Protein AF-A0A8R1U1J4-F1 (afdb_monomer)

Organism: Onchocerca volvulus (NCBI:txid6282)

Secondary structure (DSSP, 8-state):
-PPPP----------------------------TT-HHHHHHHHHHHHS-HHHHHHHHHHHHHHS-GGG--PPPGGGT-SS--HHHHHHHHHHH--TT-EEEEEEEEE-SS-EEEEEEEESSSS--B-TT-TT--EEE---TTS-----TT-EEEEEEEEE-TTT-PEEEEE-GGG-EEPGGGS-HHHHHHHH-TT--HHHHHHH-HHHH-TTHHHHTT--TTS----SGGGTT--TTSTTSHHHHHHHHHHHHHHHHHHHHHHHHHTT-HHHHHHHHHHHHHH-TT-HHHHHHHHHHHHHTT-HHHHHHHHHHHHHH-TT-HHHHHHHHHHHHHHHHHHHHTT-HHHHHHHHHHHHHH---HHHHHHHHHHHS-TTS-SS--SS-SSSHHHHHHHHHHHHHHHHHHHHHHHHHHHHHHHHHHHHHHHHT------EEEEE--SSPPPHHHHHHHHHHHHHHHHHHHTSSSS-HHHHHH---SHHHHHHHHHHHHHHHHHHHHTSGGGTTTEEEEEEEEEEETTEEEEEEEEE---B--TT--SS---TT--PPPHHHHHHHHHHHHH-TTT-------TT-EEEEEEEEETT----GGGEEE-TT--PPPHHHHHHHT-EEEEEEE----SS-B-----S-EEEEEES--EE---

Mean predicted aligned error: 22.47 Å

Sequence (656 aa):
MSPPSSTTSSRHRHRLSSRNYHGRANDRTNGFHNHSRENDLDVKCESFLSGNDVQRLLDESLTILSVERDAFPVFECFATEITSTDAKKKLYSDLRIGDQLCFRIRRVELAGVYAEPICMLHSFRRSLRWINDFQILLKRNLQSGHDYRPNDLIKVLVIGIDDETEIPVFAIDEDAGLLMEAELPTYFRNGEEIGTKTFDEYLKDYLPATNPNLATLFGIETDLTVSFLNDLKDTDFSSKNRAPYIRRKQNEDLSMTVAKRGVDKIREGENGAAVQHFNKALSICEKNIEALVGRAAAYANMGQYNLAETDLDAALAIDASHTNARNYMIETLLQEAKRLEETGKKDEAKTKYEKSLTIKDDVRALNGLKNLERSPSVEIVKMKRDDTKAKDRKTEHSRAAEKRQQRKRRRDAEKLAEYERFIAELKSKEHFCWKMIIETIEVGRCLCIHAQLQAVDTILQSLLYQRGIVPSVVTQLFSAIESHHEIKFVETYTKIRETLKELFRSYNRRALHEIVIIVGASCAIPQEIYRIPIKVCDSFESDLLHCGENCAELSSREQRRISSSLVVSPNLNTIRNITQNTRVCILVRGTSALKFPEELVENDDGFELPEDEVLTRRKIYSVRFVLKHLCVENVVVVSDPDTSWFRLSPVIRAFT

Nearest PDB structures (foldseek):
  5lyn-assembly1_B  TM=7.059E-01  e=5.068E-05  Saccharomyces cerevisiae
  3esk-assembly1_A  TM=6.302E-01  e=2.121E-04  Homo sapiens
  3fwv-assembly2_B  TM=5.858E-01  e=3.836E-04  Homo sapiens
  3uq3-assembly1_A  TM=6.519E-01  e=1.529E-03  Saccharomyces cerevisiae S288C
  7kw7-assembly1_E  TM=4.847E-01  e=2.715E-04  Homo sapiens

Solvent-accessible surface area (backbone atoms only — not comparable to full-atom values): 37746 Å² total; per-residue (Å²): 131,84,82,81,83,82,79,79,77,81,76,78,80,81,79,80,76,85,76,84,85,75,86,79,89,74,94,74,91,79,81,96,68,98,78,54,73,67,58,57,50,52,55,52,51,44,71,76,34,50,67,67,55,43,50,49,48,48,59,54,37,51,69,70,65,36,70,82,68,62,43,66,47,49,68,72,74,55,50,88,82,73,50,47,68,58,52,54,54,49,48,52,73,68,63,51,73,70,38,36,32,35,26,35,30,66,46,74,54,95,81,27,34,35,26,28,56,37,31,39,68,47,99,56,87,49,79,36,68,79,40,70,94,53,70,45,81,29,65,63,68,86,82,77,72,75,86,80,50,67,67,41,33,34,41,32,30,26,76,41,62,40,87,88,76,63,45,70,39,66,40,65,41,72,91,71,48,74,54,54,82,86,74,52,49,50,22,54,57,43,39,73,66,52,78,87,57,50,61,70,61,50,52,69,68,33,60,83,77,60,40,89,54,52,49,61,74,71,67,43,67,81,89,52,67,86,42,90,50,76,88,52,37,81,55,76,63,90,46,86,80,32,66,71,50,46,50,50,51,52,32,48,55,49,18,51,56,36,22,50,54,14,52,52,28,44,75,73,67,39,31,74,62,12,40,53,28,14,52,53,12,34,75,58,29,76,85,41,45,68,24,29,38,49,33,16,51,31,28,41,76,70,69,39,36,72,61,15,47,53,30,26,50,56,28,36,72,76,39,78,78,43,63,67,40,55,53,52,41,39,51,41,28,51,56,46,20,52,54,26,47,75,72,64,42,52,69,64,17,46,55,30,29,54,56,30,44,76,77,43,92,44,70,68,36,56,52,49,50,55,55,72,70,52,69,91,84,76,82,91,76,84,90,83,85,71,82,76,69,57,59,63,55,52,57,54,52,50,54,52,49,51,55,52,50,53,54,48,53,52,52,54,52,53,51,50,54,50,50,52,52,50,51,52,50,50,56,62,66,59,54,72,69,63,62,72,40,77,45,77,44,73,67,86,56,63,39,37,50,63,26,44,47,53,50,51,52,49,49,51,43,46,50,37,32,71,61,52,36,34,96,54,54,58,73,54,55,74,74,58,71,85,46,76,68,49,50,54,47,52,57,41,52,50,53,48,52,53,45,48,53,53,50,40,35,48,66,19,62,82,16,53,41,33,39,36,42,31,36,19,69,40,86,92,48,54,49,30,40,38,37,35,63,52,69,38,51,57,52,98,68,39,53,57,82,41,70,38,94,83,59,57,75,72,47,76,67,39,51,47,44,54,46,50,56,55,73,68,32,75,84,60,67,66,86,62,91,77,48,77,62,27,28,39,41,44,36,37,32,22,32,88,73,48,63,68,69,68,89,50,40,42,84,36,87,84,66,72,82,76,52,70,69,52,30,46,74,69,66,36,46,45,39,34,45,40,68,51,68,73,66,90,84,46,69,63,70,76,77,68,86,68,56,50,41,34,32,45,64,60,67,50,68,31,59,126

InterPro domains:
  IPR011990 Tetratricopeptide-like helical domain superfamily [G3DSA:1.25.40.10] (245-374)
  IPR011990 Tetratricopeptide-like helical domain superfamily [SSF48452] (249-363)
  IPR019734 Tetratricopeptide repeat [PF13181] (290-322)
  IPR019734 Tetratricopeptide repeat [SM00028] (255-288)
  IPR019734 Tetratricopeptide repeat [SM00028] (289-322)
  IPR019734 Tetratricopeptide repeat [SM00028] (330-363)
  IPR039190 Tetratricopeptide repeat protein 14 [PTHR23184] (81-411)
  IPR053729 MAD2L1-binding domain-containing protein [G3DSA:3.30.900.20] (423-656)

pLDDT: mean 77.89, std 19.83, range [25.73, 98.56]

Structure (mmCIF, N/CA/C/O backbone):
data_AF-A0A8R1U1J4-F1
#
_entry.id   AF-A0A8R1U1J4-F1
#
loop_
_atom_site.group_PDB
_atom_site.id
_atom_site.type_symbol
_atom_site.label_atom_id
_atom_site.label_alt_id
_atom_site.label_comp_id
_atom_site.label_asym_id
_atom_site.label_entity_id
_atom_site.label_seq_id
_atom_site.pdbx_PDB_ins_code
_atom_site.Cartn_x
_atom_site.Cartn_y
_atom_site.Cartn_z
_atom_site.occupancy
_atom_site.B_iso_or_equiv
_atom_site.auth_seq_id
_atom_site.auth_comp_id
_atom_site.auth_asym_id
_atom_site.auth_atom_id
_atom_site.pdbx_PDB_model_num
ATOM 1 N N . MET A 1 1 ? 8.074 52.055 29.142 1.00 35.94 1 MET A N 1
ATOM 2 C CA . MET A 1 1 ? 6.968 51.102 29.382 1.00 35.94 1 MET A CA 1
ATOM 3 C C . MET A 1 1 ? 6.709 50.385 28.072 1.00 35.94 1 MET A C 1
ATOM 5 O O . MET A 1 1 ? 6.791 51.034 27.039 1.00 35.94 1 MET A O 1
ATOM 9 N N . SER A 1 2 ? 6.562 49.066 28.124 1.00 27.80 2 SER A N 1
ATOM 10 C CA . SER A 1 2 ? 6.664 48.128 26.999 1.00 27.80 2 SER A CA 1
ATOM 11 C C . SER A 1 2 ? 5.867 48.535 25.744 1.00 27.80 2 SER A C 1
ATOM 13 O O . SER A 1 2 ? 4.784 49.105 25.883 1.00 27.80 2 SER A O 1
ATOM 15 N N . PRO A 1 3 ? 6.396 48.262 24.534 1.00 28.31 3 PRO A N 1
ATOM 16 C CA . PRO A 1 3 ? 5.826 48.720 23.269 1.00 28.31 3 PRO A CA 1
ATOM 17 C C . PRO A 1 3 ? 4.482 48.033 22.961 1.00 28.31 3 PRO A C 1
ATOM 19 O O . PRO A 1 3 ? 4.240 46.919 23.430 1.00 28.31 3 PRO A O 1
ATOM 22 N N . PRO A 1 4 ? 3.596 48.701 22.199 1.00 31.14 4 PRO A N 1
ATOM 23 C CA . PRO A 1 4 ? 2.193 48.329 22.073 1.00 31.14 4 PRO A CA 1
ATOM 24 C C . PRO A 1 4 ? 1.995 47.053 21.253 1.00 31.14 4 PRO A C 1
ATOM 26 O O . PRO A 1 4 ? 2.695 46.790 20.275 1.00 31.14 4 PRO A O 1
ATOM 29 N N . SER A 1 5 ? 0.992 46.284 21.672 1.00 28.14 5 SER A N 1
ATOM 30 C CA . SER A 1 5 ? 0.543 45.029 21.082 1.00 28.14 5 SER A CA 1
ATOM 31 C C . SER A 1 5 ? 0.173 45.188 19.608 1.00 28.14 5 SER A C 1
ATOM 33 O O . SER A 1 5 ? -0.740 45.934 19.247 1.00 28.14 5 SER A O 1
ATOM 35 N N . SER A 1 6 ? 0.879 44.440 18.762 1.00 29.91 6 SER A N 1
ATOM 36 C CA . SER A 1 6 ? 0.615 44.280 17.338 1.00 29.91 6 SER A CA 1
ATOM 37 C C . SER A 1 6 ? -0.779 43.687 17.122 1.00 29.91 6 SER A C 1
ATOM 39 O O . SER A 1 6 ? -1.042 42.510 17.359 1.00 29.91 6 SER A O 1
ATOM 41 N N . THR A 1 7 ? -1.698 44.531 16.666 1.00 29.00 7 THR A N 1
ATOM 42 C CA . THR A 1 7 ? -3.004 44.130 16.152 1.00 29.00 7 THR A CA 1
ATOM 43 C C . THR A 1 7 ? -2.798 43.450 14.801 1.00 29.00 7 THR A C 1
ATOM 45 O O . THR A 1 7 ? -2.547 44.083 13.778 1.00 29.00 7 THR A O 1
ATOM 48 N N . THR A 1 8 ? -2.865 42.122 14.797 1.00 29.19 8 THR A N 1
ATOM 49 C CA . THR A 1 8 ? -2.894 41.302 13.588 1.00 29.19 8 THR A CA 1
ATOM 50 C C . THR A 1 8 ? -4.194 41.577 12.831 1.00 29.19 8 THR A C 1
ATOM 52 O O . THR A 1 8 ? -5.268 41.103 13.196 1.00 29.19 8 THR A O 1
ATOM 55 N N . SER A 1 9 ? -4.112 42.385 11.771 1.00 27.36 9 SER A N 1
ATOM 56 C CA . SER A 1 9 ? -5.241 42.654 10.882 1.00 27.36 9 SER A CA 1
ATOM 57 C C . SER A 1 9 ? -5.685 41.355 10.203 1.00 27.36 9 SER A C 1
ATOM 59 O O . SER A 1 9 ? -4.949 40.781 9.394 1.00 27.36 9 SER A O 1
ATOM 61 N N . SER A 1 10 ? -6.894 40.893 10.514 1.00 26.12 10 SER A N 1
ATOM 62 C CA . SER A 1 10 ? -7.544 39.767 9.851 1.00 26.12 10 SER A CA 1
ATOM 63 C C . SER A 1 10 ? -7.825 40.120 8.386 1.00 26.12 10 SER A C 1
ATOM 65 O O . SER A 1 10 ? -8.831 40.757 8.069 1.00 26.12 10 SER A O 1
ATOM 67 N N . ARG A 1 11 ? -6.934 39.728 7.469 1.00 27.25 11 ARG A N 1
ATOM 68 C CA . ARG A 1 11 ? -7.207 39.800 6.029 1.00 27.25 11 ARG A CA 1
ATOM 69 C C . ARG A 1 11 ? -8.330 38.818 5.693 1.00 27.25 11 ARG A C 1
ATOM 71 O O . ARG A 1 11 ? -8.185 37.606 5.843 1.00 27.25 11 ARG A O 1
ATOM 78 N N . HIS A 1 12 ? -9.467 39.372 5.280 1.00 26.33 12 HIS A N 1
ATOM 79 C CA . HIS A 1 12 ? -10.645 38.645 4.828 1.00 26.33 12 HIS A CA 1
ATOM 80 C C . HIS A 1 12 ? -10.285 37.677 3.690 1.00 26.33 12 HIS A C 1
ATOM 82 O O . HIS A 1 12 ? -9.877 38.087 2.606 1.00 26.33 12 HIS A O 1
ATOM 88 N N . ARG A 1 13 ? -10.458 36.376 3.951 1.00 27.58 13 ARG A N 1
ATOM 89 C CA . ARG A 1 13 ? -10.391 35.302 2.952 1.00 27.58 13 ARG A CA 1
ATOM 90 C C . ARG A 1 13 ? -11.530 35.479 1.946 1.00 27.58 13 ARG A C 1
ATOM 92 O O . ARG A 1 13 ? -12.681 35.164 2.254 1.00 27.58 13 ARG A O 1
ATOM 99 N N . HIS A 1 14 ? -11.218 35.951 0.743 1.00 26.75 14 HIS A N 1
ATOM 100 C CA . HIS A 1 14 ? -12.136 35.873 -0.388 1.00 26.75 14 HIS A CA 1
ATOM 101 C C . HIS A 1 14 ? -12.288 34.404 -0.806 1.00 26.75 14 HIS A C 1
ATOM 103 O O . HIS A 1 14 ? -11.394 33.811 -1.401 1.00 26.75 14 HIS A O 1
ATOM 109 N N . ARG A 1 15 ? -13.433 33.804 -0.459 1.00 26.69 15 ARG A N 1
ATOM 110 C CA . ARG A 1 15 ? -13.885 32.516 -1.001 1.00 26.69 15 ARG A CA 1
ATOM 111 C C . ARG A 1 15 ? -14.158 32.690 -2.497 1.00 26.69 15 ARG A C 1
ATOM 113 O O . ARG A 1 15 ? -15.197 33.234 -2.863 1.00 26.69 15 ARG A O 1
ATOM 120 N N . LEU A 1 16 ? -13.249 32.228 -3.350 1.00 29.05 16 LEU A N 1
ATOM 121 C CA . LEU A 1 16 ? -13.524 32.064 -4.776 1.00 29.05 16 LEU A CA 1
ATOM 122 C C . LEU A 1 16 ? -14.467 30.867 -4.946 1.00 29.05 16 LEU A C 1
ATOM 124 O O . LEU A 1 16 ? -14.132 29.727 -4.634 1.00 29.05 16 LEU A O 1
ATOM 128 N N . SER A 1 17 ? -15.700 31.156 -5.359 1.00 27.83 17 SER A N 1
ATOM 129 C CA . SER A 1 17 ? -16.741 30.164 -5.601 1.00 27.83 17 SER A CA 1
ATOM 130 C C . SER A 1 17 ? -16.391 29.297 -6.810 1.00 27.83 17 SER A C 1
ATOM 132 O O . SER A 1 17 ? -16.215 29.817 -7.913 1.00 27.83 17 SER A O 1
ATOM 134 N N . SER A 1 18 ? -16.359 27.982 -6.594 1.00 29.42 18 SER A N 1
ATOM 135 C CA . SER A 1 18 ? -16.271 26.940 -7.618 1.00 29.42 18 SER A CA 1
ATOM 136 C C . SER A 1 18 ? -17.272 27.181 -8.758 1.00 29.42 18 SER A C 1
ATOM 138 O O . SER A 1 18 ? -18.489 27.162 -8.551 1.00 29.42 18 SER A O 1
ATOM 140 N N . ARG A 1 19 ? -16.768 27.438 -9.971 1.00 28.62 19 ARG A N 1
ATOM 141 C CA . ARG A 1 19 ? -17.570 27.421 -11.200 1.00 28.62 19 ARG A CA 1
ATOM 142 C C . ARG A 1 19 ? -17.631 25.981 -11.707 1.00 28.62 19 ARG A C 1
ATOM 144 O O . ARG A 1 19 ? -16.654 25.465 -12.239 1.00 28.62 19 ARG A O 1
ATOM 151 N N . ASN A 1 20 ? -18.805 25.371 -11.561 1.00 29.00 20 ASN A N 1
ATOM 152 C CA . ASN A 1 20 ? -19.178 24.088 -12.151 1.00 29.00 20 ASN A CA 1
ATOM 153 C C . ASN A 1 20 ? -18.938 24.088 -13.673 1.00 29.00 20 ASN A C 1
ATOM 155 O O . ASN A 1 20 ? -19.707 24.689 -14.424 1.00 29.00 20 ASN A O 1
ATOM 159 N N . TYR A 1 21 ? -17.902 23.385 -14.132 1.00 29.48 21 TYR A N 1
ATOM 160 C CA . TYR A 1 21 ? -17.681 23.083 -15.546 1.00 29.48 21 TYR A CA 1
ATOM 161 C C . TYR A 1 21 ? -18.420 21.789 -15.913 1.00 29.48 21 TYR A C 1
ATOM 163 O O . TYR A 1 21 ? -17.873 20.692 -15.853 1.00 29.48 21 TYR A O 1
ATOM 171 N N . HIS A 1 22 ? -19.690 21.917 -16.299 1.00 25.73 22 HIS A N 1
ATOM 172 C CA . HIS A 1 22 ? -20.396 20.871 -17.036 1.00 25.73 22 HIS A CA 1
ATOM 173 C C . HIS A 1 22 ? -20.299 21.145 -18.540 1.00 25.73 22 HIS A C 1
ATOM 175 O O . HIS A 1 22 ? -20.819 22.143 -19.024 1.00 25.73 22 HIS A O 1
ATOM 181 N N . GLY A 1 23 ? -19.650 20.213 -19.243 1.00 27.88 23 GLY A N 1
ATOM 182 C CA . GLY A 1 23 ? -20.011 19.717 -20.572 1.00 27.88 23 GLY A CA 1
ATOM 183 C C . GLY A 1 23 ? -20.201 20.718 -21.713 1.00 27.88 23 GLY A C 1
ATOM 184 O O . GLY A 1 23 ? -21.228 21.380 -21.808 1.00 27.88 23 GLY A O 1
ATOM 185 N N . ARG A 1 24 ? -19.303 20.650 -22.699 1.00 27.89 24 ARG A N 1
ATOM 186 C CA . ARG A 1 24 ? -19.678 20.712 -24.121 1.00 27.89 24 ARG A CA 1
ATOM 187 C C . ARG A 1 24 ? -18.583 20.069 -24.968 1.00 27.89 24 ARG A C 1
ATOM 189 O O . ARG A 1 24 ? -17.615 20.710 -25.358 1.00 27.89 24 ARG A O 1
ATOM 196 N N . ALA A 1 25 ? -18.764 18.777 -25.227 1.00 30.73 25 ALA A N 1
ATOM 197 C CA . ALA A 1 25 ? -18.261 18.156 -26.440 1.00 30.73 25 ALA A CA 1
ATOM 198 C C . ALA A 1 25 ? -18.950 18.849 -27.622 1.00 30.73 25 ALA A C 1
ATOM 200 O O . ALA A 1 25 ? -20.174 18.967 -27.626 1.00 30.73 25 ALA A O 1
ATOM 201 N N . ASN A 1 26 ? -18.176 19.349 -28.578 1.00 29.31 26 ASN A N 1
ATOM 202 C CA . ASN A 1 26 ? -18.676 19.625 -29.913 1.00 29.31 26 ASN A CA 1
ATOM 203 C C . ASN A 1 26 ? -17.533 19.455 -30.907 1.00 29.31 26 ASN A C 1
ATOM 205 O O . ASN A 1 26 ? -16.533 20.172 -30.867 1.00 29.31 26 ASN A O 1
ATOM 209 N N . ASP A 1 27 ? -17.744 18.481 -31.781 1.00 28.22 27 ASP A N 1
ATOM 210 C CA . ASP A 1 27 ? -16.992 18.194 -32.986 1.00 28.22 27 ASP A CA 1
ATOM 211 C C . ASP A 1 27 ? -16.800 19.445 -33.840 1.00 28.22 27 ASP A C 1
ATOM 213 O O . ASP A 1 27 ? -17.776 20.070 -34.260 1.00 28.22 27 ASP A O 1
ATOM 217 N N . ARG A 1 28 ? -15.544 19.758 -34.166 1.00 29.80 28 ARG A N 1
ATOM 218 C CA . ARG A 1 28 ? -15.173 20.379 -35.442 1.00 29.80 28 ARG A CA 1
ATOM 219 C C . ARG A 1 28 ? -13.837 19.816 -35.906 1.00 29.80 28 ARG A C 1
ATOM 221 O O . ARG A 1 28 ? -12.766 20.257 -35.508 1.00 29.80 28 ARG A O 1
ATOM 228 N N . THR A 1 29 ? -13.953 18.822 -36.772 1.00 29.22 29 THR A N 1
ATOM 229 C CA . THR A 1 29 ? -12.982 18.460 -37.800 1.00 29.22 29 THR A CA 1
ATOM 230 C C . THR A 1 29 ? -12.544 19.700 -38.585 1.00 29.22 29 THR A C 1
ATOM 232 O O . THR A 1 29 ? -13.410 20.415 -39.086 1.00 29.22 29 THR A O 1
ATOM 235 N N . ASN A 1 30 ? -11.235 19.951 -38.701 1.00 27.34 30 ASN A N 1
ATOM 236 C CA . ASN A 1 30 ? -10.571 20.411 -39.931 1.00 27.34 30 ASN A CA 1
ATOM 237 C C . ASN A 1 30 ? -9.074 20.679 -39.702 1.00 27.34 30 ASN A C 1
ATOM 239 O O . ASN A 1 30 ? -8.706 21.434 -38.811 1.00 27.34 30 ASN A O 1
ATOM 243 N N . GLY A 1 31 ? -8.245 20.130 -40.596 1.00 28.83 31 GLY A N 1
ATOM 244 C CA . GLY A 1 31 ? -6.954 20.714 -40.970 1.00 28.83 31 GLY A CA 1
ATOM 245 C C . GLY A 1 31 ? -5.739 20.274 -40.157 1.00 28.83 31 GLY A C 1
ATOM 246 O O . GLY A 1 31 ? -5.332 20.940 -39.213 1.00 28.83 31 GLY A O 1
ATOM 247 N N . PHE A 1 32 ? -5.102 19.192 -40.601 1.00 26.08 32 PHE A N 1
ATOM 248 C CA . PHE A 1 32 ? -3.731 18.838 -40.243 1.00 26.08 32 PHE A CA 1
ATOM 249 C C . PHE A 1 32 ? -2.753 19.924 -40.730 1.00 26.08 32 PHE A C 1
ATOM 251 O O . PHE A 1 32 ? -2.478 20.009 -41.921 1.00 26.08 32 PHE A O 1
ATOM 258 N N . HIS A 1 33 ? -2.183 20.711 -39.817 1.00 29.77 33 HIS A N 1
ATOM 259 C CA . HIS A 1 33 ? -0.886 21.362 -40.020 1.00 29.77 33 HIS A CA 1
ATOM 260 C C . HIS A 1 33 ? -0.048 21.217 -38.744 1.00 29.77 33 HIS A C 1
ATOM 262 O O . HIS A 1 33 ? -0.449 21.596 -37.646 1.00 29.77 33 HIS A O 1
ATOM 268 N N . ASN A 1 34 ? 1.110 20.583 -38.905 1.00 35.44 34 ASN A N 1
ATOM 269 C CA . ASN A 1 34 ? 1.851 19.861 -37.873 1.00 35.44 34 ASN A CA 1
ATOM 270 C C . ASN A 1 34 ? 2.810 20.732 -37.030 1.00 35.44 34 ASN A C 1
ATOM 272 O O . ASN A 1 34 ? 3.872 20.261 -36.644 1.00 35.44 34 ASN A O 1
ATOM 276 N N . HIS A 1 35 ? 2.456 21.984 -36.714 1.00 31.34 35 HIS A N 1
ATOM 277 C CA . HIS A 1 35 ? 3.371 22.899 -36.002 1.00 31.34 35 HIS A CA 1
ATOM 278 C C . HIS A 1 35 ? 2.818 23.610 -34.754 1.00 31.34 35 HIS A C 1
ATOM 280 O O . HIS A 1 35 ? 3.443 24.552 -34.289 1.00 31.34 35 HIS A O 1
ATOM 286 N N . SER A 1 36 ? 1.713 23.167 -34.138 1.00 41.16 36 SER A N 1
ATOM 287 C CA . SER A 1 36 ? 1.178 23.866 -32.946 1.00 41.16 36 SER A CA 1
ATOM 288 C C . SER A 1 36 ? 1.214 23.091 -31.622 1.00 41.16 36 SER A C 1
ATOM 290 O O . SER A 1 36 ? 0.634 23.561 -30.647 1.00 41.16 36 SER A O 1
ATOM 292 N N . ARG A 1 37 ? 1.859 21.916 -31.537 1.00 42.34 37 ARG A N 1
ATOM 293 C CA . ARG A 1 37 ? 1.856 21.133 -30.281 1.00 42.34 37 ARG A CA 1
ATOM 294 C C . ARG A 1 37 ? 2.754 21.692 -29.174 1.00 42.34 37 ARG A C 1
ATOM 296 O O . ARG A 1 37 ? 2.421 21.465 -28.018 1.00 42.34 37 ARG A O 1
ATOM 303 N N . GLU A 1 38 ? 3.823 22.421 -29.493 1.00 43.19 38 GLU A N 1
ATOM 304 C CA . GLU A 1 38 ? 4.617 23.120 -28.464 1.00 43.19 38 GLU A CA 1
ATOM 305 C C . GLU A 1 38 ? 3.851 24.324 -27.903 1.00 43.19 38 GLU A C 1
ATOM 307 O O . GLU A 1 38 ? 3.679 24.423 -26.690 1.00 43.19 38 GLU A O 1
ATOM 312 N N . ASN A 1 39 ? 3.214 25.121 -28.769 1.00 42.88 39 ASN A N 1
ATOM 313 C CA . ASN A 1 39 ? 2.401 26.258 -28.327 1.00 42.88 39 ASN A CA 1
ATOM 314 C C . ASN A 1 39 ? 1.204 25.845 -27.459 1.00 42.88 39 ASN A C 1
ATOM 316 O O . ASN A 1 39 ? 0.755 26.621 -26.628 1.00 42.88 39 ASN A O 1
ATOM 320 N N . ASP A 1 40 ? 0.667 24.634 -27.623 1.00 46.72 40 ASP A N 1
ATOM 321 C CA . ASP A 1 40 ? -0.480 24.182 -26.829 1.00 46.72 40 ASP A CA 1
ATOM 322 C C . ASP A 1 40 ? -0.100 23.856 -25.371 1.00 46.72 40 ASP A C 1
ATOM 324 O O . ASP A 1 40 ? -0.962 23.874 -24.488 1.00 46.72 40 ASP A O 1
ATOM 328 N N . LEU A 1 41 ? 1.181 23.562 -25.108 1.00 42.84 41 LEU A N 1
ATOM 329 C CA . LEU A 1 41 ? 1.705 23.438 -23.748 1.00 42.84 41 LEU A CA 1
ATOM 330 C C . LEU A 1 41 ? 1.971 24.820 -23.152 1.00 42.84 41 LEU A C 1
ATOM 332 O O . LEU A 1 41 ? 1.552 25.064 -22.025 1.00 42.84 41 LEU A O 1
ATOM 336 N N . ASP A 1 42 ? 2.572 25.723 -23.927 1.00 43.72 42 ASP A N 1
ATOM 337 C CA . ASP A 1 42 ? 2.857 27.089 -23.481 1.00 43.72 42 ASP A CA 1
ATOM 338 C C . ASP A 1 42 ? 1.571 27.864 -23.184 1.00 43.72 42 ASP A C 1
ATOM 340 O O . ASP A 1 42 ? 1.445 28.437 -22.108 1.00 43.72 42 ASP A O 1
ATOM 344 N N . VAL A 1 43 ? 0.548 27.769 -24.040 1.00 49.84 43 VAL A N 1
ATOM 345 C CA . VAL A 1 43 ? -0.771 28.385 -23.797 1.00 49.84 43 VAL A CA 1
ATOM 346 C C . VAL A 1 43 ? -1.457 27.772 -22.572 1.00 49.84 43 VAL A C 1
ATOM 348 O O . VAL A 1 43 ? -2.116 28.474 -21.801 1.00 49.84 43 VAL A O 1
ATOM 351 N N . LYS A 1 44 ? -1.304 26.458 -22.342 1.00 48.56 44 LYS A N 1
ATOM 352 C CA . LYS A 1 44 ? -1.822 25.825 -21.119 1.00 48.56 44 LYS A CA 1
ATOM 353 C C . LYS A 1 44 ? -1.082 26.339 -19.888 1.00 48.56 44 LYS A C 1
ATOM 355 O O . LYS A 1 44 ? -1.751 26.678 -18.915 1.00 48.56 44 LYS A O 1
ATOM 360 N N . CYS A 1 45 ? 0.242 26.449 -19.932 1.00 42.06 45 CYS A N 1
ATOM 361 C CA . CYS A 1 45 ? 1.056 26.989 -18.844 1.00 42.06 45 CYS A CA 1
ATOM 362 C C . CYS A 1 45 ? 0.756 28.475 -18.573 1.00 42.06 45 CYS A C 1
ATOM 364 O O . CYS A 1 45 ? 0.575 28.839 -17.413 1.00 42.06 45 CYS A O 1
ATOM 366 N N . GLU A 1 46 ? 0.579 29.302 -19.608 1.00 41.78 46 GLU A N 1
ATOM 367 C CA . GLU A 1 46 ? 0.162 30.709 -19.480 1.00 41.78 46 GLU A CA 1
ATOM 368 C C . GLU A 1 46 ? -1.238 30.855 -18.869 1.00 41.78 46 GLU A C 1
ATOM 370 O O . GLU A 1 46 ? -1.522 31.826 -18.171 1.00 41.78 46 GLU A O 1
ATOM 375 N N . SER A 1 47 ? -2.135 29.885 -19.077 1.00 52.53 47 SER A N 1
ATOM 376 C CA . SER A 1 47 ? -3.436 29.899 -18.397 1.00 52.53 47 SER A CA 1
ATOM 377 C C . SER A 1 47 ? -3.335 29.577 -16.900 1.00 52.53 47 SER A C 1
ATOM 379 O O . SER A 1 47 ? -4.170 30.040 -16.121 1.00 52.53 47 SER A O 1
ATOM 381 N N . PHE A 1 48 ? -2.326 28.798 -16.487 1.00 47.75 48 PHE A N 1
ATOM 382 C CA . PHE A 1 48 ? -2.102 28.440 -15.080 1.00 47.75 48 PHE A CA 1
ATOM 383 C C . PHE A 1 48 ? -1.400 29.540 -14.296 1.00 47.75 48 PHE A C 1
ATOM 385 O O . PHE A 1 48 ? -1.568 29.629 -13.081 1.00 47.75 48 PHE A O 1
ATOM 392 N N . LEU A 1 49 ? -0.632 30.376 -14.979 1.00 40.72 49 LEU A N 1
ATOM 393 C CA . LEU A 1 49 ? 0.113 31.452 -14.370 1.00 40.72 49 LEU A CA 1
ATOM 394 C C . LEU A 1 49 ? -0.121 32.679 -15.241 1.00 40.72 49 LEU A C 1
ATOM 396 O O . LEU A 1 49 ? 0.459 32.786 -16.318 1.00 40.72 49 LEU A O 1
ATOM 400 N N . SER A 1 50 ? -1.007 33.582 -14.806 1.00 48.81 50 SER A N 1
ATOM 401 C CA . SER A 1 50 ? -1.223 34.832 -15.537 1.00 48.81 50 SER A CA 1
ATOM 402 C C . SER A 1 50 ? 0.152 35.449 -15.813 1.00 48.81 50 SER A C 1
ATOM 404 O O . SER A 1 50 ? 0.984 35.470 -14.910 1.00 48.81 50 SER A O 1
ATOM 406 N N . GLY A 1 51 ? 0.453 35.870 -17.046 1.00 46.41 51 GLY A N 1
ATOM 407 C CA . GLY A 1 51 ? 1.822 36.284 -17.402 1.00 46.41 51 GLY A CA 1
ATOM 408 C C . GLY A 1 51 ? 2.415 37.323 -16.437 1.00 46.41 51 GLY A C 1
ATOM 409 O O . GLY A 1 51 ? 3.604 37.290 -16.145 1.00 46.41 51 GLY A O 1
ATOM 410 N N . ASN A 1 52 ? 1.567 38.161 -15.829 1.00 51.56 52 ASN A N 1
ATOM 411 C CA . ASN A 1 52 ? 1.965 39.085 -14.766 1.00 51.56 52 ASN A CA 1
ATOM 412 C C . ASN A 1 52 ? 2.304 38.398 -13.434 1.00 51.56 52 ASN A C 1
ATOM 414 O O . ASN A 1 52 ? 3.201 38.862 -12.741 1.00 51.56 52 ASN A O 1
ATOM 418 N N . ASP A 1 53 ? 1.611 37.325 -13.051 1.00 49.66 53 ASP A N 1
ATOM 419 C CA . ASP A 1 53 ? 1.975 36.518 -11.885 1.00 49.66 53 ASP A CA 1
ATOM 420 C C . ASP A 1 53 ? 3.210 35.656 -12.155 1.00 49.66 53 ASP A C 1
ATOM 422 O O . ASP A 1 53 ? 3.991 35.492 -11.229 1.00 49.66 53 ASP A O 1
ATOM 426 N N . VAL A 1 54 ? 3.439 35.164 -13.385 1.00 46.78 54 VAL A N 1
ATOM 427 C CA . VAL A 1 54 ? 4.716 34.517 -13.758 1.00 46.78 54 VAL A CA 1
ATOM 428 C C . VAL A 1 54 ? 5.845 35.514 -13.634 1.00 46.78 54 VAL A C 1
ATOM 430 O O . VAL A 1 54 ? 6.818 35.217 -12.962 1.00 46.78 54 VAL A O 1
ATOM 433 N N . GLN A 1 55 ? 5.719 36.694 -14.246 1.00 48.75 55 GLN A N 1
ATOM 434 C CA . GLN A 1 55 ? 6.767 37.706 -14.200 1.00 48.75 55 GLN A CA 1
ATOM 435 C C . GLN A 1 55 ? 6.997 38.167 -12.760 1.00 48.75 55 GLN A C 1
ATOM 437 O O . GLN A 1 55 ? 8.134 38.216 -12.325 1.00 48.75 55 GLN A O 1
ATOM 442 N N . ARG A 1 56 ? 5.933 38.395 -11.974 1.00 48.75 56 ARG A N 1
ATOM 443 C CA . ARG A 1 56 ? 6.063 38.747 -10.553 1.00 48.75 56 ARG A CA 1
ATOM 444 C C . ARG A 1 56 ? 6.674 37.612 -9.735 1.00 48.75 56 ARG A C 1
ATOM 446 O O . ARG A 1 56 ? 7.506 37.889 -8.887 1.00 48.75 56 ARG A O 1
ATOM 453 N N . LEU A 1 57 ? 6.301 36.355 -9.984 1.00 45.31 57 LEU A N 1
ATOM 454 C CA . LEU A 1 57 ? 6.913 35.193 -9.339 1.00 45.31 57 LEU A CA 1
ATOM 455 C C . LEU A 1 57 ? 8.350 35.002 -9.791 1.00 45.31 57 LEU A C 1
ATOM 457 O O . LEU A 1 57 ? 9.143 34.594 -8.968 1.00 45.31 57 LEU A O 1
ATOM 461 N N . LEU A 1 58 ? 8.715 35.274 -11.041 1.00 46.50 58 LEU A N 1
ATOM 462 C CA . LEU A 1 58 ? 10.089 35.203 -11.533 1.00 46.50 58 LEU A CA 1
ATOM 463 C C . LEU A 1 58 ? 10.920 36.358 -10.982 1.00 46.50 58 LEU A C 1
ATOM 465 O O . LEU A 1 58 ? 12.034 36.119 -10.554 1.00 46.50 58 LEU A O 1
ATOM 469 N N . ASP A 1 59 ? 10.374 37.563 -10.876 1.00 50.91 59 ASP A N 1
ATOM 470 C CA . ASP A 1 59 ? 11.058 38.719 -10.296 1.00 50.91 59 ASP A CA 1
ATOM 471 C C . ASP A 1 59 ? 11.200 38.569 -8.765 1.00 50.91 59 ASP A C 1
ATOM 473 O O . ASP A 1 59 ? 12.271 38.802 -8.204 1.00 50.91 59 ASP A O 1
ATOM 477 N N . GLU A 1 60 ? 10.166 38.081 -8.066 1.00 46.66 60 GLU A N 1
ATOM 478 C CA . GLU A 1 60 ? 10.243 37.753 -6.634 1.00 46.66 60 GLU A CA 1
ATOM 479 C C . GLU A 1 60 ? 11.099 36.496 -6.391 1.00 46.66 60 GLU A C 1
ATOM 481 O O . GLU A 1 60 ? 11.907 36.472 -5.460 1.00 46.66 60 GLU A O 1
ATOM 486 N N . SER A 1 61 ? 11.007 35.468 -7.242 1.00 40.91 61 SER A N 1
ATOM 487 C CA . SER A 1 61 ? 11.817 34.247 -7.122 1.00 40.91 61 SER A CA 1
ATOM 488 C C . SER A 1 61 ? 13.243 34.426 -7.603 1.00 40.91 61 SER A C 1
ATOM 490 O O . SER A 1 61 ? 14.090 33.727 -7.077 1.00 40.91 61 SER A O 1
ATOM 492 N N . LEU A 1 62 ? 13.582 35.394 -8.454 1.00 34.16 62 LEU A N 1
ATOM 493 C CA . LEU A 1 62 ? 14.976 35.780 -8.696 1.00 34.16 62 LEU A CA 1
ATOM 494 C C . LEU A 1 62 ? 15.631 36.265 -7.394 1.00 34.16 62 LEU A C 1
ATOM 496 O O . LEU A 1 62 ? 16.829 36.077 -7.196 1.00 34.16 62 LEU A O 1
ATOM 500 N N . THR A 1 63 ? 14.834 36.788 -6.456 1.00 37.41 63 THR A N 1
ATOM 501 C CA . THR A 1 63 ? 15.306 37.142 -5.111 1.00 37.41 63 THR A CA 1
ATOM 502 C C . THR A 1 63 ? 15.438 35.920 -4.182 1.00 37.41 63 THR A C 1
ATOM 504 O O . THR A 1 63 ? 16.241 35.941 -3.251 1.00 37.41 63 THR A O 1
ATOM 507 N N . ILE A 1 64 ? 14.666 34.846 -4.405 1.00 39.28 64 ILE A N 1
ATOM 508 C CA . ILE A 1 64 ? 14.670 33.621 -3.570 1.00 39.28 64 ILE A CA 1
ATOM 509 C C . ILE A 1 64 ? 15.670 32.576 -4.094 1.00 39.28 64 ILE A C 1
ATOM 511 O O . ILE A 1 64 ? 16.381 31.950 -3.312 1.00 39.28 64 ILE A O 1
ATOM 515 N N . LEU A 1 65 ? 15.736 32.415 -5.413 1.00 37.00 65 LEU A N 1
ATOM 516 C CA . LEU A 1 65 ? 16.657 31.587 -6.187 1.00 37.00 65 LEU A CA 1
ATOM 517 C C . LEU A 1 65 ? 17.926 32.351 -6.555 1.00 37.00 65 LEU A C 1
ATOM 519 O O . LEU A 1 65 ? 18.632 31.923 -7.471 1.00 37.00 65 LEU A O 1
ATOM 523 N N . SER A 1 66 ? 18.246 33.461 -5.875 1.00 40.03 66 SER A N 1
ATOM 524 C CA . SER A 1 66 ? 19.588 34.005 -6.008 1.00 40.03 66 SER A CA 1
ATOM 525 C C . SER A 1 66 ? 20.543 32.879 -5.608 1.00 40.03 66 SER A C 1
ATOM 527 O O . SER A 1 66 ? 20.593 32.418 -4.466 1.00 40.03 66 SER A O 1
ATOM 529 N N . VAL A 1 67 ? 21.250 32.360 -6.611 1.00 42.88 67 VAL A N 1
ATOM 530 C CA . VAL A 1 67 ? 22.222 31.263 -6.519 1.00 42.88 67 VAL A CA 1
ATOM 531 C C . VAL A 1 67 ? 23.261 31.549 -5.424 1.00 42.88 67 VAL A C 1
ATOM 533 O O . VAL A 1 67 ? 23.889 30.628 -4.910 1.00 42.88 67 VAL A O 1
ATOM 536 N N . GLU A 1 68 ? 23.373 32.811 -5.012 1.00 46.28 68 GLU A N 1
ATOM 537 C CA . GLU A 1 68 ? 24.108 33.314 -3.855 1.00 46.28 68 GLU A CA 1
ATOM 538 C C . GLU A 1 68 ? 23.742 32.646 -2.515 1.00 46.28 68 GLU A C 1
ATOM 540 O O . GLU A 1 68 ? 24.593 32.579 -1.626 1.00 46.28 68 GLU A O 1
ATOM 545 N N . ARG A 1 69 ? 22.512 32.136 -2.334 1.00 53.94 69 ARG A N 1
ATOM 546 C CA . ARG A 1 69 ? 22.061 31.599 -1.034 1.00 53.94 69 ARG A CA 1
ATOM 547 C C . ARG A 1 69 ? 22.246 30.105 -0.832 1.00 53.94 69 ARG A C 1
ATOM 549 O O . ARG A 1 69 ? 22.232 29.666 0.318 1.00 53.94 69 ARG A O 1
ATOM 556 N N . ASP A 1 70 ? 22.401 29.320 -1.891 1.00 63.34 70 ASP A N 1
ATOM 557 C CA . ASP A 1 70 ? 22.648 27.892 -1.711 1.00 63.34 70 ASP A CA 1
ATOM 558 C C . ASP A 1 70 ? 24.134 27.666 -1.414 1.00 63.34 70 ASP A C 1
ATOM 560 O O . ASP A 1 70 ? 25.003 27.725 -2.284 1.00 63.34 70 ASP A O 1
ATOM 564 N N . ALA A 1 71 ? 24.393 27.474 -0.123 1.00 76.75 71 ALA A N 1
ATOM 565 C CA . ALA A 1 71 ? 25.713 27.334 0.462 1.00 76.75 71 ALA A CA 1
ATOM 566 C C . ALA A 1 71 ? 26.206 25.876 0.431 1.00 76.75 71 ALA A C 1
ATOM 568 O O . ALA A 1 71 ? 27.229 25.567 1.042 1.00 76.75 71 ALA A O 1
ATOM 569 N N . PHE A 1 72 ? 25.486 24.964 -0.233 1.00 87.25 72 PHE A N 1
ATOM 570 C CA . PHE A 1 72 ? 25.912 23.575 -0.323 1.00 87.25 72 PHE A CA 1
ATOM 571 C C . PHE A 1 72 ? 27.249 23.481 -1.076 1.00 87.25 72 PHE A C 1
ATOM 573 O O . PHE A 1 72 ? 27.374 24.053 -2.167 1.00 87.25 72 PHE A O 1
ATOM 580 N N . PRO A 1 73 ? 28.255 22.782 -0.525 1.00 89.12 73 PRO A N 1
ATOM 581 C CA . PRO A 1 73 ? 29.530 22.621 -1.198 1.00 89.12 73 PRO A CA 1
ATOM 582 C C . PRO A 1 73 ? 29.404 21.926 -2.547 1.00 89.12 73 PRO A C 1
ATOM 584 O O . PRO A 1 73 ? 28.533 21.088 -2.768 1.00 89.12 73 PRO A O 1
ATOM 587 N N . VAL A 1 74 ? 30.313 22.236 -3.461 1.00 89.88 74 VAL A N 1
ATOM 588 C CA . VAL A 1 74 ? 30.317 21.581 -4.770 1.00 89.88 74 VAL A CA 1
ATOM 589 C C . VAL A 1 74 ? 30.679 20.101 -4.653 1.00 89.88 74 VAL A C 1
ATOM 591 O O . VAL A 1 74 ? 31.413 19.696 -3.751 1.00 89.88 74 VAL A O 1
ATOM 594 N N . PHE A 1 75 ? 30.163 19.287 -5.575 1.00 86.75 75 PHE A N 1
ATOM 595 C CA . PHE A 1 75 ? 30.319 17.831 -5.543 1.00 86.75 75 PHE A CA 1
ATOM 596 C C . PHE A 1 75 ? 31.788 17.387 -5.513 1.00 86.75 75 PHE A C 1
ATOM 598 O O . PHE A 1 75 ? 32.127 16.413 -4.845 1.00 86.75 75 PHE A O 1
ATOM 605 N N . GLU A 1 76 ? 32.671 18.127 -6.183 1.00 84.94 76 GLU A N 1
ATOM 606 C CA . GLU A 1 76 ? 34.105 17.847 -6.240 1.00 84.94 76 GLU A CA 1
ATOM 607 C C . GLU A 1 76 ? 34.761 17.832 -4.851 1.00 84.94 76 GLU A C 1
ATOM 609 O O . GLU A 1 76 ? 35.744 17.128 -4.659 1.00 84.94 76 GLU A O 1
ATOM 614 N N . CYS A 1 77 ? 34.198 18.534 -3.861 1.00 86.31 77 CYS A N 1
ATOM 615 C CA . CYS A 1 77 ? 34.691 18.491 -2.484 1.00 86.31 77 CYS A CA 1
ATOM 616 C C . CYS A 1 77 ? 34.460 17.133 -1.793 1.00 86.31 77 CYS A C 1
ATOM 618 O O . CYS A 1 77 ? 35.100 16.850 -0.785 1.00 86.31 77 CYS A O 1
ATOM 620 N N . PHE A 1 78 ? 33.559 16.300 -2.319 1.00 87.31 78 PHE A N 1
ATOM 621 C CA . PHE A 1 78 ? 33.246 14.968 -1.792 1.00 87.31 78 PHE A CA 1
ATOM 622 C C . PHE A 1 78 ? 33.811 13.837 -2.658 1.00 87.31 78 PHE A C 1
ATOM 624 O O . PHE A 1 78 ? 33.798 12.676 -2.250 1.00 87.31 78 PHE A O 1
ATOM 631 N N . ALA A 1 79 ? 34.252 14.152 -3.874 1.00 81.31 79 ALA A N 1
ATOM 632 C CA . ALA A 1 79 ? 34.589 13.155 -4.871 1.00 81.31 79 ALA A CA 1
ATOM 633 C C . ALA A 1 79 ? 36.037 12.674 -4.705 1.00 81.31 79 ALA A C 1
ATOM 635 O O . ALA A 1 79 ? 36.985 13.422 -4.922 1.00 81.31 79 ALA A O 1
ATOM 636 N N . THR A 1 80 ? 36.216 11.398 -4.366 1.00 76.81 80 THR A N 1
ATOM 637 C CA . THR A 1 80 ? 37.545 10.786 -4.188 1.00 76.81 80 THR A CA 1
ATOM 638 C C . THR A 1 80 ? 38.163 10.267 -5.488 1.00 76.81 80 THR A C 1
ATOM 640 O O . THR A 1 80 ? 39.356 9.985 -5.525 1.00 76.81 80 THR A O 1
ATOM 643 N N . GLU A 1 81 ? 37.362 10.110 -6.545 1.00 83.50 81 GLU A N 1
ATOM 644 C CA . GLU A 1 81 ? 37.771 9.444 -7.792 1.00 83.50 81 GLU A CA 1
ATOM 645 C C . GLU A 1 81 ? 38.113 10.411 -8.937 1.00 83.50 81 GLU A C 1
ATOM 647 O O . GLU A 1 81 ? 38.626 9.983 -9.970 1.00 83.50 81 GLU A O 1
ATOM 652 N N . ILE A 1 82 ? 37.848 11.715 -8.789 1.00 85.31 82 ILE A N 1
ATOM 653 C CA . ILE A 1 82 ? 38.116 12.685 -9.859 1.00 85.31 82 ILE A CA 1
ATOM 654 C C . ILE A 1 82 ? 39.609 13.016 -9.871 1.00 85.31 82 ILE A C 1
ATOM 656 O O . ILE A 1 82 ? 40.161 13.514 -8.890 1.00 85.31 82 ILE A O 1
ATOM 660 N N . THR A 1 83 ? 40.273 12.772 -11.000 1.00 89.88 83 THR A N 1
ATOM 661 C CA . THR A 1 83 ? 41.690 13.115 -11.153 1.00 89.88 83 THR A CA 1
ATOM 662 C C . THR A 1 83 ? 41.879 14.618 -11.392 1.00 89.88 83 THR A C 1
ATOM 664 O O . THR A 1 83 ? 41.056 15.275 -12.036 1.00 89.88 83 THR A O 1
ATOM 667 N N . SER A 1 84 ? 43.001 15.175 -10.918 1.00 89.62 84 SER A N 1
ATOM 668 C CA . SER A 1 84 ? 43.361 16.590 -11.135 1.00 89.62 84 SER A CA 1
ATOM 669 C C . SER A 1 84 ? 43.391 16.961 -12.628 1.00 89.62 84 SER A C 1
ATOM 671 O O . SER A 1 84 ? 42.922 18.023 -13.039 1.00 89.62 84 SER A O 1
ATOM 673 N N . THR A 1 85 ? 43.897 16.055 -13.468 1.00 90.50 85 THR A N 1
ATOM 674 C CA . THR A 1 85 ? 43.984 16.242 -14.921 1.00 90.50 85 THR A CA 1
ATOM 675 C C . THR A 1 85 ? 42.613 16.322 -15.582 1.00 90.50 85 THR A C 1
ATOM 677 O O . THR A 1 85 ? 42.390 17.206 -16.412 1.00 90.50 85 THR A O 1
ATOM 680 N N . ASP A 1 86 ? 41.680 15.451 -15.189 1.00 91.06 86 ASP A N 1
ATOM 681 C CA . ASP A 1 86 ? 40.326 15.447 -15.748 1.00 91.06 86 ASP A CA 1
ATOM 682 C C . ASP A 1 86 ? 39.547 16.685 -15.308 1.00 91.06 86 ASP A C 1
ATOM 684 O O . ASP A 1 86 ? 38.869 17.310 -16.125 1.00 91.06 86 ASP A O 1
ATOM 688 N N . ALA A 1 87 ? 39.708 17.103 -14.050 1.00 90.31 87 ALA A N 1
ATOM 689 C CA . ALA A 1 87 ? 39.103 18.332 -13.551 1.00 90.31 87 ALA A CA 1
ATOM 690 C C . ALA A 1 87 ? 39.623 19.577 -14.274 1.00 90.31 87 ALA A C 1
ATOM 692 O O . ALA A 1 87 ? 38.829 20.439 -14.649 1.00 90.31 87 ALA A O 1
ATOM 693 N N . LYS A 1 88 ? 40.932 19.655 -14.543 1.00 91.44 88 LYS A N 1
ATOM 694 C CA . LYS A 1 88 ? 41.519 20.760 -15.315 1.00 91.44 88 LYS A CA 1
ATOM 695 C C . LYS A 1 88 ? 40.988 20.796 -16.748 1.00 91.44 88 LYS A C 1
ATOM 697 O O . LYS A 1 88 ? 40.598 21.856 -17.231 1.00 91.44 88 LYS A O 1
ATOM 702 N N . LYS A 1 89 ? 40.917 19.639 -17.414 1.00 90.88 89 LYS A N 1
ATOM 703 C CA . LYS A 1 89 ? 40.352 19.528 -18.767 1.00 90.88 89 LYS A CA 1
ATOM 704 C C . LYS A 1 89 ? 38.877 19.933 -18.790 1.00 90.88 89 LYS A C 1
ATOM 706 O O . LYS A 1 89 ? 38.458 20.686 -19.668 1.00 90.88 89 LYS A O 1
ATOM 711 N N . LYS A 1 90 ? 38.102 19.473 -17.804 1.00 91.00 90 LYS A N 1
ATOM 712 C CA . LYS A 1 90 ? 36.688 19.824 -17.661 1.00 91.00 90 LYS A CA 1
ATOM 713 C C . LYS A 1 90 ? 36.508 21.323 -17.430 1.00 91.00 90 LYS A C 1
ATOM 715 O O . LYS A 1 90 ? 35.679 21.926 -18.106 1.00 91.00 90 LYS A O 1
ATOM 720 N N . LEU A 1 91 ? 37.325 21.932 -16.568 1.00 92.25 91 LEU A N 1
ATOM 721 C CA . LEU A 1 91 ? 37.314 23.376 -16.345 1.00 92.25 91 LEU A CA 1
ATOM 722 C C . LEU A 1 91 ? 37.525 24.146 -17.651 1.00 92.25 91 LEU A C 1
ATOM 724 O O . LEU A 1 91 ? 36.721 25.014 -17.967 1.00 92.25 91 LEU A O 1
ATOM 728 N N . TYR A 1 92 ? 38.559 23.818 -18.430 1.00 92.69 92 TYR A N 1
ATOM 729 C CA . TYR A 1 92 ? 38.810 24.509 -19.698 1.00 92.69 92 TYR A CA 1
ATOM 730 C C . TYR A 1 92 ? 37.656 24.362 -20.691 1.00 92.69 92 TYR A C 1
ATOM 732 O O . TYR A 1 92 ? 37.290 25.340 -21.332 1.00 92.69 92 TYR A O 1
ATOM 740 N N . SER A 1 93 ? 37.012 23.192 -20.751 1.00 91.06 93 SER A N 1
ATOM 741 C CA . SER A 1 93 ? 35.832 23.005 -21.607 1.00 91.06 93 SER A CA 1
ATOM 742 C C . SER A 1 93 ? 34.597 23.794 -21.149 1.00 91.06 93 SER A C 1
ATOM 744 O O . SER A 1 93 ? 33.733 24.120 -21.969 1.00 91.06 93 SER A O 1
ATOM 746 N N . ASP A 1 94 ? 34.499 24.096 -19.851 1.00 91.62 94 ASP A N 1
ATOM 747 C CA . ASP A 1 94 ? 33.356 24.789 -19.249 1.00 91.62 94 ASP A CA 1
ATOM 748 C C . ASP A 1 94 ? 33.514 26.319 -19.309 1.00 91.62 94 ASP A C 1
ATOM 750 O O . ASP A 1 94 ? 32.512 27.017 -19.452 1.00 91.62 94 ASP A O 1
ATOM 754 N N . LEU A 1 95 ? 34.747 26.838 -19.254 1.00 93.62 95 LEU A N 1
ATOM 755 C CA . LEU A 1 95 ? 35.022 28.277 -19.236 1.00 93.62 95 LEU A CA 1
ATOM 756 C C . LEU A 1 95 ? 34.566 28.987 -20.519 1.00 93.62 95 LEU A C 1
ATOM 758 O O . LEU A 1 95 ? 34.727 28.495 -21.640 1.00 93.62 95 LEU A O 1
ATOM 762 N N . ARG A 1 96 ? 34.003 30.180 -20.346 1.00 91.44 96 ARG A N 1
ATOM 763 C CA . ARG A 1 96 ? 33.576 31.094 -21.407 1.00 91.44 96 ARG A CA 1
ATOM 764 C C . ARG A 1 96 ? 34.192 32.471 -21.192 1.00 91.44 96 ARG A C 1
ATOM 766 O O . ARG A 1 96 ? 34.584 32.842 -20.088 1.00 91.44 96 ARG A O 1
ATOM 773 N N . ILE A 1 97 ? 34.277 33.242 -22.273 1.00 91.88 97 ILE A N 1
ATOM 774 C CA . ILE A 1 97 ? 34.756 34.626 -22.219 1.00 91.88 97 ILE A CA 1
ATOM 775 C C . ILE A 1 97 ? 33.828 35.434 -21.301 1.00 91.88 97 ILE A C 1
ATOM 777 O O . ILE A 1 97 ? 32.609 35.384 -21.450 1.00 91.88 97 ILE A O 1
ATOM 781 N N . GLY A 1 98 ? 34.416 36.173 -20.361 1.00 91.25 98 GLY A N 1
ATOM 782 C CA . GLY A 1 98 ? 33.712 36.946 -19.337 1.00 91.25 98 GLY A CA 1
ATOM 783 C C . GLY A 1 98 ? 33.558 36.235 -17.990 1.00 91.25 98 GLY A C 1
ATOM 784 O O . GLY A 1 98 ? 33.192 36.890 -17.012 1.00 91.25 98 GLY A O 1
ATOM 785 N N . ASP A 1 99 ? 33.874 34.939 -17.903 1.00 94.38 99 ASP A N 1
ATOM 786 C CA . ASP A 1 99 ? 33.829 34.212 -16.635 1.00 94.38 99 ASP A CA 1
ATOM 787 C C . ASP A 1 99 ? 34.845 34.762 -15.627 1.00 94.38 99 ASP A C 1
ATOM 789 O O . ASP A 1 99 ? 35.962 35.159 -15.974 1.00 94.38 99 ASP A O 1
ATOM 793 N N . GLN A 1 100 ? 34.439 34.767 -14.356 1.00 94.00 100 GLN A N 1
ATOM 794 C CA . GLN A 1 100 ? 35.175 35.382 -13.254 1.00 94.00 100 GLN A CA 1
ATOM 795 C C . GLN A 1 100 ? 35.657 34.332 -12.261 1.00 94.00 100 GLN A C 1
ATOM 797 O O . GLN A 1 100 ? 34.871 33.543 -11.733 1.00 94.00 100 GLN A O 1
ATOM 802 N N . LEU A 1 101 ? 36.947 34.378 -11.951 1.00 95.31 101 LEU A N 1
ATOM 803 C CA . LEU A 1 101 ? 37.634 33.439 -11.078 1.00 95.31 101 LEU A CA 1
ATOM 804 C C . LEU A 1 101 ? 38.350 34.180 -9.955 1.00 95.31 101 LEU A C 1
ATOM 806 O O . LEU A 1 101 ? 38.845 35.291 -10.138 1.00 95.31 101 LEU A O 1
ATOM 810 N N . CYS A 1 102 ? 38.445 33.533 -8.799 1.00 95.31 102 CYS A N 1
ATOM 811 C CA . CYS A 1 102 ? 39.323 33.962 -7.724 1.00 95.31 102 CYS A CA 1
ATOM 812 C C . CYS A 1 102 ? 40.646 33.212 -7.832 1.00 95.31 102 CYS A C 1
ATOM 814 O O . CYS A 1 102 ? 40.667 31.979 -7.904 1.00 95.31 102 CYS A O 1
ATOM 816 N N . PHE A 1 103 ? 41.744 33.956 -7.820 1.00 96.19 103 PHE A N 1
ATOM 817 C CA . PHE A 1 103 ? 43.094 33.419 -7.820 1.00 96.19 103 PHE A CA 1
ATOM 818 C C . PHE A 1 103 ? 43.831 33.829 -6.546 1.00 96.19 103 PHE A C 1
ATOM 820 O O . PHE A 1 103 ? 43.634 34.931 -6.037 1.00 96.19 103 PHE A O 1
ATOM 827 N N . ARG A 1 104 ? 44.722 32.962 -6.056 1.00 95.38 104 ARG A N 1
ATOM 828 C CA . ARG A 1 104 ? 45.663 33.277 -4.976 1.00 95.38 104 ARG A CA 1
ATOM 829 C C . ARG A 1 104 ? 47.033 33.543 -5.557 1.00 95.38 104 ARG A C 1
ATOM 831 O O . ARG A 1 104 ? 47.577 32.708 -6.282 1.00 95.38 104 ARG A O 1
ATOM 838 N N . ILE A 1 105 ? 47.637 34.655 -5.175 1.00 94.06 105 ILE A N 1
ATOM 839 C CA . ILE A 1 105 ? 49.008 34.965 -5.559 1.00 94.06 105 ILE A CA 1
ATOM 840 C C . ILE A 1 105 ? 49.970 34.035 -4.819 1.00 94.06 105 ILE A C 1
ATOM 842 O O . ILE A 1 105 ? 49.960 33.950 -3.594 1.00 94.06 105 ILE A O 1
ATOM 846 N N . ARG A 1 106 ? 50.841 33.344 -5.557 1.00 94.06 106 ARG A N 1
ATOM 847 C CA . ARG A 1 106 ? 51.902 32.502 -4.982 1.00 94.06 106 ARG A CA 1
ATOM 848 C C . ARG A 1 106 ? 53.237 33.224 -4.932 1.00 94.06 106 ARG A C 1
ATOM 850 O O . ARG A 1 106 ? 53.920 33.183 -3.913 1.00 94.06 106 ARG A O 1
ATOM 857 N N . ARG A 1 107 ? 53.601 33.891 -6.026 1.00 92.25 107 ARG A N 1
ATOM 858 C CA . ARG A 1 107 ? 54.837 34.674 -6.137 1.00 92.25 107 ARG A CA 1
ATOM 859 C C . ARG A 1 107 ? 54.622 35.870 -7.052 1.00 92.25 107 ARG A C 1
ATOM 861 O O . ARG A 1 107 ? 53.887 35.790 -8.036 1.00 92.25 107 ARG A O 1
ATOM 868 N N . VAL A 1 108 ? 55.299 36.962 -6.729 1.00 89.25 108 VAL A N 1
ATOM 869 C CA . VAL A 1 108 ? 55.279 38.204 -7.500 1.00 89.25 108 VAL A CA 1
ATOM 870 C C . VAL A 1 108 ? 56.657 38.380 -8.119 1.00 89.25 108 VAL A C 1
ATOM 872 O O . VAL A 1 108 ? 57.661 38.359 -7.411 1.00 89.25 108 VAL A O 1
ATOM 875 N N . GLU A 1 109 ? 56.712 38.528 -9.438 1.00 87.25 109 GLU A N 1
ATOM 876 C CA . GLU A 1 109 ? 57.943 38.771 -10.187 1.00 87.25 109 GLU A CA 1
ATOM 877 C C . GLU A 1 109 ? 57.861 40.114 -10.924 1.00 87.25 109 GLU A C 1
ATOM 879 O O . GLU A 1 109 ? 56.814 40.761 -10.992 1.00 87.25 109 GLU A O 1
ATOM 884 N N . LEU A 1 110 ? 58.983 40.566 -11.490 1.00 80.00 110 LEU A N 1
ATOM 885 C CA . LEU A 1 110 ? 59.036 41.835 -12.220 1.00 80.00 110 LEU A CA 1
ATOM 886 C C . LEU A 1 110 ? 58.041 41.864 -13.391 1.00 80.00 110 LEU A C 1
ATOM 888 O O . LEU A 1 110 ? 57.311 42.848 -13.532 1.00 80.00 110 LEU A O 1
ATOM 892 N N . ALA A 1 111 ? 57.987 40.778 -14.171 1.00 81.12 111 ALA A N 1
ATOM 893 C CA . ALA A 1 111 ? 57.188 40.655 -15.391 1.00 81.12 111 ALA A CA 1
ATOM 894 C C . ALA A 1 111 ? 55.688 40.392 -15.152 1.00 81.12 111 ALA A C 1
ATOM 896 O O . ALA A 1 111 ? 54.881 40.605 -16.055 1.00 81.12 111 ALA A O 1
ATOM 897 N N . GLY A 1 112 ? 55.301 39.922 -13.964 1.00 89.06 112 GLY A N 1
ATOM 898 C CA . GLY A 1 112 ? 53.938 39.474 -13.696 1.00 89.06 112 GLY A CA 1
ATOM 899 C C . GLY A 1 112 ? 53.798 38.754 -12.361 1.00 89.06 112 GLY A C 1
ATOM 900 O O . GLY A 1 112 ? 54.714 38.725 -11.540 1.00 89.06 112 GLY A O 1
ATOM 901 N N . VAL A 1 113 ? 52.629 38.167 -12.150 1.00 91.81 113 VAL A N 1
ATOM 902 C CA . VAL A 1 113 ? 52.253 37.487 -10.913 1.00 91.81 113 VAL A CA 1
ATOM 903 C C . VAL A 1 113 ? 51.940 36.034 -11.231 1.00 91.81 113 VAL A C 1
ATOM 905 O O . VAL A 1 113 ? 51.108 35.763 -12.093 1.00 91.81 113 VAL A O 1
ATOM 908 N N . TYR A 1 114 ? 52.573 35.092 -10.535 1.00 94.44 114 TYR A N 1
ATOM 909 C CA . TYR A 1 114 ? 52.131 33.702 -10.600 1.00 94.44 114 TYR A CA 1
ATOM 910 C C . TYR A 1 114 ? 51.043 33.482 -9.570 1.00 94.44 114 TYR A C 1
ATOM 912 O O . TYR A 1 114 ? 51.257 33.683 -8.367 1.00 94.44 114 TYR A O 1
ATOM 920 N N . ALA A 1 115 ? 49.899 33.028 -10.051 1.00 95.19 115 ALA A N 1
ATOM 921 C CA . ALA A 1 115 ? 48.738 32.795 -9.227 1.00 95.19 115 ALA A CA 1
ATOM 922 C C . ALA A 1 115 ? 48.096 31.444 -9.553 1.00 95.19 115 ALA A C 1
ATOM 924 O O . ALA A 1 115 ? 48.200 30.937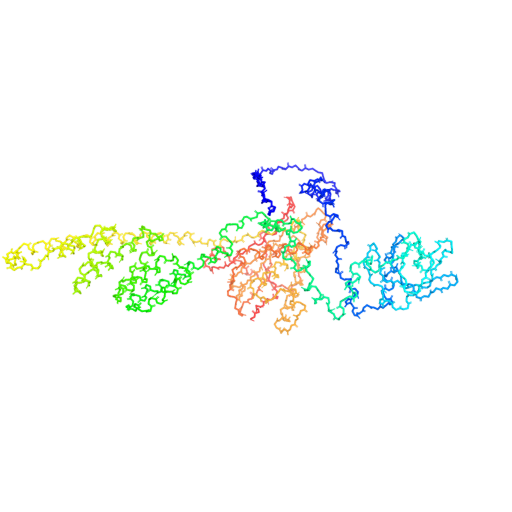 -10.672 1.00 95.19 115 ALA A O 1
ATOM 925 N N . GLU A 1 116 ? 47.453 30.855 -8.553 1.00 95.25 116 GLU A N 1
ATOM 926 C CA . GLU A 1 116 ? 46.686 29.614 -8.680 1.00 95.25 116 GLU A CA 1
ATOM 927 C C . GLU A 1 116 ? 45.183 29.921 -8.625 1.00 95.25 116 GLU A C 1
ATOM 929 O O . GLU A 1 116 ? 44.778 30.766 -7.822 1.00 95.25 116 GLU A O 1
ATOM 934 N N . PRO A 1 117 ? 44.340 29.259 -9.432 1.00 95.25 117 PRO A N 1
ATOM 935 C CA . PRO A 1 117 ? 42.897 29.399 -9.324 1.00 95.25 117 PRO A CA 1
ATOM 936 C C . PRO A 1 117 ? 42.376 28.679 -8.076 1.00 95.25 117 PRO A C 1
ATOM 938 O O . PRO A 1 117 ? 42.758 27.548 -7.781 1.00 95.25 117 PRO A O 1
ATOM 941 N N . ILE A 1 118 ? 41.462 29.323 -7.355 1.00 93.62 118 ILE A N 1
ATOM 942 C CA . ILE A 1 118 ? 40.878 28.797 -6.116 1.00 93.62 118 ILE A CA 1
ATOM 943 C C . ILE A 1 118 ? 39.437 28.354 -6.343 1.00 93.62 118 ILE A C 1
ATOM 945 O O . ILE A 1 118 ? 39.066 27.239 -5.977 1.00 93.62 118 ILE A O 1
ATOM 949 N N . CYS A 1 119 ? 38.621 29.227 -6.930 1.00 93.31 119 CYS A N 1
ATOM 950 C CA . CYS A 1 119 ? 37.205 28.986 -7.175 1.00 93.31 119 CYS A CA 1
ATOM 951 C C . CYS A 1 119 ? 36.658 29.912 -8.265 1.00 93.31 119 CYS A C 1
ATOM 953 O O . CYS A 1 119 ? 37.279 30.913 -8.632 1.00 93.31 119 CYS A O 1
ATOM 955 N N . MET A 1 120 ? 35.473 29.576 -8.767 1.00 92.69 120 MET A N 1
ATOM 956 C CA . MET A 1 120 ? 34.691 30.454 -9.638 1.00 92.69 120 MET A CA 1
ATOM 957 C C . MET A 1 120 ? 33.918 31.463 -8.785 1.00 92.69 120 MET A C 1
ATOM 959 O O . MET A 1 120 ? 33.264 31.069 -7.819 1.00 92.69 120 MET A O 1
ATOM 963 N N . LEU A 1 121 ? 33.960 32.744 -9.144 1.00 89.38 121 LEU A N 1
ATOM 964 C CA . LEU A 1 121 ? 33.202 33.787 -8.446 1.00 89.38 121 LEU A CA 1
ATOM 965 C C . LEU A 1 121 ? 31.748 33.823 -8.923 1.00 89.38 121 LEU A C 1
ATOM 967 O O . LEU A 1 121 ? 30.829 33.869 -8.111 1.00 89.38 121 LEU A O 1
ATOM 971 N N . HIS A 1 122 ? 31.557 33.756 -10.242 1.00 78.06 122 HIS A N 1
ATOM 972 C CA . HIS A 1 122 ? 30.262 33.861 -10.912 1.00 78.06 122 HIS A CA 1
ATOM 973 C C . HIS A 1 122 ? 30.184 32.841 -12.071 1.00 78.06 122 HIS A C 1
ATOM 975 O O . HIS A 1 122 ? 31.162 32.149 -12.354 1.00 78.06 122 HIS A O 1
ATOM 981 N N . SER A 1 123 ? 29.019 32.719 -12.715 1.00 76.75 123 SER A N 1
ATOM 982 C CA . SER A 1 123 ? 28.698 31.783 -13.819 1.00 76.75 123 SER A CA 1
ATOM 983 C C . SER A 1 123 ? 28.348 30.351 -13.400 1.00 76.75 123 SER A C 1
ATOM 985 O O . SER A 1 123 ? 27.250 29.880 -13.687 1.00 76.75 123 SER A O 1
ATOM 987 N N . PHE A 1 124 ? 29.242 29.645 -12.710 1.00 86.25 124 PHE A N 1
ATOM 988 C CA . PHE A 1 124 ? 28.998 28.280 -12.229 1.00 86.25 124 PHE A CA 1
ATOM 989 C C . PHE A 1 124 ? 29.882 27.966 -11.021 1.00 86.25 124 PHE A C 1
ATOM 991 O O . PHE A 1 124 ? 30.825 28.692 -10.726 1.00 86.25 124 PHE A O 1
ATOM 998 N N . ARG A 1 125 ? 29.576 26.897 -10.279 1.00 87.25 125 ARG A N 1
ATOM 999 C CA . ARG A 1 125 ? 30.279 26.574 -9.030 1.00 87.25 125 ARG A CA 1
ATOM 1000 C C . ARG A 1 125 ? 31.352 25.509 -9.257 1.00 87.25 125 ARG A C 1
ATOM 1002 O O . ARG A 1 125 ? 31.044 24.410 -9.726 1.00 87.25 125 ARG A O 1
ATOM 1009 N N . ARG A 1 126 ? 32.597 25.822 -8.883 1.00 89.88 126 ARG A N 1
ATOM 1010 C CA . ARG A 1 126 ? 33.723 24.873 -8.818 1.00 89.88 126 ARG A CA 1
ATOM 1011 C C . ARG A 1 126 ? 34.690 25.269 -7.711 1.00 89.88 126 ARG A C 1
ATOM 1013 O O . ARG A 1 126 ? 35.036 26.442 -7.580 1.00 89.88 126 ARG A O 1
ATOM 1020 N N . SER A 1 127 ? 35.179 24.271 -6.986 1.00 89.69 127 SER A N 1
ATOM 1021 C CA . SER A 1 127 ? 36.388 24.386 -6.174 1.00 89.69 127 SER A CA 1
ATOM 1022 C C . SER A 1 127 ? 37.567 23.914 -7.019 1.00 89.69 127 SER A C 1
ATOM 1024 O O . SER A 1 127 ? 37.517 22.826 -7.590 1.00 89.69 127 SER A O 1
ATOM 1026 N N . LEU A 1 128 ? 38.593 24.754 -7.140 1.00 91.69 128 LEU A N 1
ATOM 1027 C CA . LEU A 1 128 ? 39.767 24.548 -7.998 1.00 91.69 128 LEU A CA 1
ATOM 1028 C C . LEU A 1 128 ? 41.050 24.343 -7.187 1.00 91.69 128 LEU A C 1
ATOM 1030 O O . LEU A 1 128 ? 42.044 23.867 -7.725 1.00 91.69 128 LEU A O 1
ATOM 1034 N N . ARG A 1 129 ? 41.009 24.634 -5.879 1.00 86.50 129 ARG A N 1
ATOM 1035 C CA . ARG A 1 129 ? 42.150 24.557 -4.952 1.00 86.50 129 ARG A CA 1
ATOM 1036 C C . ARG A 1 129 ? 42.845 23.190 -4.928 1.00 86.50 129 ARG A C 1
ATOM 1038 O O . ARG A 1 129 ? 44.032 23.120 -4.628 1.00 86.50 129 ARG A O 1
ATOM 1045 N N . TRP A 1 130 ? 42.107 22.118 -5.204 1.00 84.81 130 TRP A N 1
ATOM 1046 C CA . TRP A 1 130 ? 42.600 20.739 -5.171 1.00 84.81 130 TRP A CA 1
ATOM 1047 C C . TRP A 1 130 ? 43.264 20.288 -6.486 1.00 84.81 130 TRP A C 1
ATOM 1049 O O . TRP A 1 130 ? 43.865 19.215 -6.529 1.00 84.81 130 TRP A O 1
ATOM 1059 N N . ILE A 1 131 ? 43.180 21.087 -7.557 1.00 88.75 131 ILE A N 1
ATOM 1060 C CA . ILE A 1 131 ? 43.835 20.785 -8.833 1.00 88.75 131 ILE A CA 1
ATOM 1061 C C . ILE A 1 131 ? 45.338 21.061 -8.688 1.00 88.75 131 ILE A C 1
ATOM 1063 O O . ILE A 1 131 ? 45.785 22.207 -8.640 1.00 88.75 131 ILE A O 1
ATOM 1067 N N . ASN A 1 132 ? 46.125 19.988 -8.631 1.00 84.94 132 ASN A N 1
ATOM 1068 C CA . ASN A 1 132 ? 47.583 20.042 -8.526 1.00 84.94 132 ASN A CA 1
ATOM 1069 C C . ASN A 1 132 ? 48.231 20.694 -9.762 1.00 84.94 132 ASN A C 1
ATOM 1071 O O . ASN A 1 132 ? 47.717 20.584 -10.876 1.00 84.94 132 ASN A O 1
ATOM 1075 N N . ASP A 1 133 ? 49.393 21.326 -9.560 1.00 85.19 133 ASP A N 1
ATOM 1076 C CA . ASP A 1 133 ? 50.225 21.940 -10.609 1.00 85.19 133 ASP A CA 1
ATOM 1077 C C . ASP A 1 133 ? 49.478 22.945 -11.505 1.00 85.19 133 ASP A C 1
ATOM 1079 O O . ASP A 1 133 ? 49.727 23.072 -12.710 1.00 85.19 133 ASP A O 1
ATOM 1083 N N . PHE A 1 134 ? 48.548 23.696 -10.910 1.00 90.44 134 PHE A N 1
ATOM 1084 C CA . PHE A 1 134 ? 47.774 24.713 -11.608 1.00 90.44 134 PHE A CA 1
ATOM 1085 C C . PHE A 1 134 ? 48.209 26.130 -11.221 1.00 90.44 134 PHE A C 1
ATOM 1087 O O . PHE A 1 134 ? 47.578 26.803 -10.415 1.00 90.44 134 PHE A O 1
ATOM 1094 N N . GLN A 1 135 ? 49.298 26.602 -11.828 1.00 92.00 135 GLN A N 1
ATOM 1095 C CA . GLN A 1 135 ? 49.741 27.995 -11.716 1.00 92.00 135 GLN A CA 1
ATOM 1096 C C . GLN A 1 135 ? 49.750 28.663 -13.086 1.00 92.00 135 GLN A C 1
ATOM 1098 O O . GLN A 1 135 ? 50.184 28.070 -14.073 1.00 92.00 135 GLN A O 1
ATOM 1103 N N . ILE A 1 136 ? 49.287 29.908 -13.134 1.00 91.75 136 ILE A N 1
ATOM 1104 C CA . ILE A 1 136 ? 49.249 30.734 -14.340 1.00 91.75 136 ILE A CA 1
ATOM 1105 C C . ILE A 1 136 ? 50.041 32.012 -14.070 1.00 91.75 136 ILE A C 1
ATOM 1107 O O . ILE A 1 136 ? 49.946 32.599 -12.991 1.00 91.75 136 ILE A O 1
ATOM 1111 N N . LEU A 1 137 ? 50.835 32.436 -15.054 1.00 92.56 137 LEU A N 1
ATOM 1112 C CA . LEU A 1 137 ? 51.501 33.732 -15.040 1.00 92.56 137 LEU A CA 1
ATOM 1113 C C . LEU A 1 137 ? 50.551 34.794 -15.599 1.00 92.56 137 LEU A C 1
ATOM 1115 O O . LEU A 1 137 ? 50.228 34.784 -16.785 1.00 92.56 137 LEU A O 1
ATOM 1119 N N . LEU A 1 138 ? 50.134 35.721 -14.745 1.00 92.50 138 LEU A N 1
ATOM 1120 C CA . LEU A 1 138 ? 49.269 36.838 -15.096 1.00 92.50 138 LEU A CA 1
ATOM 1121 C C . LEU A 1 138 ? 50.111 38.100 -15.291 1.00 92.50 138 LEU A C 1
ATOM 1123 O O . LEU A 1 138 ? 50.965 38.436 -14.464 1.00 92.50 138 LEU A O 1
ATOM 1127 N N . LYS A 1 139 ? 49.873 38.814 -16.394 1.00 88.00 139 LYS A N 1
ATOM 1128 C CA . LYS A 1 139 ? 50.487 40.127 -16.625 1.00 88.00 139 LYS A CA 1
ATOM 1129 C C . LYS A 1 139 ? 49.878 41.135 -15.649 1.00 88.00 139 LYS A C 1
ATOM 1131 O O . LYS A 1 139 ? 48.667 41.141 -15.461 1.00 88.00 139 LYS A O 1
ATOM 1136 N N . ARG A 1 140 ? 50.720 41.985 -15.059 1.00 81.25 140 ARG A N 1
ATOM 1137 C CA . ARG A 1 140 ? 50.301 43.080 -14.170 1.00 81.25 140 ARG A CA 1
ATOM 1138 C C . ARG A 1 140 ? 50.514 44.426 -14.850 1.00 81.25 140 ARG A C 1
ATOM 1140 O O . ARG A 1 140 ? 51.547 44.611 -15.500 1.00 81.25 140 ARG A O 1
ATOM 1147 N N . ASN A 1 141 ? 49.601 45.372 -14.666 1.00 80.31 141 ASN A N 1
ATOM 1148 C CA . ASN A 1 141 ? 49.853 46.757 -15.030 1.00 80.31 141 ASN A CA 1
ATOM 1149 C C . ASN A 1 141 ? 50.619 47.449 -13.899 1.00 80.31 141 ASN A C 1
ATOM 1151 O O . ASN A 1 141 ? 50.145 47.550 -12.773 1.00 80.31 141 ASN A O 1
ATOM 1155 N N . LEU A 1 142 ? 51.814 47.961 -14.186 1.00 71.94 142 LEU A N 1
ATOM 1156 C CA . LEU A 1 142 ? 52.589 48.716 -13.194 1.00 71.94 142 LEU A CA 1
ATOM 1157 C C . LEU A 1 142 ? 51.978 50.098 -12.898 1.00 71.94 142 LEU A C 1
ATOM 1159 O O . LEU A 1 142 ? 52.378 50.738 -11.930 1.00 71.94 142 LEU A O 1
ATOM 1163 N N . GLN A 1 143 ? 51.030 50.565 -13.719 1.00 71.00 143 GLN A N 1
ATOM 1164 C CA . GLN A 1 143 ? 50.389 51.873 -13.558 1.00 71.00 143 GLN A CA 1
ATOM 1165 C C . GLN A 1 143 ? 49.207 51.863 -12.583 1.00 71.00 143 GLN A C 1
ATOM 1167 O O . GLN A 1 143 ? 48.882 52.920 -12.048 1.00 71.00 143 GLN A O 1
ATOM 1172 N N . SER A 1 144 ? 48.577 50.709 -12.333 1.00 67.75 144 SER A N 1
ATOM 1173 C CA . SER A 1 144 ? 47.382 50.616 -11.478 1.00 67.75 144 SER A CA 1
ATOM 1174 C C . SER A 1 144 ? 47.674 50.882 -9.997 1.00 67.75 144 SER A C 1
ATOM 1176 O O . SER A 1 144 ? 46.770 51.193 -9.230 1.00 67.75 144 SER A O 1
ATOM 1178 N N . GLY A 1 145 ? 48.947 50.823 -9.584 1.00 66.81 145 GLY A N 1
ATOM 1179 C CA . GLY A 1 145 ? 49.378 51.154 -8.224 1.00 66.81 145 GLY A CA 1
ATOM 1180 C C . GLY A 1 145 ? 49.074 50.079 -7.173 1.00 66.81 145 GLY A C 1
ATOM 1181 O O . GLY A 1 145 ? 49.317 50.316 -5.990 1.00 66.81 145 GLY A O 1
ATOM 1182 N N . HIS A 1 146 ? 48.580 48.901 -7.569 1.00 74.19 146 HIS A N 1
ATOM 1183 C CA . HIS A 1 146 ? 48.318 47.794 -6.647 1.00 74.19 146 HIS A CA 1
ATOM 1184 C C . HIS A 1 146 ? 49.618 47.084 -6.212 1.00 74.19 146 HIS A C 1
ATOM 1186 O O . HIS A 1 146 ? 50.347 46.523 -7.034 1.00 74.19 146 HIS A O 1
ATOM 1192 N N . ASP A 1 147 ? 49.902 47.087 -4.902 1.00 82.31 147 ASP A N 1
ATOM 1193 C CA . ASP A 1 147 ? 51.017 46.354 -4.274 1.00 82.31 147 ASP A CA 1
ATOM 1194 C C . ASP A 1 147 ? 50.605 44.908 -3.970 1.00 82.31 147 ASP A C 1
ATOM 1196 O O . ASP A 1 147 ? 50.193 44.584 -2.858 1.00 82.31 147 ASP A O 1
ATOM 1200 N N . TYR A 1 148 ? 50.677 44.044 -4.982 1.00 88.62 148 TYR A N 1
ATOM 1201 C CA . TYR A 1 148 ? 50.379 42.621 -4.830 1.00 88.62 148 TYR A CA 1
ATOM 1202 C C . TYR A 1 148 ? 51.408 41.904 -3.949 1.00 88.62 148 TYR A C 1
ATOM 1204 O O . TYR A 1 148 ? 52.618 42.023 -4.166 1.00 88.62 148 TYR A O 1
ATOM 1212 N N . ARG A 1 149 ? 50.933 41.069 -3.023 1.00 89.06 149 ARG A N 1
ATOM 1213 C CA . ARG A 1 149 ? 51.750 40.252 -2.120 1.00 89.06 149 ARG A CA 1
ATOM 1214 C C . ARG A 1 149 ? 51.414 38.764 -2.231 1.00 89.06 149 ARG A C 1
ATOM 1216 O O . ARG A 1 149 ? 50.325 38.385 -2.661 1.00 89.06 149 ARG A O 1
ATOM 1223 N N . PRO A 1 150 ? 52.347 37.877 -1.843 1.00 91.50 150 PRO A N 1
ATOM 1224 C CA . PRO A 1 150 ? 52.043 36.460 -1.702 1.00 91.50 150 PRO A CA 1
ATOM 1225 C C . PRO A 1 150 ? 50.847 36.227 -0.769 1.00 91.50 150 PRO A C 1
ATOM 1227 O O . PRO A 1 150 ? 50.786 36.795 0.317 1.00 91.50 150 PRO A O 1
ATOM 1230 N N . ASN A 1 151 ? 49.960 35.324 -1.183 1.00 92.06 151 ASN A N 1
ATOM 1231 C CA . ASN A 1 151 ? 48.678 34.952 -0.577 1.00 92.06 151 ASN A CA 1
ATOM 1232 C C . ASN A 1 151 ? 47.516 35.933 -0.750 1.00 92.06 151 ASN A C 1
ATOM 1234 O O . ASN A 1 151 ? 46.406 35.583 -0.348 1.00 92.06 151 ASN A O 1
ATOM 1238 N N . ASP A 1 152 ? 47.719 37.076 -1.401 1.00 94.19 152 ASP A N 1
ATOM 1239 C CA . ASP A 1 152 ? 46.603 37.951 -1.751 1.00 94.19 152 ASP A CA 1
ATOM 1240 C C . ASP A 1 152 ? 45.633 37.239 -2.703 1.00 94.19 152 ASP A C 1
ATOM 1242 O O . ASP A 1 152 ? 46.036 36.443 -3.565 1.00 94.19 152 ASP A O 1
ATOM 1246 N N . LEU A 1 153 ? 44.344 37.532 -2.538 1.00 95.62 153 LEU A N 1
ATOM 1247 C CA . LEU A 1 153 ? 43.284 37.046 -3.408 1.00 95.62 153 LEU A CA 1
ATOM 1248 C C . LEU A 1 153 ? 42.970 38.113 -4.450 1.00 95.62 153 LEU A C 1
ATOM 1250 O O . LEU A 1 153 ? 42.759 39.278 -4.120 1.00 95.62 153 LEU A O 1
ATOM 1254 N N . ILE A 1 154 ? 42.928 37.708 -5.711 1.00 94.00 154 ILE A N 1
ATOM 1255 C CA . ILE A 1 154 ? 42.664 38.598 -6.838 1.00 94.00 154 ILE A CA 1
ATOM 1256 C C . ILE A 1 154 ? 41.552 38.037 -7.708 1.00 94.00 154 ILE A C 1
ATOM 1258 O O . ILE A 1 154 ? 41.374 36.819 -7.828 1.00 94.00 154 ILE A O 1
ATOM 1262 N N . LYS A 1 155 ? 40.813 38.944 -8.336 1.00 94.69 155 LYS A N 1
ATOM 1263 C CA . LYS A 1 155 ? 39.816 38.604 -9.339 1.00 94.69 155 LYS A CA 1
ATOM 1264 C C . LYS A 1 155 ? 40.468 38.513 -10.714 1.00 94.69 155 LYS A C 1
ATOM 1266 O O . LYS A 1 155 ? 41.248 39.378 -11.109 1.00 94.69 155 LYS A O 1
ATOM 1271 N N . VAL A 1 156 ? 40.149 37.450 -11.440 1.00 95.12 156 VAL A N 1
ATOM 1272 C CA . VAL A 1 156 ? 40.700 37.150 -12.762 1.00 95.12 156 VAL A CA 1
ATOM 1273 C C . VAL A 1 156 ? 39.559 36.861 -13.726 1.00 95.12 156 VAL A C 1
ATOM 1275 O O . VAL A 1 156 ? 38.627 36.130 -13.396 1.00 95.12 156 VAL A O 1
ATOM 1278 N N . LEU A 1 157 ? 39.643 37.440 -14.918 1.00 95.00 157 LEU A N 1
ATOM 1279 C CA . LEU A 1 157 ? 38.668 37.310 -15.994 1.00 95.00 157 LEU A CA 1
ATOM 1280 C C . LEU A 1 157 ? 39.220 36.429 -17.113 1.00 95.00 157 LEU A C 1
ATOM 1282 O O . LEU A 1 157 ? 40.394 36.541 -17.481 1.00 95.00 157 LEU A O 1
ATOM 1286 N N . VAL A 1 158 ? 38.356 35.602 -17.700 1.00 95.44 158 VAL A N 1
ATOM 1287 C CA . VAL A 1 158 ? 38.631 34.970 -18.996 1.00 95.44 158 VAL A CA 1
ATOM 1288 C C . VAL A 1 158 ? 38.380 36.002 -20.091 1.00 95.44 158 VAL A C 1
ATOM 1290 O O . VAL A 1 158 ? 37.236 36.354 -20.370 1.00 95.44 158 VAL A O 1
ATOM 1293 N N . ILE A 1 159 ? 39.445 36.505 -20.711 1.00 94.00 159 ILE A N 1
ATOM 1294 C CA . ILE A 1 159 ? 39.357 37.555 -21.743 1.00 94.00 159 ILE A CA 1
ATOM 1295 C C . ILE A 1 159 ? 39.288 36.999 -23.166 1.00 94.00 159 ILE A C 1
ATOM 1297 O O . ILE A 1 159 ? 38.894 37.705 -24.089 1.00 94.00 159 ILE A O 1
ATOM 1301 N N . GLY A 1 160 ? 39.662 35.738 -23.348 1.00 93.06 160 GLY A N 1
ATOM 1302 C CA . GLY A 1 160 ? 39.697 35.079 -24.643 1.00 93.06 160 GLY A CA 1
ATOM 1303 C C . GLY A 1 160 ? 39.999 33.598 -24.493 1.00 93.06 160 GLY A C 1
ATOM 1304 O O . GLY A 1 160 ? 40.282 33.119 -23.394 1.00 93.06 160 GLY A O 1
ATOM 1305 N N . ILE A 1 161 ? 39.943 32.880 -25.604 1.00 90.62 161 ILE A N 1
ATOM 1306 C CA . ILE A 1 161 ? 40.369 31.487 -25.718 1.00 90.62 161 ILE A CA 1
ATOM 1307 C C . ILE A 1 161 ? 41.357 31.465 -26.877 1.00 90.62 161 ILE A C 1
ATOM 1309 O O . ILE A 1 161 ? 41.074 32.047 -27.920 1.00 90.62 161 ILE A O 1
ATOM 1313 N N . ASP A 1 162 ? 42.535 30.896 -26.655 1.00 89.75 162 ASP A N 1
ATOM 1314 C CA . ASP A 1 162 ? 43.552 30.785 -27.693 1.00 89.75 162 ASP A CA 1
ATOM 1315 C C . ASP A 1 162 ? 43.125 29.745 -28.735 1.00 89.75 162 ASP A C 1
ATOM 1317 O O . ASP A 1 162 ? 42.891 28.588 -28.386 1.00 89.75 162 ASP A O 1
ATOM 1321 N N . ASP A 1 163 ? 43.019 30.151 -30.001 1.00 85.81 163 ASP A N 1
ATOM 1322 C CA . ASP A 1 163 ? 42.488 29.310 -31.081 1.00 85.81 163 ASP A CA 1
ATOM 1323 C C . ASP A 1 163 ? 43.375 28.082 -31.366 1.00 85.81 163 ASP A C 1
ATOM 1325 O O . ASP A 1 163 ? 42.876 27.053 -31.816 1.00 85.81 163 ASP A O 1
ATOM 1329 N N . GLU A 1 164 ? 44.688 28.167 -31.109 1.00 86.38 164 GLU A N 1
ATOM 1330 C CA . GLU A 1 164 ? 45.624 27.066 -31.378 1.00 86.38 164 GLU A CA 1
ATOM 1331 C C . GLU A 1 164 ? 45.632 26.008 -30.272 1.00 86.38 164 GLU A C 1
ATOM 1333 O O . GLU A 1 164 ? 45.679 24.808 -30.553 1.00 86.38 164 GLU A O 1
ATOM 1338 N N . THR A 1 165 ? 45.626 26.439 -29.009 1.00 85.50 165 THR A N 1
ATOM 1339 C CA . THR A 1 165 ? 45.734 25.527 -27.861 1.00 85.50 165 THR A CA 1
ATOM 1340 C C . THR A 1 165 ? 44.391 25.185 -27.217 1.00 85.50 165 THR A C 1
ATOM 1342 O O . THR A 1 165 ? 44.341 24.279 -26.385 1.00 85.50 165 THR A O 1
ATOM 1345 N N . GLU A 1 166 ? 43.319 25.901 -27.574 1.00 84.31 166 GLU A N 1
ATOM 1346 C CA . GLU A 1 166 ? 42.014 25.901 -26.894 1.00 84.31 166 GLU A CA 1
ATOM 1347 C C . GLU A 1 166 ? 42.111 26.240 -25.390 1.00 84.31 166 GLU A C 1
ATOM 1349 O O . GLU A 1 166 ? 41.225 25.912 -24.595 1.00 84.31 166 GLU A O 1
ATOM 1354 N N . ILE A 1 167 ? 43.195 26.903 -24.964 1.00 89.56 167 ILE A N 1
ATOM 1355 C CA . ILE A 1 167 ? 43.414 27.282 -23.564 1.00 89.56 167 ILE A CA 1
ATOM 1356 C C . ILE A 1 167 ? 42.837 28.686 -23.315 1.00 89.56 167 ILE A C 1
ATOM 1358 O O . ILE A 1 167 ? 43.109 29.616 -24.080 1.00 89.56 167 ILE A O 1
ATOM 1362 N N . PRO A 1 168 ? 42.072 28.894 -22.228 1.00 92.12 168 PRO A N 1
ATOM 1363 C CA . PRO A 1 168 ? 41.571 30.215 -21.866 1.00 92.12 168 PRO A CA 1
ATOM 1364 C C . PRO A 1 168 ? 42.706 31.174 -21.489 1.00 92.12 168 PRO A C 1
ATOM 1366 O O . PRO A 1 168 ? 43.617 30.839 -20.726 1.00 92.12 168 PRO A O 1
ATOM 1369 N N . VAL A 1 169 ? 42.614 32.401 -21.994 1.00 93.12 169 VAL A N 1
ATOM 1370 C CA . VAL A 1 169 ? 43.519 33.505 -21.677 1.00 93.12 169 VAL A CA 1
ATOM 1371 C C . VAL A 1 169 ? 42.951 34.289 -20.500 1.00 93.12 169 VAL A C 1
ATOM 1373 O O . VAL A 1 169 ? 41.809 34.753 -20.529 1.00 93.12 169 VAL A O 1
ATOM 1376 N N . PHE A 1 170 ? 43.773 34.463 -19.468 1.00 94.81 170 PHE A N 1
ATOM 1377 C CA . PHE A 1 170 ? 43.390 35.095 -18.210 1.00 94.81 170 PHE A CA 1
ATOM 1378 C C . PHE A 1 170 ? 44.007 36.489 -18.063 1.00 94.81 170 PHE A C 1
ATOM 1380 O O . PHE A 1 170 ? 45.182 36.690 -18.382 1.00 94.81 170 PHE A O 1
ATOM 1387 N N . ALA A 1 171 ? 43.241 37.433 -17.518 1.00 93.12 171 ALA A N 1
ATOM 1388 C CA . ALA A 1 171 ? 43.723 38.759 -17.137 1.00 93.12 171 ALA A CA 1
ATOM 1389 C C . ALA A 1 171 ? 43.221 39.153 -15.745 1.00 93.12 171 ALA A C 1
ATOM 1391 O O . ALA A 1 171 ? 42.128 38.759 -15.340 1.00 93.12 171 ALA A O 1
ATOM 1392 N N . ILE A 1 172 ? 44.029 39.922 -15.013 1.00 92.56 172 ILE A N 1
ATOM 1393 C CA . ILE A 1 172 ? 43.648 40.456 -13.701 1.00 92.56 172 ILE A CA 1
ATOM 1394 C C . ILE A 1 172 ? 42.585 41.538 -13.913 1.00 92.56 172 ILE A C 1
ATOM 1396 O O . ILE A 1 172 ? 42.755 42.413 -14.760 1.00 92.56 172 ILE A O 1
ATOM 1400 N N . ASP A 1 173 ? 41.501 41.467 -13.146 1.00 90.81 173 ASP A N 1
ATOM 1401 C CA . ASP A 1 173 ? 40.510 42.537 -13.053 1.00 90.81 173 ASP A CA 1
ATOM 1402 C C . ASP A 1 173 ? 41.040 43.599 -12.079 1.00 90.81 173 ASP A C 1
ATOM 1404 O O . ASP A 1 173 ? 40.920 43.456 -10.862 1.00 90.81 173 ASP A O 1
ATOM 1408 N N . GLU A 1 174 ? 41.720 44.617 -12.610 1.00 85.31 174 GLU A N 1
ATOM 1409 C CA . GLU A 1 174 ? 42.376 45.643 -11.788 1.00 85.31 174 GLU A CA 1
ATOM 1410 C C . GLU A 1 174 ? 41.361 46.531 -11.056 1.00 85.31 174 GLU A C 1
ATOM 1412 O O . GLU A 1 174 ? 41.619 46.951 -9.930 1.00 85.31 174 GLU A O 1
ATOM 1417 N N . ASP A 1 175 ? 40.175 46.737 -11.635 1.00 85.06 175 ASP A N 1
ATOM 1418 C CA . ASP A 1 175 ? 39.121 47.574 -11.052 1.00 85.06 175 ASP A CA 1
ATOM 1419 C C . ASP A 1 175 ? 38.516 46.952 -9.782 1.00 85.06 175 ASP A C 1
ATOM 1421 O O . ASP A 1 175 ? 37.989 47.662 -8.923 1.00 85.06 175 ASP A O 1
ATOM 1425 N N . ALA A 1 176 ? 38.599 45.626 -9.638 1.00 84.62 176 ALA A N 1
ATOM 1426 C CA . ALA A 1 176 ? 38.071 44.908 -8.482 1.00 84.62 176 ALA A CA 1
ATOM 1427 C C . ALA A 1 176 ? 38.954 45.013 -7.226 1.00 84.62 176 ALA A C 1
ATOM 1429 O O . ALA A 1 176 ? 38.469 44.773 -6.121 1.00 84.62 176 ALA A O 1
ATOM 1430 N N . GLY A 1 177 ? 40.235 45.365 -7.370 1.00 85.81 177 GLY A N 1
ATOM 1431 C CA . GLY A 1 177 ? 41.185 45.383 -6.259 1.00 85.81 177 GLY A CA 1
ATOM 1432 C C . GLY A 1 177 ? 41.471 43.997 -5.656 1.00 85.81 177 GLY A C 1
ATOM 1433 O O . GLY A 1 177 ? 41.379 42.965 -6.325 1.00 85.81 177 GLY A O 1
ATOM 1434 N N . LEU A 1 178 ? 41.888 43.981 -4.385 1.00 89.69 178 LEU A N 1
ATOM 1435 C CA . LEU A 1 178 ? 42.147 42.747 -3.634 1.00 89.69 178 LEU A CA 1
ATOM 1436 C C . LEU A 1 178 ? 40.851 42.213 -3.028 1.00 89.69 178 LEU A C 1
ATOM 1438 O O . LEU A 1 178 ? 40.127 42.959 -2.373 1.00 89.69 178 LEU A O 1
ATOM 1442 N N . LEU A 1 179 ? 40.613 40.915 -3.196 1.00 91.06 179 LEU A N 1
ATOM 1443 C CA . LEU A 1 179 ? 39.477 40.227 -2.598 1.00 91.06 179 LEU A CA 1
ATOM 1444 C C . LEU A 1 179 ? 39.778 39.833 -1.149 1.00 91.06 179 LEU A C 1
ATOM 1446 O O . LEU A 1 179 ? 40.882 39.406 -0.804 1.00 91.06 179 LEU A O 1
ATOM 1450 N N . MET A 1 180 ? 38.762 39.902 -0.303 1.00 89.62 180 MET A N 1
ATOM 1451 C CA . MET A 1 180 ? 38.791 39.393 1.064 1.00 89.62 180 MET A CA 1
ATOM 1452 C C . MET A 1 180 ? 38.187 37.984 1.121 1.00 89.62 180 MET A C 1
ATOM 1454 O O . MET A 1 180 ? 37.291 37.645 0.351 1.00 89.62 180 MET A O 1
ATOM 1458 N N . GLU A 1 181 ? 38.586 37.155 2.092 1.00 86.38 181 GLU A N 1
ATOM 1459 C CA . GLU A 1 181 ? 37.990 35.812 2.267 1.00 86.38 181 GLU A CA 1
ATOM 1460 C C . GLU A 1 181 ? 36.459 35.852 2.481 1.00 86.38 181 GLU A C 1
ATOM 1462 O O . GLU A 1 181 ? 35.732 34.934 2.088 1.00 86.38 181 GLU A O 1
ATOM 1467 N N . ALA A 1 182 ? 35.945 36.944 3.057 1.00 84.5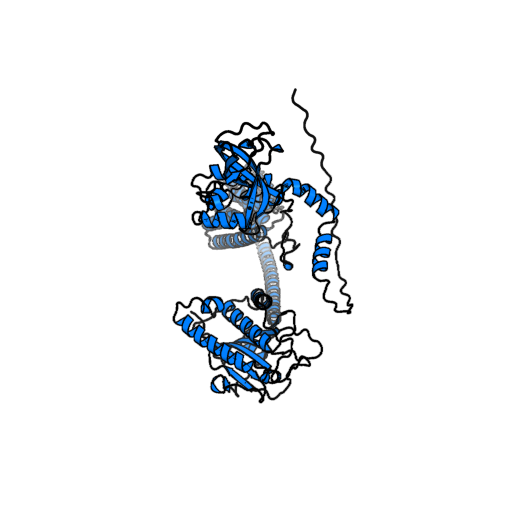6 182 ALA A N 1
ATOM 1468 C CA . ALA A 1 182 ? 34.512 37.178 3.239 1.00 84.56 182 ALA A CA 1
ATOM 1469 C C . ALA A 1 182 ? 33.747 37.369 1.913 1.00 84.56 182 ALA A C 1
ATOM 1471 O O . ALA A 1 182 ? 32.540 37.123 1.865 1.00 84.56 182 ALA A O 1
ATOM 1472 N N . GLU A 1 183 ? 34.435 37.749 0.837 1.00 86.62 183 GLU A N 1
ATOM 1473 C CA . GLU A 1 183 ? 33.853 37.953 -0.497 1.00 86.62 183 GLU A CA 1
ATOM 1474 C C . GLU A 1 183 ? 33.829 36.666 -1.329 1.00 86.62 183 GLU A C 1
ATOM 1476 O O . GLU A 1 183 ? 33.205 36.618 -2.387 1.00 86.62 183 GLU A O 1
ATOM 1481 N N . LEU A 1 184 ? 34.470 35.594 -0.851 1.00 89.75 184 LEU A N 1
ATOM 1482 C CA . LEU A 1 184 ? 34.423 34.304 -1.528 1.00 89.75 184 LEU A CA 1
ATOM 1483 C C . LEU A 1 184 ? 33.003 33.711 -1.497 1.00 89.75 184 LEU A C 1
ATOM 1485 O O . LEU A 1 184 ? 32.276 33.883 -0.515 1.00 89.75 184 LEU A O 1
ATOM 1489 N N . PRO A 1 185 ? 32.600 32.950 -2.526 1.00 89.25 185 PRO A N 1
ATOM 1490 C CA . PRO A 1 185 ? 31.298 32.300 -2.534 1.00 89.25 185 PRO A CA 1
ATOM 1491 C C . PRO A 1 185 ? 31.078 31.386 -1.321 1.00 89.25 185 PRO A C 1
ATOM 1493 O O . PRO A 1 185 ? 31.969 30.646 -0.895 1.00 89.25 185 PRO A O 1
ATOM 1496 N N . THR A 1 186 ? 29.855 31.389 -0.791 1.00 86.81 186 THR A N 1
ATOM 1497 C CA . THR A 1 186 ? 29.440 30.584 0.372 1.00 86.81 186 THR A CA 1
ATOM 1498 C C . THR A 1 186 ? 29.683 29.089 0.170 1.00 86.81 186 THR A C 1
ATOM 1500 O O . THR A 1 186 ? 30.214 28.440 1.067 1.00 86.81 186 THR A O 1
ATOM 1503 N N . TYR A 1 187 ? 29.380 28.560 -1.021 1.00 88.31 187 TYR A N 1
ATOM 1504 C CA . TYR A 1 187 ? 29.634 27.157 -1.369 1.00 88.31 187 TYR A CA 1
ATOM 1505 C C . TYR A 1 187 ? 31.112 26.774 -1.210 1.00 88.31 187 TYR A C 1
ATOM 1507 O O . TYR A 1 187 ? 31.428 25.651 -0.821 1.00 88.31 187 TYR A O 1
ATOM 1515 N N . PHE A 1 188 ? 32.023 27.698 -1.533 1.00 90.06 188 PHE A N 1
ATOM 1516 C CA . PHE A 1 188 ? 33.455 27.440 -1.499 1.00 90.06 188 PHE A CA 1
ATOM 1517 C C . PHE A 1 188 ? 33.945 27.394 -0.054 1.00 90.06 188 PHE A C 1
ATOM 1519 O O . PHE A 1 188 ? 34.593 26.428 0.334 1.00 90.06 188 PHE A O 1
ATOM 1526 N N . ARG A 1 189 ? 33.560 28.382 0.766 1.00 88.88 189 ARG A N 1
ATOM 1527 C CA . ARG A 1 189 ? 33.895 28.395 2.200 1.00 88.88 189 ARG A CA 1
ATOM 1528 C C . ARG A 1 189 ? 33.379 27.155 2.920 1.00 88.88 189 ARG A C 1
ATOM 1530 O O . ARG A 1 189 ? 34.135 26.503 3.628 1.00 88.88 189 ARG A O 1
ATOM 1537 N N . ASN A 1 190 ? 32.126 26.785 2.671 1.00 87.69 190 ASN A N 1
ATOM 1538 C CA . ASN A 1 190 ? 31.547 25.583 3.259 1.00 87.69 190 ASN A CA 1
ATOM 1539 C C . ASN A 1 190 ? 32.274 24.316 2.803 1.00 87.69 190 ASN A C 1
ATOM 1541 O O . ASN A 1 190 ? 32.402 23.390 3.594 1.00 87.69 190 ASN A O 1
ATOM 1545 N N . GLY A 1 191 ? 32.757 24.284 1.555 1.00 89.25 191 GLY A N 1
ATOM 1546 C CA . GLY A 1 191 ? 33.586 23.204 1.024 1.00 89.25 191 GLY A CA 1
ATOM 1547 C C . GLY A 1 191 ? 34.905 23.029 1.770 1.00 89.25 191 GLY A C 1
ATOM 1548 O O . GLY A 1 191 ? 35.294 21.903 2.067 1.00 89.25 191 GLY A O 1
ATOM 1549 N N . GLU A 1 192 ? 35.552 24.132 2.141 1.00 86.56 192 GLU A N 1
ATOM 1550 C CA . GLU A 1 192 ? 36.783 24.110 2.940 1.00 86.56 192 GLU A CA 1
ATOM 1551 C C . GLU A 1 192 ? 36.537 23.628 4.383 1.00 86.56 192 GLU A C 1
ATOM 1553 O O . GLU A 1 192 ? 37.435 23.073 5.014 1.00 86.56 192 GLU A O 1
ATOM 1558 N N . GLU A 1 193 ? 35.315 23.788 4.899 1.00 85.69 193 GLU A N 1
ATOM 1559 C CA . GLU A 1 193 ? 34.925 23.385 6.256 1.00 85.69 193 GLU A CA 1
ATOM 1560 C C . GLU A 1 193 ? 34.396 21.938 6.368 1.00 85.69 193 GLU A C 1
ATOM 1562 O O . GLU A 1 193 ? 34.211 21.449 7.484 1.00 85.69 193 GLU A O 1
ATOM 1567 N N . ILE A 1 194 ? 34.165 21.218 5.257 1.00 84.31 194 ILE A N 1
ATOM 1568 C CA . ILE A 1 194 ? 33.601 19.844 5.263 1.00 84.31 194 ILE A CA 1
ATOM 1569 C C . ILE A 1 194 ? 34.437 18.879 6.117 1.00 84.31 194 ILE A C 1
ATOM 1571 O O . ILE A 1 194 ? 33.887 17.983 6.769 1.00 84.31 194 ILE A O 1
ATOM 1575 N N . GLY A 1 195 ? 35.765 19.030 6.095 1.00 80.62 195 GLY A N 1
ATOM 1576 C CA . GLY A 1 195 ? 36.689 18.078 6.704 1.00 80.62 195 GLY A CA 1
ATOM 1577 C C . GLY A 1 195 ? 36.634 16.717 6.003 1.00 80.62 195 GLY A C 1
ATOM 1578 O O . GLY A 1 195 ? 36.875 16.623 4.806 1.00 80.62 195 GLY A O 1
ATOM 1579 N N . THR A 1 196 ? 36.328 15.654 6.751 1.00 82.25 196 THR A N 1
ATOM 1580 C CA . THR A 1 196 ? 36.275 14.265 6.249 1.00 82.25 196 THR A CA 1
ATOM 1581 C C . THR A 1 196 ? 34.850 13.733 6.072 1.00 82.25 196 THR A C 1
ATOM 1583 O O . THR A 1 196 ? 34.664 12.519 5.998 1.00 82.25 196 THR A O 1
ATOM 1586 N N . LYS A 1 197 ? 33.833 14.605 6.078 1.00 86.56 197 LYS A N 1
ATOM 1587 C CA . LYS A 1 197 ? 32.434 14.185 5.916 1.00 86.56 197 LYS A CA 1
ATOM 1588 C C . LYS A 1 197 ? 32.162 13.721 4.486 1.00 86.56 197 LYS A C 1
ATOM 1590 O O . LYS A 1 197 ? 32.607 14.339 3.522 1.00 86.56 197 LYS A O 1
ATOM 1595 N N . THR A 1 198 ? 31.369 12.667 4.353 1.00 88.56 198 THR A N 1
ATOM 1596 C CA . THR A 1 198 ? 30.842 12.212 3.059 1.00 88.56 198 THR A CA 1
ATOM 1597 C C . THR A 1 198 ? 29.691 13.104 2.577 1.00 88.56 198 THR A C 1
ATOM 1599 O O . THR A 1 198 ? 29.088 13.843 3.360 1.00 88.56 198 THR A O 1
ATOM 1602 N N . PHE A 1 199 ? 29.350 13.017 1.286 1.00 88.81 199 PHE A N 1
ATOM 1603 C CA . PHE A 1 199 ? 28.216 13.749 0.703 1.00 88.81 199 PHE A CA 1
ATOM 1604 C C . PHE A 1 199 ? 26.905 13.470 1.454 1.00 88.81 199 PHE A C 1
ATOM 1606 O O . PHE A 1 199 ? 26.192 14.401 1.825 1.00 88.81 199 PHE A O 1
ATOM 1613 N N . ASP A 1 200 ? 26.617 12.196 1.739 1.00 88.00 200 ASP A N 1
ATOM 1614 C CA . ASP A 1 200 ? 25.385 11.787 2.419 1.00 88.00 200 ASP A CA 1
ATOM 1615 C C . ASP A 1 200 ? 25.329 12.255 3.878 1.00 88.00 200 ASP A C 1
ATOM 1617 O O . ASP A 1 200 ? 24.261 12.609 4.379 1.00 88.00 200 ASP A O 1
ATOM 1621 N N . GLU A 1 201 ? 26.466 12.266 4.577 1.00 87.88 201 GLU A N 1
ATOM 1622 C CA . GLU A 1 201 ? 26.553 12.817 5.932 1.00 87.88 201 GLU A CA 1
ATOM 1623 C C . GLU A 1 201 ? 26.298 14.323 5.932 1.00 87.88 201 GLU A C 1
ATOM 1625 O O . GLU A 1 201 ? 25.521 14.811 6.751 1.00 87.88 201 GLU A O 1
ATOM 1630 N N . TYR A 1 202 ? 26.892 15.057 4.986 1.00 88.06 202 TYR A N 1
ATOM 1631 C CA . TYR A 1 202 ? 26.684 16.498 4.875 1.00 88.06 202 TYR A CA 1
ATOM 1632 C C . TYR A 1 202 ? 25.232 16.833 4.497 1.00 88.06 202 TYR A C 1
ATOM 1634 O O . TYR A 1 202 ? 24.631 17.731 5.083 1.00 88.06 202 TYR A O 1
ATOM 1642 N N . LEU A 1 203 ? 24.634 16.085 3.563 1.00 86.25 203 LEU A N 1
ATOM 1643 C CA . LEU A 1 203 ? 23.255 16.293 3.116 1.00 86.25 203 LEU A CA 1
ATOM 1644 C C . LEU A 1 203 ? 22.228 16.076 4.239 1.00 86.25 203 LEU A C 1
ATOM 1646 O O . LEU A 1 203 ? 21.234 16.799 4.299 1.00 86.25 203 LEU A O 1
ATOM 1650 N N . LYS A 1 204 ? 22.475 15.127 5.151 1.00 83.69 204 LYS A N 1
ATOM 1651 C CA . LYS A 1 204 ? 21.614 14.894 6.325 1.00 83.69 204 LYS A CA 1
ATOM 1652 C C . LYS A 1 204 ? 21.586 16.079 7.286 1.00 83.69 204 LYS A C 1
ATOM 1654 O O . LYS A 1 204 ? 20.534 16.367 7.847 1.00 83.69 204 LYS A O 1
ATOM 1659 N N . ASP A 1 205 ? 22.712 16.763 7.462 1.00 79.94 205 ASP A N 1
ATOM 1660 C CA . ASP A 1 205 ? 22.808 17.935 8.340 1.00 79.94 205 ASP A CA 1
ATOM 1661 C C . ASP A 1 205 ? 22.418 19.239 7.616 1.00 79.94 205 ASP A C 1
ATOM 1663 O O . ASP A 1 205 ? 22.244 20.284 8.250 1.00 79.94 205 ASP A O 1
ATOM 1667 N N . TYR A 1 206 ? 22.268 19.203 6.287 1.00 82.50 206 TYR A N 1
ATOM 1668 C CA . TYR A 1 206 ? 21.983 20.385 5.483 1.00 82.50 206 TYR A CA 1
ATOM 1669 C C . TYR A 1 206 ? 20.537 20.854 5.675 1.00 82.50 206 TYR A C 1
ATOM 1671 O O . TYR A 1 206 ? 19.595 20.333 5.075 1.00 82.50 206 TYR A O 1
ATOM 1679 N N . LEU A 1 207 ? 20.371 21.874 6.521 1.00 69.00 207 LEU A N 1
ATOM 1680 C CA . LEU A 1 207 ? 19.076 22.418 6.940 1.00 69.00 207 LEU A CA 1
ATOM 1681 C C . LEU A 1 207 ? 18.117 22.718 5.770 1.00 69.00 207 LEU A C 1
ATOM 1683 O O . LEU A 1 207 ? 16.941 22.375 5.885 1.00 69.00 207 LEU A O 1
ATOM 1687 N N . PRO A 1 208 ? 18.557 23.312 4.636 1.00 70.81 208 PRO A N 1
ATOM 1688 C CA . PRO A 1 208 ? 17.661 23.537 3.507 1.00 70.81 208 PRO A CA 1
ATOM 1689 C C . PRO A 1 208 ? 17.110 22.247 2.898 1.00 70.81 208 PRO A C 1
ATOM 1691 O O . PRO A 1 208 ? 15.955 22.251 2.497 1.00 70.81 208 PRO A O 1
ATOM 1694 N N . ALA A 1 209 ? 17.875 21.149 2.869 1.00 71.06 209 ALA A N 1
ATOM 1695 C CA . ALA A 1 209 ? 17.407 19.858 2.354 1.00 71.06 209 ALA A CA 1
ATOM 1696 C C . ALA A 1 209 ? 16.510 19.107 3.349 1.00 71.06 209 ALA A C 1
ATOM 1698 O O . ALA A 1 209 ? 15.625 18.357 2.941 1.00 71.06 209 ALA A O 1
ATOM 1699 N N . THR A 1 210 ? 16.710 19.313 4.652 1.00 68.31 210 THR A N 1
ATOM 1700 C CA . THR A 1 210 ? 15.925 18.650 5.704 1.00 68.31 210 THR A CA 1
ATOM 1701 C C . THR A 1 210 ? 14.731 19.458 6.194 1.00 68.31 210 THR A C 1
ATOM 1703 O O . THR A 1 210 ? 13.981 18.980 7.044 1.00 68.31 210 THR A O 1
ATOM 1706 N N . ASN A 1 211 ? 14.508 20.662 5.660 1.00 66.94 211 ASN A N 1
ATOM 1707 C CA . ASN A 1 211 ? 13.404 21.514 6.074 1.00 66.94 211 ASN A CA 1
ATOM 1708 C C . ASN A 1 211 ? 12.050 20.922 5.624 1.00 66.94 211 ASN A C 1
ATOM 1710 O O . ASN A 1 211 ? 11.718 20.978 4.436 1.00 66.94 211 ASN A O 1
ATOM 1714 N N . PRO A 1 212 ? 11.200 20.433 6.550 1.00 66.88 212 PRO A N 1
ATOM 1715 C CA . PRO A 1 212 ? 9.907 19.848 6.191 1.00 66.88 212 PRO A CA 1
ATOM 1716 C C . PRO A 1 212 ? 8.930 20.876 5.595 1.00 66.88 212 PRO A C 1
ATOM 1718 O O . PRO A 1 212 ? 7.927 20.496 4.999 1.00 66.88 212 PRO A O 1
ATOM 1721 N N . ASN A 1 213 ? 9.220 22.176 5.730 1.00 64.31 213 ASN A N 1
ATOM 1722 C CA . ASN A 1 213 ? 8.405 23.274 5.219 1.00 64.31 213 ASN A CA 1
ATOM 1723 C C . ASN A 1 213 ? 8.879 23.813 3.859 1.00 64.31 213 ASN A C 1
ATOM 1725 O O . ASN A 1 213 ? 8.421 24.884 3.465 1.00 64.31 213 ASN A O 1
ATOM 1729 N N . LEU A 1 214 ? 9.767 23.115 3.133 1.00 65.69 214 LEU A N 1
ATOM 1730 C CA . LEU A 1 214 ? 10.183 23.513 1.775 1.00 65.69 214 LEU A CA 1
ATOM 1731 C C . LEU A 1 214 ? 8.979 23.822 0.879 1.00 65.69 214 LEU A C 1
ATOM 1733 O O . LEU A 1 214 ? 8.964 24.843 0.203 1.00 65.69 214 LEU A O 1
ATOM 1737 N N . ALA A 1 215 ? 7.935 22.992 0.935 1.00 62.75 215 ALA A N 1
ATOM 1738 C CA . ALA A 1 215 ? 6.719 23.214 0.160 1.00 62.75 215 ALA A CA 1
ATOM 1739 C C . ALA A 1 215 ? 6.068 24.572 0.483 1.00 62.75 215 ALA A C 1
ATOM 1741 O O . ALA A 1 215 ? 5.789 25.349 -0.423 1.00 62.75 215 ALA A O 1
ATOM 1742 N N . THR A 1 216 ? 5.937 24.915 1.766 1.00 60.06 216 THR A N 1
ATOM 1743 C CA . THR A 1 216 ? 5.418 26.218 2.207 1.00 60.06 216 THR A CA 1
ATOM 1744 C C . THR A 1 216 ? 6.336 27.375 1.798 1.00 60.06 216 THR A C 1
ATOM 1746 O O . THR A 1 216 ? 5.846 28.431 1.410 1.00 60.06 216 THR A O 1
ATOM 1749 N N . LEU A 1 217 ? 7.661 27.184 1.863 1.00 54.72 217 LEU A N 1
ATOM 1750 C CA . LEU A 1 217 ? 8.660 28.182 1.461 1.00 54.72 217 LEU A CA 1
ATOM 1751 C C . LEU A 1 217 ? 8.573 28.506 -0.038 1.00 54.72 217 LEU A C 1
ATOM 1753 O O . LEU A 1 217 ? 8.697 29.665 -0.418 1.00 54.72 217 LEU A O 1
ATOM 1757 N N . PHE A 1 218 ? 8.319 27.495 -0.872 1.00 62.19 218 PHE A N 1
ATOM 1758 C CA . PHE A 1 218 ? 8.124 27.646 -2.316 1.00 62.19 218 PHE A CA 1
ATOM 1759 C C . PHE A 1 218 ? 6.687 28.028 -2.707 1.00 62.19 218 PHE A C 1
ATOM 1761 O O . PHE A 1 218 ? 6.355 28.016 -3.889 1.00 62.19 218 PHE A O 1
ATOM 1768 N N . GLY A 1 219 ? 5.820 28.351 -1.740 1.00 56.50 219 GLY A N 1
ATOM 1769 C CA . GLY A 1 219 ? 4.428 28.724 -2.006 1.00 56.50 219 GLY A CA 1
ATOM 1770 C C . GLY A 1 219 ? 3.559 27.576 -2.532 1.00 56.50 219 GLY A C 1
ATOM 1771 O O . GLY A 1 219 ? 2.490 27.821 -3.083 1.00 56.50 219 GLY A O 1
ATOM 1772 N N . ILE A 1 220 ? 3.999 26.325 -2.371 1.00 60.12 220 ILE A N 1
ATOM 1773 C CA . ILE A 1 220 ? 3.225 25.138 -2.731 1.00 60.12 220 ILE A CA 1
ATOM 1774 C C . ILE A 1 220 ? 2.207 24.891 -1.612 1.00 60.12 220 ILE A C 1
ATOM 1776 O O . ILE A 1 220 ? 2.570 24.531 -0.490 1.00 60.12 220 ILE A O 1
ATOM 1780 N N . GLU A 1 221 ? 0.923 25.086 -1.919 1.00 57.03 221 GLU A N 1
ATOM 1781 C CA . GLU A 1 221 ? -0.192 24.789 -1.014 1.00 57.03 221 GLU A CA 1
ATOM 1782 C C . GLU A 1 221 ? -0.227 23.283 -0.700 1.00 57.03 221 GLU A C 1
ATOM 1784 O O . GLU A 1 221 ? -0.623 22.457 -1.520 1.00 57.03 221 GLU A O 1
ATOM 1789 N N . THR A 1 222 ? 0.246 22.908 0.493 1.00 59.91 222 THR A N 1
ATOM 1790 C CA . THR A 1 222 ? 0.350 21.504 0.942 1.00 59.91 222 THR A CA 1
ATOM 1791 C C . THR A 1 222 ? -0.978 20.903 1.397 1.00 59.91 222 THR A C 1
ATOM 1793 O O . THR A 1 222 ? -1.078 19.691 1.599 1.00 59.91 222 THR A O 1
ATOM 1796 N N . ASP A 1 223 ? -2.000 21.734 1.586 1.00 59.88 223 ASP A N 1
ATOM 1797 C CA . ASP A 1 223 ? -3.356 21.325 1.938 1.00 59.88 223 ASP A CA 1
ATOM 1798 C C . ASP A 1 223 ? -4.192 20.918 0.716 1.00 59.88 223 ASP A C 1
ATOM 1800 O O . ASP A 1 223 ? -5.150 20.150 0.865 1.00 59.88 223 ASP A O 1
ATOM 1804 N N . LEU A 1 224 ? -3.798 21.351 -0.485 1.00 53.72 224 LEU A N 1
ATOM 1805 C CA . LEU A 1 224 ? -4.362 20.888 -1.747 1.00 53.72 224 LEU A CA 1
ATOM 1806 C C . LEU A 1 224 ? -3.584 19.681 -2.273 1.00 53.72 224 LEU A C 1
ATOM 1808 O O . LEU A 1 224 ? -2.356 19.623 -2.256 1.00 53.72 224 LEU A O 1
ATOM 1812 N N . THR A 1 225 ? -4.305 18.672 -2.757 1.00 52.56 225 THR A N 1
ATOM 1813 C CA . THR A 1 225 ? -3.682 17.492 -3.356 1.00 52.56 225 THR A CA 1
ATOM 1814 C C . THR A 1 225 ? -3.140 17.827 -4.735 1.00 52.56 225 THR A C 1
ATOM 1816 O O . THR A 1 225 ? -3.829 17.684 -5.744 1.00 52.56 225 THR A O 1
ATOM 1819 N N . VAL A 1 226 ? -1.880 18.252 -4.773 1.00 55.84 226 VAL A N 1
ATOM 1820 C CA . VAL A 1 226 ? -1.127 18.476 -6.008 1.00 55.84 226 VAL A CA 1
ATOM 1821 C C . VAL A 1 226 ? -0.667 17.121 -6.557 1.00 55.84 226 VAL A C 1
ATOM 1823 O O . VAL A 1 226 ? 0.485 16.722 -6.417 1.00 55.84 226 VAL A O 1
ATOM 1826 N N . SER A 1 227 ? -1.595 16.350 -7.128 1.00 61.66 227 SER A N 1
ATOM 1827 C CA . SER A 1 227 ? -1.257 15.135 -7.873 1.00 61.66 227 SER A CA 1
ATOM 1828 C C . SER A 1 227 ? -1.212 15.433 -9.368 1.00 61.66 227 SER A C 1
ATOM 1830 O O . SER A 1 227 ? -2.169 15.960 -9.933 1.00 61.66 227 SER A O 1
ATOM 1832 N N . PHE A 1 228 ? -0.116 15.053 -10.029 1.00 62.50 228 PHE A N 1
ATOM 1833 C CA . PHE A 1 228 ? -0.014 15.084 -11.494 1.00 62.50 228 PHE A CA 1
ATOM 1834 C C . PHE A 1 228 ? -0.721 13.898 -12.169 1.00 62.50 228 PHE A C 1
ATOM 1836 O O . PHE A 1 228 ? -0.844 13.863 -13.393 1.00 62.50 228 PHE A O 1
ATOM 1843 N N . LEU A 1 229 ? -1.185 12.913 -11.395 1.00 64.25 229 LEU A N 1
ATOM 1844 C CA . LEU A 1 229 ? -1.998 11.819 -11.916 1.00 64.25 229 LEU A CA 1
ATOM 1845 C C . LEU A 1 229 ? -3.417 12.346 -12.144 1.00 64.25 229 LEU A C 1
ATOM 1847 O O . LEU A 1 229 ? -4.089 12.695 -11.178 1.00 64.25 229 LEU A O 1
ATOM 1851 N N . ASN A 1 230 ? -3.861 12.390 -13.405 1.00 65.75 230 ASN A N 1
ATOM 1852 C CA . ASN A 1 230 ? -5.153 12.967 -13.811 1.00 65.75 230 ASN A CA 1
ATOM 1853 C C . ASN A 1 230 ? -6.336 12.503 -12.948 1.00 65.75 230 ASN A C 1
ATOM 1855 O O . ASN A 1 230 ? -7.170 13.323 -12.588 1.00 65.75 230 ASN A O 1
ATOM 1859 N N . ASP A 1 231 ? -6.384 11.219 -12.586 1.00 63.91 231 ASP A N 1
ATOM 1860 C CA . ASP A 1 231 ? -7.496 10.650 -11.810 1.00 63.91 231 ASP A CA 1
ATOM 1861 C C . ASP A 1 231 ? -7.463 11.029 -10.320 1.00 63.91 231 ASP A C 1
ATOM 1863 O O . ASP A 1 231 ? -8.465 10.891 -9.623 1.00 63.91 231 ASP A O 1
ATOM 1867 N N . LEU A 1 232 ? -6.309 11.486 -9.826 1.00 60.41 232 LEU A N 1
ATOM 1868 C CA . LEU A 1 232 ? -6.095 11.917 -8.441 1.00 60.41 232 LEU A CA 1
ATOM 1869 C C . LEU A 1 232 ? -6.019 13.445 -8.303 1.00 60.41 232 LEU A C 1
ATOM 1871 O O . LEU A 1 232 ? -5.900 13.966 -7.190 1.00 60.41 232 LEU A O 1
ATOM 1875 N N . LYS A 1 233 ? -6.027 14.163 -9.429 1.00 58.91 233 LYS A N 1
ATOM 1876 C CA . LYS A 1 233 ? -6.016 15.619 -9.463 1.00 58.91 233 LYS A CA 1
ATOM 1877 C C . LYS A 1 233 ? -7.382 16.124 -8.999 1.00 58.91 233 LYS A C 1
ATOM 1879 O O . LYS A 1 233 ? -8.412 15.627 -9.448 1.00 58.91 233 LYS A O 1
ATOM 1884 N N . ASP A 1 234 ? -7.381 17.074 -8.068 1.00 59.88 234 ASP A N 1
ATOM 1885 C CA . ASP A 1 234 ? -8.590 17.700 -7.509 1.00 59.88 234 ASP A CA 1
ATOM 1886 C C . ASP A 1 234 ? -9.579 16.725 -6.835 1.00 59.88 234 ASP A C 1
ATOM 1888 O O . ASP A 1 234 ? -10.734 17.071 -6.572 1.00 59.88 234 ASP A O 1
ATOM 1892 N N . THR A 1 235 ? -9.159 15.492 -6.535 1.00 58.28 235 THR A N 1
ATOM 1893 C CA . THR A 1 235 ? -10.036 14.514 -5.892 1.00 58.28 235 THR A CA 1
ATOM 1894 C C . THR A 1 235 ? -10.227 14.887 -4.427 1.00 58.28 235 THR A C 1
ATOM 1896 O O . THR A 1 235 ? -9.270 15.001 -3.664 1.00 58.28 235 THR A O 1
ATOM 1899 N N . ASP A 1 236 ? -11.476 15.059 -3.998 1.00 59.25 236 ASP A N 1
ATOM 1900 C CA . ASP A 1 236 ? -11.773 15.378 -2.605 1.00 59.25 236 ASP A CA 1
ATOM 1901 C C . ASP A 1 236 ? -11.546 14.161 -1.692 1.00 59.25 236 ASP A C 1
ATOM 1903 O O . ASP A 1 236 ? -12.421 13.318 -1.446 1.00 59.25 236 ASP A O 1
ATOM 1907 N N . PHE A 1 237 ? -10.340 14.087 -1.136 1.00 57.75 237 PHE A N 1
ATOM 1908 C CA . PHE A 1 237 ? -9.994 13.086 -0.138 1.00 57.75 237 PHE A CA 1
ATOM 1909 C C . PHE A 1 237 ? -10.580 13.396 1.249 1.00 57.75 237 PHE A C 1
ATOM 1911 O O . PHE A 1 237 ? -10.339 12.622 2.168 1.00 57.75 237 PHE A O 1
ATOM 1918 N N . SER A 1 238 ? -11.309 14.499 1.477 1.00 59.50 238 SER A N 1
ATOM 1919 C CA . SER A 1 238 ? -12.014 14.722 2.758 1.00 59.50 238 SER A CA 1
ATOM 1920 C C . SER A 1 238 ? -13.116 13.677 3.011 1.00 59.50 238 SER A C 1
ATOM 1922 O O . SER A 1 238 ? -13.563 13.479 4.143 1.00 59.50 238 SER A O 1
ATOM 1924 N N . SER A 1 239 ? -13.506 12.965 1.951 1.00 57.03 239 SER A N 1
ATOM 1925 C CA . SER A 1 239 ? -14.482 11.883 1.939 1.00 57.03 239 SER A CA 1
ATOM 1926 C C . SER A 1 239 ? -14.022 10.622 2.698 1.00 57.03 239 SER A C 1
ATOM 1928 O O . SER A 1 239 ? -12.859 10.457 3.073 1.00 57.03 239 SER A O 1
ATOM 1930 N N . LYS A 1 240 ? -14.975 9.703 2.928 1.00 64.00 240 LYS A N 1
ATOM 1931 C CA . LYS A 1 240 ? -14.908 8.423 3.681 1.00 64.00 240 LYS A CA 1
ATOM 1932 C C . LYS A 1 240 ? -13.778 7.441 3.283 1.00 64.00 240 LYS A C 1
ATOM 1934 O O . LYS A 1 240 ? -13.759 6.306 3.748 1.00 64.00 240 LYS A O 1
ATOM 1939 N N . ASN A 1 241 ? -12.840 7.859 2.444 1.00 61.59 241 ASN A N 1
ATOM 1940 C CA . ASN A 1 241 ? -11.767 7.047 1.882 1.00 61.59 241 ASN A CA 1
ATOM 1941 C C . ASN A 1 241 ? -10.391 7.348 2.506 1.00 61.59 241 ASN A C 1
ATOM 1943 O O . ASN A 1 241 ? -9.413 6.676 2.192 1.00 61.59 241 ASN A O 1
ATOM 1947 N N . ARG A 1 242 ? -10.279 8.336 3.407 1.00 64.31 242 ARG A N 1
ATOM 1948 C CA . ARG A 1 242 ? -9.021 8.639 4.111 1.00 64.31 242 ARG A CA 1
ATOM 1949 C C . ARG A 1 242 ? -8.691 7.596 5.183 1.00 64.31 242 ARG A C 1
ATOM 1951 O O . ARG A 1 242 ? -9.569 7.155 5.926 1.00 64.31 242 ARG A O 1
ATOM 1958 N N . ALA A 1 243 ? -7.402 7.281 5.335 1.00 74.56 243 ALA A N 1
ATOM 1959 C CA . ALA A 1 243 ? -6.912 6.311 6.318 1.00 74.56 243 ALA A CA 1
ATOM 1960 C C . ALA A 1 243 ? -7.400 6.579 7.761 1.00 74.56 243 ALA A C 1
ATOM 1962 O O . ALA A 1 243 ? -7.840 5.622 8.395 1.00 74.56 243 ALA A O 1
ATOM 1963 N N . PRO A 1 244 ? -7.451 7.827 8.281 1.00 74.75 244 PRO A N 1
ATOM 1964 C CA . PRO A 1 244 ? -8.047 8.092 9.594 1.00 74.75 244 PRO A CA 1
ATOM 1965 C C . PRO A 1 244 ? -9.525 7.697 9.711 1.00 74.75 244 PRO A C 1
ATOM 1967 O O . PRO A 1 244 ? -9.930 7.149 10.736 1.00 74.75 244 PRO A O 1
ATOM 1970 N N . TYR A 1 245 ? -10.335 7.943 8.673 1.00 79.31 245 TYR A N 1
ATOM 1971 C CA . TYR A 1 245 ? -11.745 7.543 8.663 1.00 79.31 245 TYR A CA 1
ATOM 1972 C C . TYR A 1 245 ? -11.879 6.021 8.588 1.00 79.31 245 TYR A C 1
ATOM 1974 O O . TYR A 1 245 ? -12.600 5.431 9.391 1.00 79.31 245 TYR A O 1
ATOM 1982 N N . ILE A 1 246 ? -11.147 5.381 7.669 1.00 82.00 246 ILE A N 1
ATOM 1983 C CA . ILE A 1 246 ? -11.140 3.920 7.522 1.00 82.00 246 ILE A CA 1
ATOM 1984 C C . ILE A 1 246 ? -10.705 3.271 8.837 1.00 82.00 246 ILE A C 1
ATOM 1986 O O . ILE A 1 246 ? -11.358 2.345 9.308 1.00 82.00 246 ILE A O 1
ATOM 1990 N N . ARG A 1 247 ? -9.659 3.800 9.481 1.00 86.00 247 ARG A N 1
ATOM 1991 C CA . ARG A 1 247 ? -9.159 3.299 10.761 1.00 86.00 247 ARG A CA 1
ATOM 1992 C C . ARG A 1 247 ? -10.178 3.469 11.881 1.00 86.00 247 ARG A C 1
ATOM 1994 O O . ARG A 1 247 ? -10.352 2.547 12.673 1.00 86.00 247 ARG A O 1
ATOM 2001 N N . ARG A 1 248 ? -10.873 4.610 11.936 1.00 86.19 248 ARG A N 1
ATOM 2002 C CA . ARG A 1 248 ? -11.970 4.834 12.888 1.00 86.19 248 ARG A CA 1
ATOM 2003 C C . ARG A 1 248 ? -13.078 3.799 12.694 1.00 86.19 248 ARG A C 1
ATOM 2005 O O . ARG A 1 248 ? -13.433 3.130 13.656 1.00 86.19 248 ARG A O 1
ATOM 2012 N N . LYS A 1 249 ? -13.537 3.600 11.455 1.00 89.31 249 LYS A N 1
ATOM 2013 C CA . LYS A 1 249 ? -14.577 2.617 11.122 1.00 89.31 249 LYS A CA 1
ATOM 2014 C C . LYS A 1 249 ? -14.151 1.181 11.451 1.00 89.31 249 LYS A C 1
ATOM 2016 O O . LYS A 1 249 ? -14.907 0.434 12.055 1.00 89.31 249 LYS A O 1
ATOM 2021 N N . GLN A 1 250 ? -12.914 0.807 11.127 1.00 91.44 250 GLN A N 1
ATOM 2022 C CA . GLN A 1 250 ? -12.353 -0.501 11.486 1.00 91.44 250 GLN A CA 1
ATOM 2023 C C . GLN A 1 250 ? -12.290 -0.709 13.004 1.00 91.44 250 GLN A C 1
ATOM 2025 O O . GLN A 1 250 ? -12.575 -1.803 13.485 1.00 91.44 250 GLN A O 1
ATOM 2030 N N . ASN A 1 251 ? -11.918 0.323 13.766 1.00 93.75 251 ASN A N 1
ATOM 2031 C CA . ASN A 1 251 ? -11.898 0.259 15.225 1.00 93.75 251 ASN A CA 1
ATOM 2032 C C . ASN A 1 251 ? -13.317 0.141 15.807 1.00 93.75 251 ASN A C 1
ATOM 2034 O O . ASN A 1 251 ? -13.507 -0.610 16.760 1.00 93.75 251 ASN A O 1
ATOM 2038 N N . GLU A 1 252 ? -14.308 0.830 15.234 1.00 94.81 252 GLU A N 1
ATOM 2039 C CA . GLU A 1 252 ? -15.725 0.692 15.604 1.00 94.81 252 GLU A CA 1
ATOM 2040 C C . GLU A 1 252 ? -16.222 -0.746 15.363 1.00 94.81 252 GLU A C 1
ATOM 2042 O O . GLU A 1 252 ? -16.718 -1.387 16.292 1.00 94.81 252 GLU A O 1
ATOM 2047 N N . ASP A 1 253 ? -15.992 -1.302 14.169 1.00 95.38 253 ASP A N 1
ATOM 2048 C CA . ASP A 1 253 ? -16.387 -2.675 13.815 1.00 95.38 253 ASP A CA 1
ATOM 2049 C C . ASP A 1 253 ? -15.683 -3.728 14.692 1.00 95.38 253 ASP A C 1
ATOM 2051 O O . ASP A 1 253 ? -16.292 -4.701 15.159 1.00 95.38 253 ASP A O 1
ATOM 2055 N N . LEU A 1 254 ? -14.389 -3.527 14.965 1.00 94.88 254 LEU A N 1
ATOM 2056 C CA . LEU A 1 254 ? -13.619 -4.400 15.847 1.00 94.88 254 LEU A CA 1
ATOM 2057 C C . LEU A 1 254 ? -14.126 -4.318 17.290 1.00 94.88 254 LEU A C 1
ATOM 2059 O O . LEU A 1 254 ? -14.316 -5.354 17.928 1.00 94.88 254 LEU A O 1
ATOM 2063 N N . SER A 1 255 ? -14.377 -3.109 17.798 1.00 97.75 255 SER A N 1
ATOM 2064 C CA . SER A 1 255 ? -14.937 -2.889 19.134 1.00 97.75 255 SER A CA 1
ATOM 2065 C C . SER A 1 255 ? -16.286 -3.600 19.285 1.00 97.75 255 SER A C 1
ATOM 2067 O O . SER A 1 255 ? -16.483 -4.338 20.251 1.00 97.75 255 SER A O 1
ATOM 2069 N N . MET A 1 256 ? -17.171 -3.492 18.288 1.00 97.62 256 MET A N 1
ATOM 2070 C CA . MET A 1 256 ? -18.456 -4.202 18.254 1.00 97.62 256 MET A CA 1
ATOM 2071 C C . MET A 1 256 ? -18.300 -5.726 18.243 1.00 97.62 256 MET A C 1
ATOM 2073 O O . MET A 1 256 ? -18.993 -6.434 18.976 1.00 97.62 256 MET A O 1
ATOM 2077 N N . THR A 1 257 ? -17.359 -6.251 17.457 1.00 97.19 257 THR A N 1
ATOM 2078 C CA . THR A 1 257 ? -17.086 -7.696 17.396 1.00 97.19 257 THR A CA 1
ATOM 2079 C C . THR A 1 257 ? -16.590 -8.233 18.739 1.00 97.19 257 THR A C 1
ATOM 2081 O O . THR A 1 257 ? -17.006 -9.307 19.178 1.00 97.19 257 THR A O 1
ATOM 2084 N N . VAL A 1 258 ? -15.721 -7.484 19.422 1.00 96.56 258 VAL A N 1
ATOM 2085 C CA . VAL A 1 258 ? -15.221 -7.845 20.754 1.00 96.56 258 VAL A CA 1
ATOM 2086 C C . VAL A 1 258 ? -16.332 -7.740 21.806 1.00 96.56 258 VAL A C 1
ATOM 2088 O O . VAL A 1 258 ? -16.460 -8.643 22.631 1.00 96.56 258 VAL A O 1
ATOM 2091 N N . ALA A 1 259 ? -17.179 -6.708 21.748 1.00 97.62 259 ALA A N 1
ATOM 2092 C CA . ALA A 1 259 ? -18.329 -6.561 22.643 1.00 97.62 259 ALA A CA 1
ATOM 2093 C C . ALA A 1 259 ? -19.313 -7.735 22.509 1.00 97.62 259 ALA A C 1
ATOM 2095 O O . ALA A 1 259 ? -19.778 -8.274 23.512 1.00 97.62 259 ALA A O 1
ATOM 2096 N N . LYS A 1 260 ? -19.562 -8.210 21.281 1.00 97.50 260 LYS A N 1
ATOM 2097 C CA . LYS A 1 260 ? -20.400 -9.392 21.034 1.00 97.50 260 LYS A CA 1
ATOM 2098 C C . LYS A 1 260 ? -19.870 -10.643 21.745 1.00 97.50 260 LYS A C 1
ATOM 2100 O O . LYS A 1 260 ? -20.657 -11.357 22.356 1.00 97.50 260 LYS A O 1
ATOM 2105 N N . ARG A 1 261 ? -18.548 -10.861 21.757 1.00 97.44 261 ARG A N 1
ATOM 2106 C CA . ARG A 1 261 ? -17.930 -11.957 22.534 1.00 97.44 261 ARG A CA 1
ATOM 2107 C C . ARG A 1 261 ? -18.184 -11.803 24.035 1.00 97.44 261 ARG A C 1
ATOM 2109 O O . ARG A 1 261 ? -18.428 -12.794 24.710 1.00 97.44 261 ARG A O 1
ATOM 2116 N N . GLY A 1 262 ? -18.174 -10.571 24.548 1.00 97.94 262 GLY A N 1
ATOM 2117 C CA . GLY A 1 262 ? -18.556 -10.283 25.934 1.00 97.94 262 GLY A CA 1
ATOM 2118 C C . GLY A 1 262 ? -20.002 -10.679 26.238 1.00 97.94 262 GLY A C 1
ATOM 2119 O O . GLY A 1 262 ? -20.265 -11.313 27.255 1.00 97.94 262 GLY A O 1
ATOM 2120 N N . VAL A 1 263 ? -20.934 -10.388 25.328 1.00 97.62 263 VAL A N 1
ATOM 2121 C CA . VAL A 1 263 ? -22.340 -10.813 25.455 1.00 97.62 263 VAL A CA 1
ATOM 2122 C C . VAL A 1 263 ? -22.467 -12.337 25.447 1.00 97.62 263 VAL A C 1
ATOM 2124 O O . VAL A 1 263 ? -23.221 -12.888 26.248 1.00 97.62 263 VAL A O 1
ATOM 2127 N N . ASP A 1 264 ? -21.722 -13.024 24.582 1.00 97.69 264 ASP A N 1
ATOM 2128 C CA . ASP A 1 264 ? -21.713 -14.488 24.548 1.00 97.69 264 ASP A CA 1
ATOM 2129 C C . ASP A 1 264 ? -21.181 -15.068 25.874 1.00 97.69 264 ASP A C 1
ATOM 2131 O O . ASP A 1 264 ? -21.805 -15.965 26.438 1.00 97.69 264 ASP A O 1
ATOM 2135 N N . LYS A 1 265 ? -20.152 -14.455 26.478 1.00 97.00 265 LYS A N 1
ATOM 2136 C CA . LYS A 1 265 ? -19.671 -14.821 27.823 1.00 97.00 265 LYS A CA 1
ATOM 2137 C C . LYS A 1 265 ? -20.683 -14.592 28.947 1.00 97.00 265 LYS A C 1
ATOM 2139 O O . LYS A 1 265 ? -20.774 -15.425 29.846 1.00 97.00 265 LYS A O 1
ATOM 2144 N N . ILE A 1 266 ? -21.495 -13.531 28.894 1.00 96.75 266 ILE A N 1
ATOM 2145 C CA . ILE A 1 266 ? -22.617 -13.364 29.842 1.00 96.75 266 ILE A CA 1
ATOM 2146 C C . ILE A 1 266 ? -23.601 -14.532 29.718 1.00 96.75 266 ILE A C 1
ATOM 2148 O O . ILE A 1 266 ? -24.068 -15.052 30.729 1.00 96.75 266 ILE A O 1
ATOM 2152 N N . ARG A 1 267 ? -23.926 -14.956 28.488 1.00 95.38 267 ARG A N 1
ATOM 2153 C CA . ARG A 1 267 ? -24.870 -16.062 28.245 1.00 95.38 267 ARG A CA 1
ATOM 2154 C C . ARG A 1 267 ? -24.352 -17.399 28.767 1.00 95.38 267 ARG A C 1
ATOM 2156 O O . ARG A 1 267 ? -25.154 -18.224 29.189 1.00 95.38 267 ARG A O 1
ATOM 2163 N N . GLU A 1 268 ? -23.036 -17.585 28.769 1.00 96.31 268 GLU A N 1
ATOM 2164 C CA . GLU A 1 268 ? -22.352 -18.735 29.375 1.00 96.31 268 GLU A CA 1
ATOM 2165 C C . GLU A 1 268 ? -22.308 -18.664 30.917 1.00 96.31 268 GLU A C 1
ATOM 2167 O O . GLU A 1 268 ? -21.892 -19.617 31.568 1.00 96.31 268 GLU A O 1
ATOM 2172 N N . GLY A 1 269 ? -22.749 -17.555 31.524 1.00 93.75 269 GLY A N 1
ATOM 2173 C CA . GLY A 1 269 ? -22.677 -17.311 32.969 1.00 93.75 269 GLY A CA 1
ATOM 2174 C C . GLY A 1 269 ? -21.316 -16.786 33.444 1.00 93.75 269 GLY A C 1
ATOM 2175 O O . GLY A 1 269 ? -21.147 -16.461 34.620 1.00 93.75 269 GLY A O 1
ATOM 2176 N N . GLU A 1 270 ? -20.350 -16.632 32.537 1.00 95.75 270 GLU A N 1
ATOM 2177 C CA . GLU A 1 270 ? -18.996 -16.150 32.811 1.00 95.75 270 GLU A CA 1
ATOM 2178 C C . GLU A 1 270 ? -18.936 -14.612 32.838 1.00 95.75 270 GLU A C 1
ATOM 2180 O O . GLU A 1 270 ? -18.243 -13.971 32.043 1.00 95.75 270 GLU A O 1
ATOM 2185 N N . ASN A 1 271 ? -19.641 -13.985 33.786 1.00 95.44 271 ASN A N 1
ATOM 2186 C CA . ASN A 1 271 ? -19.690 -12.518 33.879 1.00 95.44 271 ASN A CA 1
ATOM 2187 C C . ASN A 1 271 ? -18.280 -11.895 34.009 1.00 95.44 271 ASN A C 1
ATOM 2189 O O . ASN A 1 271 ? -18.020 -10.826 33.460 1.00 95.44 271 ASN A O 1
ATOM 2193 N N . GLY A 1 272 ? -17.349 -12.563 34.707 1.00 95.69 272 GLY A N 1
ATOM 2194 C CA . GLY A 1 272 ? -15.972 -12.082 34.898 1.00 95.69 272 GLY A CA 1
ATOM 2195 C C . GLY A 1 272 ? -15.194 -11.974 33.585 1.00 95.69 272 GLY A C 1
ATOM 2196 O O . GLY A 1 272 ? -14.564 -10.952 33.313 1.00 95.69 272 GLY A O 1
ATOM 2197 N N . ALA A 1 273 ? -15.294 -13.003 32.739 1.00 96.31 273 ALA A N 1
ATOM 2198 C CA . ALA A 1 273 ? -14.696 -13.003 31.407 1.00 96.31 273 ALA A CA 1
ATOM 2199 C C . ALA A 1 273 ? -15.385 -11.986 30.482 1.00 96.31 273 ALA A C 1
ATOM 2201 O O . ALA A 1 273 ? -14.718 -11.314 29.692 1.00 96.31 273 ALA A O 1
ATOM 2202 N N . ALA A 1 274 ? -16.703 -11.810 30.620 1.00 97.94 274 ALA A N 1
ATOM 2203 C CA . ALA A 1 274 ? -17.448 -10.812 29.861 1.00 97.94 274 ALA A CA 1
ATOM 2204 C C . ALA A 1 274 ? -16.924 -9.387 30.100 1.00 97.94 274 ALA A C 1
ATOM 2206 O O . ALA A 1 274 ? -16.663 -8.664 29.137 1.00 97.94 274 ALA A O 1
ATOM 2207 N N . VAL A 1 275 ? -16.680 -9.006 31.362 1.00 98.31 275 VAL A N 1
ATOM 2208 C CA . VAL A 1 275 ? -16.102 -7.693 31.712 1.00 98.31 275 VAL A CA 1
ATOM 2209 C C . VAL A 1 275 ? -14.757 -7.465 31.014 1.00 98.31 275 VAL A C 1
ATOM 2211 O O . VAL A 1 275 ? -14.515 -6.369 30.514 1.00 98.31 275 VAL A O 1
ATOM 2214 N N . GLN A 1 276 ? -13.905 -8.490 30.895 1.00 97.31 276 GLN A N 1
ATOM 2215 C CA . GLN A 1 276 ? -12.621 -8.366 30.189 1.00 97.31 276 GLN A CA 1
ATOM 2216 C C . GLN A 1 276 ? -12.801 -8.079 28.695 1.00 97.31 276 GLN A C 1
ATOM 2218 O O . GLN A 1 276 ? -12.113 -7.222 28.133 1.00 97.31 276 GLN A O 1
ATOM 2223 N N . HIS A 1 277 ? -13.761 -8.741 28.045 1.00 98.00 277 HIS A N 1
ATOM 2224 C CA . HIS A 1 277 ? -14.090 -8.445 26.653 1.00 98.00 277 HIS A CA 1
ATOM 2225 C C . HIS A 1 277 ? -14.646 -7.029 26.487 1.00 98.00 277 HIS A C 1
ATOM 2227 O O . HIS A 1 277 ? -14.211 -6.320 25.580 1.00 98.00 277 HIS A O 1
ATOM 2233 N N . PHE A 1 278 ? -15.530 -6.570 27.373 1.00 98.50 278 PHE A N 1
ATOM 2234 C CA . PHE A 1 278 ? -16.044 -5.202 27.291 1.00 98.50 278 PHE A CA 1
ATOM 2235 C C . PHE A 1 278 ? -14.967 -4.149 27.559 1.00 98.50 278 PHE A C 1
ATOM 2237 O O . PHE A 1 278 ? -14.885 -3.175 26.817 1.00 98.50 278 PHE A O 1
ATOM 2244 N N . ASN A 1 279 ? -14.068 -4.375 28.521 1.00 98.19 279 ASN A N 1
ATOM 2245 C CA . ASN A 1 279 ? -12.900 -3.516 28.732 1.00 98.19 279 ASN A CA 1
ATOM 2246 C C . ASN A 1 279 ? -12.047 -3.423 27.465 1.00 98.19 279 ASN A C 1
ATOM 2248 O O . ASN A 1 279 ? -11.632 -2.335 27.066 1.00 98.19 279 ASN A O 1
ATOM 2252 N N . LYS A 1 280 ? -11.827 -4.555 26.783 1.00 97.69 280 LYS A N 1
ATOM 2253 C CA . LYS A 1 280 ? -11.093 -4.554 25.519 1.00 97.69 280 LYS A CA 1
ATOM 2254 C C . LYS A 1 280 ? -11.841 -3.785 24.430 1.00 97.69 280 LYS A C 1
ATOM 2256 O O . LYS A 1 280 ? -11.209 -2.993 23.735 1.00 97.69 280 LYS A O 1
ATOM 2261 N N . ALA A 1 281 ? -13.153 -3.967 24.297 1.00 98.00 281 ALA A N 1
ATOM 2262 C CA . ALA A 1 281 ? -13.969 -3.220 23.341 1.00 98.00 281 ALA A CA 1
ATOM 2263 C C . ALA A 1 281 ? -13.896 -1.701 23.588 1.00 98.00 281 ALA A C 1
ATOM 2265 O O . ALA A 1 281 ? -13.686 -0.942 22.639 1.00 98.00 281 ALA A O 1
ATOM 2266 N N . LEU A 1 282 ? -13.971 -1.275 24.852 1.00 97.94 282 LEU A N 1
ATOM 2267 C CA . LEU A 1 282 ? -13.899 0.132 25.259 1.00 97.94 282 LEU A CA 1
ATOM 2268 C C . LEU A 1 282 ? -12.498 0.732 25.096 1.00 97.94 282 LEU A C 1
ATOM 2270 O O . LEU A 1 282 ? -12.376 1.897 24.740 1.00 97.94 282 LEU A O 1
ATOM 2274 N N . SER A 1 283 ? -11.433 -0.064 25.247 1.00 97.44 283 SER A N 1
ATOM 2275 C CA . SER A 1 283 ? -10.066 0.390 24.933 1.00 97.44 283 SER A CA 1
ATOM 2276 C C . SER A 1 283 ? -9.847 0.675 23.439 1.00 97.44 283 SER A C 1
ATOM 2278 O O . SER A 1 283 ? -8.933 1.410 23.079 1.00 97.44 283 SER A O 1
ATOM 2280 N N . ILE A 1 284 ? -10.663 0.073 22.564 1.00 95.44 284 ILE A N 1
ATOM 2281 C CA . ILE A 1 284 ? -10.602 0.265 21.106 1.00 95.44 284 ILE A CA 1
ATOM 2282 C C . ILE A 1 284 ? -11.507 1.430 20.689 1.00 95.44 284 ILE A C 1
ATOM 2284 O O . ILE A 1 284 ? -11.123 2.245 19.851 1.00 95.44 284 ILE A O 1
ATOM 2288 N N . CYS A 1 285 ? -12.709 1.500 21.265 1.00 95.12 285 CYS A N 1
ATOM 2289 C CA . CYS A 1 285 ? -13.661 2.582 21.060 1.00 95.12 285 CYS A CA 1
ATOM 2290 C C . CYS A 1 285 ? -14.365 2.903 22.382 1.00 95.12 285 CYS A C 1
ATOM 2292 O O . CYS A 1 285 ? -15.272 2.186 22.804 1.00 95.12 285 CYS A O 1
ATOM 2294 N N . GLU A 1 286 ? -13.954 4.000 23.016 1.00 94.62 286 GLU A N 1
ATOM 2295 C CA . GLU A 1 286 ? -14.450 4.431 24.329 1.00 94.62 286 GLU A CA 1
ATOM 2296 C C . GLU A 1 286 ? -15.958 4.718 24.326 1.00 94.62 286 GLU A C 1
ATOM 2298 O O . GLU A 1 286 ? -16.653 4.452 25.300 1.00 94.62 286 GLU A O 1
ATOM 2303 N N . LYS A 1 287 ? -16.486 5.207 23.196 1.00 94.44 287 LYS A N 1
ATOM 2304 C CA . LYS A 1 287 ? -17.900 5.574 23.028 1.00 94.44 287 LYS A CA 1
ATOM 2305 C C . LYS A 1 287 ? -18.786 4.422 22.541 1.00 94.44 287 LYS A C 1
ATOM 2307 O O . LYS A 1 287 ? -19.871 4.665 22.015 1.00 94.44 287 LYS A O 1
ATOM 2312 N N . ASN A 1 288 ? -18.340 3.173 22.667 1.00 96.94 288 ASN A N 1
ATOM 2313 C CA . ASN A 1 288 ? -19.162 2.028 22.293 1.00 96.94 288 ASN A CA 1
ATOM 2314 C C . ASN A 1 288 ? -20.275 1.797 23.333 1.00 96.94 288 ASN A C 1
ATOM 2316 O O . ASN A 1 288 ? -20.049 1.196 24.385 1.00 96.94 288 ASN A O 1
ATOM 2320 N N . ILE A 1 289 ? -21.487 2.245 22.996 1.00 97.69 289 ILE A N 1
ATOM 2321 C CA . ILE A 1 289 ? -22.681 2.140 23.846 1.00 97.69 289 ILE A CA 1
ATOM 2322 C C . ILE A 1 289 ? -22.986 0.680 24.210 1.00 97.69 289 ILE A C 1
ATOM 2324 O O . ILE A 1 289 ? -23.256 0.387 25.371 1.00 97.69 289 ILE A O 1
ATOM 2328 N N . GLU A 1 290 ? -22.906 -0.255 23.260 1.00 97.69 290 GLU A N 1
ATOM 2329 C CA . GLU A 1 290 ? -23.217 -1.671 23.511 1.00 97.69 290 GLU A CA 1
ATOM 2330 C C . GLU A 1 290 ? -22.186 -2.331 24.433 1.00 97.69 290 GLU A C 1
ATOM 2332 O O . GLU A 1 290 ? -22.532 -3.195 25.239 1.00 97.69 290 GLU A O 1
ATOM 2337 N N . ALA A 1 291 ? -20.923 -1.898 24.369 1.00 98.19 291 ALA A N 1
ATOM 2338 C CA . ALA A 1 291 ? -19.899 -2.363 25.297 1.00 98.19 291 ALA A CA 1
ATOM 2339 C C . ALA A 1 291 ? -20.112 -1.817 26.719 1.00 98.19 291 ALA A C 1
ATOM 2341 O O . ALA A 1 291 ? -19.971 -2.582 27.671 1.00 98.19 291 ALA A O 1
ATOM 2342 N N . LEU A 1 292 ? -20.496 -0.541 26.871 1.00 98.56 292 LEU A N 1
ATOM 2343 C CA . LEU A 1 292 ? -20.863 0.042 28.172 1.00 98.56 292 LEU A CA 1
ATOM 2344 C C . LEU A 1 292 ? -22.079 -0.670 28.775 1.00 98.56 292 LEU A C 1
ATOM 2346 O O . LEU A 1 292 ? -22.031 -1.133 29.912 1.00 98.56 292 LEU A O 1
ATOM 2350 N N . VAL A 1 293 ? -23.150 -0.833 27.993 1.00 98.31 293 VAL A N 1
ATOM 2351 C CA . VAL A 1 293 ? -24.378 -1.517 28.430 1.00 98.31 293 VAL A CA 1
ATOM 2352 C C . VAL A 1 293 ? -24.106 -2.984 28.766 1.00 98.31 293 VAL A C 1
ATOM 2354 O O . VAL A 1 293 ? -24.585 -3.487 29.782 1.00 98.31 293 VAL A O 1
ATOM 2357 N N . GLY A 1 294 ? -23.317 -3.675 27.942 1.00 97.75 294 GLY A N 1
ATOM 2358 C CA . GLY A 1 294 ? -22.922 -5.057 28.190 1.00 97.75 294 GLY A CA 1
ATOM 2359 C C . GLY A 1 294 ? -22.093 -5.210 29.467 1.00 97.75 294 GLY A C 1
ATOM 2360 O O . GLY A 1 294 ? -22.362 -6.109 30.267 1.00 97.75 294 GLY A O 1
ATOM 2361 N N . ARG A 1 295 ? -21.135 -4.305 29.708 1.00 98.38 295 ARG A N 1
ATOM 2362 C CA . ARG A 1 295 ? -20.327 -4.306 30.935 1.00 98.38 295 ARG A CA 1
ATOM 2363 C C . ARG A 1 295 ? -21.175 -4.013 32.166 1.00 98.38 295 ARG A C 1
ATOM 2365 O O . ARG A 1 295 ? -21.047 -4.722 33.160 1.00 98.38 295 ARG A O 1
ATOM 2372 N N . ALA A 1 296 ? -22.100 -3.063 32.067 1.00 98.25 296 ALA A N 1
ATOM 2373 C CA . ALA A 1 296 ? -23.045 -2.774 33.132 1.00 98.25 296 ALA A CA 1
ATOM 2374 C C . ALA A 1 296 ? -23.929 -3.978 33.476 1.00 98.25 296 ALA A C 1
ATOM 2376 O O . ALA A 1 296 ? -24.098 -4.299 34.649 1.00 98.25 296 ALA A O 1
ATOM 2377 N N . ALA A 1 297 ? -24.442 -4.690 32.469 1.00 97.81 297 ALA A N 1
ATOM 2378 C CA . ALA A 1 297 ? -25.211 -5.912 32.689 1.00 97.81 297 ALA A CA 1
ATOM 2379 C C . ALA A 1 297 ? -24.371 -6.992 33.398 1.00 97.81 297 ALA A C 1
ATOM 2381 O O . ALA A 1 297 ? -24.847 -7.625 34.340 1.00 97.81 297 ALA A O 1
ATOM 2382 N N . ALA A 1 298 ? -23.103 -7.164 33.003 1.00 97.69 298 ALA A N 1
ATOM 2383 C CA . ALA A 1 298 ? -22.190 -8.081 33.684 1.00 97.69 298 ALA A CA 1
ATOM 2384 C C . ALA A 1 298 ? -21.926 -7.661 35.143 1.00 97.69 298 ALA A C 1
ATOM 2386 O O . ALA A 1 298 ? -21.964 -8.511 36.031 1.00 97.69 298 ALA A O 1
ATOM 2387 N N . TYR A 1 299 ? -21.714 -6.369 35.414 1.00 98.44 299 TYR A N 1
ATOM 2388 C CA . TYR A 1 299 ? -21.536 -5.850 36.774 1.00 98.44 299 TYR A CA 1
ATOM 2389 C C . TYR A 1 299 ? -22.789 -6.013 37.638 1.00 98.44 299 TYR A C 1
ATOM 2391 O O . TYR A 1 299 ? -22.681 -6.441 38.788 1.00 98.44 299 TYR A O 1
ATOM 2399 N N . ALA A 1 300 ? -23.976 -5.749 37.090 1.00 97.00 300 ALA A N 1
ATOM 2400 C CA . ALA A 1 300 ? -25.242 -5.959 37.786 1.00 97.00 300 ALA A CA 1
ATOM 2401 C C . ALA A 1 300 ? -25.440 -7.439 38.154 1.00 97.00 300 ALA A C 1
ATOM 2403 O O . ALA A 1 300 ? -25.789 -7.743 39.294 1.00 97.00 300 ALA A O 1
ATOM 2404 N N . ASN A 1 301 ? -25.108 -8.368 37.248 1.00 95.69 301 ASN A N 1
ATOM 2405 C CA . ASN A 1 301 ? -25.132 -9.809 37.532 1.00 95.69 301 ASN A CA 1
ATOM 2406 C C . ASN A 1 301 ? -24.139 -10.227 38.634 1.00 95.69 301 ASN A C 1
ATOM 2408 O O . ASN A 1 301 ? -24.357 -11.234 39.304 1.00 95.69 301 ASN A O 1
ATOM 2412 N N . MET A 1 302 ? -23.056 -9.469 38.837 1.00 96.06 302 MET A N 1
ATOM 2413 C CA . MET A 1 302 ? -22.107 -9.660 39.943 1.00 96.06 302 MET A CA 1
ATOM 2414 C C . MET A 1 302 ? -22.516 -8.934 41.237 1.00 96.06 302 MET A C 1
ATOM 2416 O O . MET A 1 302 ? -21.779 -8.984 42.219 1.00 96.06 302 MET A O 1
ATOM 2420 N N . GLY A 1 303 ? -23.641 -8.211 41.248 1.00 94.12 303 GLY A N 1
ATOM 2421 C CA . GLY A 1 303 ? -24.067 -7.374 42.374 1.00 94.12 303 GLY A CA 1
ATOM 2422 C C . GLY A 1 303 ? -23.276 -6.068 42.538 1.00 94.12 303 GLY A C 1
ATOM 2423 O O . GLY A 1 303 ? -23.405 -5.394 43.561 1.00 94.12 303 GLY A O 1
ATOM 2424 N N . GLN A 1 304 ? -22.462 -5.685 41.550 1.00 95.94 304 GLN A N 1
ATOM 2425 C CA . GLN A 1 304 ? -21.675 -4.446 41.538 1.00 95.94 304 GLN A CA 1
ATOM 2426 C C . GLN A 1 304 ? -22.489 -3.281 40.946 1.00 95.94 304 GLN A C 1
ATOM 2428 O O . GLN A 1 304 ? -22.134 -2.701 39.921 1.00 95.94 304 GLN A O 1
ATOM 2433 N N . TYR A 1 305 ? -23.603 -2.937 41.596 1.00 96.38 305 TYR A N 1
ATOM 2434 C CA . TYR A 1 305 ? -24.596 -1.997 41.057 1.00 96.38 305 TYR A CA 1
ATOM 2435 C C . TYR A 1 305 ? -24.066 -0.578 40.810 1.00 96.38 305 TYR A C 1
ATOM 2437 O O . TYR A 1 305 ? -24.369 -0.006 39.772 1.00 96.38 305 TYR A O 1
ATOM 2445 N N . ASN A 1 306 ? -23.205 -0.044 41.682 1.00 95.00 306 ASN A N 1
ATOM 2446 C CA . ASN A 1 306 ? -22.604 1.283 41.478 1.00 95.00 306 ASN A CA 1
ATOM 2447 C C . ASN A 1 306 ? -21.763 1.371 40.188 1.00 95.00 306 ASN A C 1
ATOM 2449 O O . ASN A 1 306 ? -21.802 2.379 39.482 1.00 95.00 306 ASN A O 1
ATOM 2453 N N . LEU A 1 307 ? -21.007 0.313 39.861 1.00 97.31 307 LEU A N 1
ATOM 2454 C CA . LEU A 1 307 ? -20.224 0.263 38.619 1.00 97.31 307 LEU A CA 1
ATOM 2455 C C . LEU A 1 307 ? -21.140 0.121 37.401 1.00 97.31 307 LEU A C 1
ATOM 2457 O O . LEU A 1 307 ? -20.923 0.786 36.392 1.00 97.31 307 LEU A O 1
ATOM 2461 N N . ALA A 1 308 ? -22.197 -0.689 37.520 1.00 98.06 308 ALA A N 1
ATOM 2462 C CA . ALA A 1 308 ? -23.210 -0.813 36.478 1.00 98.06 308 ALA A CA 1
ATOM 2463 C C . ALA A 1 308 ? -23.921 0.522 36.205 1.00 98.06 308 ALA A C 1
ATOM 2465 O O . ALA A 1 308 ? -24.064 0.910 35.050 1.00 98.06 308 ALA A O 1
ATOM 2466 N N . GLU A 1 309 ? -24.318 1.251 37.249 1.00 97.94 309 GLU A N 1
ATOM 2467 C CA . GLU A 1 309 ? -24.937 2.571 37.123 1.00 97.94 309 GLU A CA 1
ATOM 2468 C C . GLU A 1 309 ? -23.999 3.569 36.436 1.00 97.94 309 GLU A C 1
ATOM 2470 O O . GLU A 1 309 ? -24.425 4.249 35.508 1.00 97.94 309 GLU A O 1
ATOM 2475 N N . THR A 1 310 ? -22.719 3.602 36.824 1.00 97.88 310 THR A N 1
ATOM 2476 C CA . THR A 1 310 ? -21.718 4.499 36.219 1.00 97.88 310 THR A CA 1
ATOM 2477 C C . THR A 1 310 ? -21.594 4.269 34.707 1.00 97.88 310 THR A C 1
ATOM 2479 O O . THR A 1 310 ? -21.605 5.219 33.924 1.00 97.88 310 THR A O 1
ATOM 2482 N N . ASP A 1 311 ? -21.528 3.006 34.278 1.00 98.06 311 ASP A N 1
ATOM 2483 C CA . ASP A 1 311 ? -21.457 2.651 32.856 1.00 98.06 311 ASP A CA 1
ATOM 2484 C C . ASP A 1 311 ? -22.753 2.977 32.100 1.00 98.06 311 ASP A C 1
ATOM 2486 O O . ASP A 1 311 ? -22.713 3.400 30.942 1.00 98.06 311 ASP A O 1
ATOM 2490 N N . LEU A 1 312 ? -23.913 2.806 32.741 1.00 98.31 312 LEU A N 1
ATOM 2491 C CA . LEU A 1 312 ? -25.210 3.119 32.139 1.00 98.31 312 LEU A CA 1
ATOM 2492 C C . LEU A 1 312 ? -25.435 4.628 32.024 1.00 98.31 312 LEU A C 1
ATOM 2494 O O . LEU A 1 312 ? -25.992 5.071 31.021 1.00 98.31 312 LEU A O 1
ATOM 2498 N N . ASP A 1 313 ? -24.967 5.419 32.988 1.00 97.94 313 ASP A N 1
ATOM 2499 C CA . ASP A 1 313 ? -24.954 6.880 32.892 1.00 97.94 313 ASP A CA 1
ATOM 2500 C C . ASP A 1 313 ? -24.048 7.332 31.737 1.00 97.94 313 ASP A C 1
ATOM 2502 O O . ASP A 1 313 ? -24.459 8.160 30.925 1.00 97.94 313 ASP A O 1
ATOM 2506 N N . ALA A 1 314 ? -22.857 6.736 31.588 1.00 97.81 314 ALA A N 1
ATOM 2507 C CA . ALA A 1 314 ? -21.975 7.011 30.452 1.00 97.81 314 ALA A CA 1
ATOM 2508 C C . ALA A 1 314 ? -22.630 6.642 29.107 1.00 97.81 314 ALA A C 1
ATOM 2510 O O . ALA A 1 314 ? -22.551 7.409 28.147 1.00 97.81 314 ALA A O 1
ATOM 2511 N N . ALA A 1 315 ? -23.330 5.506 29.036 1.00 98.00 315 ALA A N 1
ATOM 2512 C CA . ALA A 1 315 ? -24.067 5.097 27.842 1.00 98.00 315 ALA A CA 1
ATOM 2513 C C . ALA A 1 315 ? -25.197 6.085 27.495 1.00 98.00 315 ALA A C 1
ATOM 2515 O O . ALA A 1 315 ? -25.340 6.478 26.336 1.00 98.00 315 ALA A O 1
ATOM 2516 N N . LEU A 1 316 ? -25.967 6.527 28.495 1.00 96.88 316 LEU A N 1
ATOM 2517 C CA . LEU A 1 316 ? -27.064 7.486 28.323 1.00 96.88 316 LEU A CA 1
ATOM 2518 C C . LEU A 1 316 ? -26.578 8.918 28.056 1.00 96.88 316 LEU A C 1
ATOM 2520 O O . LEU A 1 316 ? -27.304 9.698 27.445 1.00 96.88 316 LEU A O 1
ATOM 2524 N N . ALA A 1 317 ? -25.353 9.266 28.452 1.00 97.19 317 ALA A N 1
ATOM 2525 C CA . ALA A 1 317 ? -24.722 10.527 28.069 1.00 97.19 317 ALA A CA 1
ATOM 2526 C C . ALA A 1 317 ? -24.345 10.561 26.576 1.00 97.19 317 ALA A C 1
ATOM 2528 O O . ALA A 1 317 ? -24.338 11.633 25.972 1.00 97.19 317 ALA A O 1
ATOM 2529 N N . ILE A 1 318 ? -24.045 9.402 25.972 1.00 96.56 318 ILE A N 1
ATOM 2530 C CA . ILE A 1 318 ? -23.782 9.279 24.529 1.00 96.56 318 ILE A CA 1
ATOM 2531 C C . ILE A 1 318 ? -25.104 9.234 23.747 1.00 96.56 318 ILE A C 1
ATOM 2533 O O . ILE A 1 318 ? -25.245 9.941 22.751 1.00 96.56 318 ILE A O 1
ATOM 2537 N N . ASP A 1 319 ? -26.070 8.429 24.200 1.00 96.38 319 ASP A N 1
ATOM 2538 C CA . ASP A 1 319 ? -27.423 8.354 23.634 1.00 96.38 319 ASP A CA 1
ATOM 2539 C C . ASP A 1 319 ? -28.485 8.221 24.738 1.00 96.38 319 ASP A C 1
ATOM 2541 O O . ASP A 1 319 ? -28.780 7.132 25.241 1.00 96.38 319 ASP A O 1
ATOM 2545 N N . ALA A 1 320 ? -29.134 9.341 25.061 1.00 94.88 320 ALA A N 1
ATOM 2546 C CA . ALA A 1 320 ? -30.173 9.420 26.089 1.00 94.88 320 ALA A CA 1
ATOM 2547 C C . ALA A 1 320 ? -31.442 8.601 25.762 1.00 94.88 320 ALA A C 1
ATOM 2549 O O . ALA A 1 320 ? -32.264 8.313 26.645 1.00 94.88 320 ALA A O 1
ATOM 2550 N N . SER A 1 321 ? -31.626 8.231 24.491 1.00 94.06 321 SER A N 1
ATOM 2551 C CA . SER A 1 321 ? -32.770 7.460 23.997 1.00 94.06 321 SER A CA 1
ATOM 2552 C C . SER A 1 321 ? -32.489 5.958 23.884 1.00 94.06 321 SER A C 1
ATOM 2554 O O . SER A 1 321 ? -33.401 5.185 23.568 1.00 94.06 321 SER A O 1
ATOM 2556 N N . HIS A 1 322 ? -31.266 5.518 24.207 1.00 95.94 322 HIS A N 1
ATOM 2557 C CA . HIS A 1 322 ? -30.851 4.133 24.043 1.00 95.94 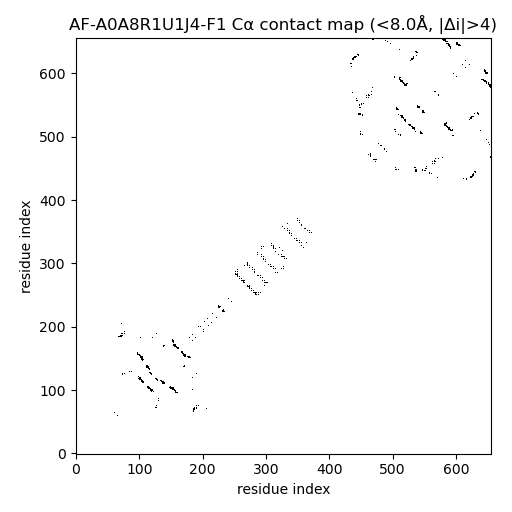322 HIS A CA 1
ATOM 2558 C C . HIS A 1 322 ? -31.701 3.175 24.889 1.00 95.94 322 HIS A C 1
ATOM 2560 O O . HIS A 1 322 ? -31.607 3.115 26.119 1.00 95.94 322 HIS A O 1
ATOM 2566 N N . THR A 1 323 ? -32.549 2.385 24.225 1.00 95.25 323 THR A N 1
ATOM 2567 C CA . THR A 1 323 ? -33.605 1.604 24.892 1.00 95.25 323 THR A CA 1
ATOM 2568 C C . THR A 1 323 ? -33.041 0.575 25.873 1.00 95.25 323 THR A C 1
ATOM 2570 O O . THR A 1 323 ? -33.542 0.454 26.992 1.00 95.25 323 THR A O 1
ATOM 2573 N N . ASN A 1 324 ? -31.978 -0.141 25.490 1.00 95.44 324 ASN A N 1
ATOM 2574 C CA . ASN A 1 324 ? -31.366 -1.143 26.363 1.00 95.44 324 ASN A CA 1
ATOM 2575 C C . ASN A 1 324 ? -30.724 -0.493 27.592 1.00 95.44 324 ASN A C 1
ATOM 2577 O O . ASN A 1 324 ? -30.930 -0.981 28.698 1.00 95.44 324 ASN A O 1
ATOM 2581 N N . ALA A 1 325 ? -30.025 0.634 27.419 1.00 97.19 325 ALA A N 1
ATOM 2582 C CA . ALA A 1 325 ? -29.376 1.333 28.528 1.00 97.19 325 ALA A CA 1
ATOM 2583 C C . ALA A 1 325 ? -30.412 1.803 29.560 1.00 97.19 325 ALA A C 1
ATOM 2585 O O . ALA A 1 325 ? -30.265 1.540 30.748 1.00 97.19 325 ALA A O 1
ATOM 2586 N N . ARG A 1 326 ? -31.524 2.396 29.104 1.00 97.31 326 ARG A N 1
ATOM 2587 C CA . ARG A 1 326 ? -32.629 2.817 29.983 1.00 97.31 326 ARG A CA 1
ATOM 2588 C C . ARG A 1 326 ? -33.235 1.645 30.756 1.00 97.31 326 ARG A C 1
ATOM 2590 O O . ARG A 1 326 ? -33.465 1.755 31.956 1.00 97.31 326 ARG A O 1
ATOM 2597 N N . ASN A 1 327 ? -33.487 0.524 30.080 1.00 96.19 327 ASN A N 1
ATOM 2598 C CA . ASN A 1 327 ? -34.075 -0.657 30.713 1.00 96.19 327 ASN A CA 1
ATOM 2599 C C . ASN A 1 327 ? -33.131 -1.282 31.750 1.00 96.19 327 ASN A C 1
ATOM 2601 O O . ASN A 1 327 ? -33.571 -1.592 32.857 1.00 96.19 327 ASN A O 1
ATOM 2605 N N . TYR A 1 328 ? -31.845 -1.431 31.417 1.00 96.94 328 TYR A N 1
ATOM 2606 C CA . TYR A 1 328 ? -30.844 -1.930 32.361 1.00 96.94 328 TYR A CA 1
ATOM 2607 C C . TYR A 1 328 ? -30.626 -0.962 33.525 1.00 96.94 328 TYR A C 1
ATOM 2609 O O . TYR A 1 328 ? -30.441 -1.424 34.645 1.00 96.94 328 TYR A O 1
ATOM 2617 N N . MET A 1 329 ? -30.719 0.353 33.303 1.00 97.69 329 MET A N 1
ATOM 2618 C CA . MET A 1 329 ? -30.629 1.355 34.369 1.00 97.69 329 MET A CA 1
ATOM 2619 C C . MET A 1 329 ? -31.771 1.208 35.370 1.00 97.69 329 MET A C 1
ATOM 2621 O O . MET A 1 329 ? -31.520 1.100 36.566 1.00 97.69 329 MET A O 1
ATOM 2625 N N . ILE A 1 330 ? -33.016 1.114 34.894 1.00 95.94 330 ILE A N 1
ATOM 2626 C CA . ILE A 1 330 ? -34.184 0.896 35.760 1.00 95.94 330 ILE A CA 1
ATOM 2627 C C . ILE A 1 330 ? -34.008 -0.378 36.591 1.00 95.94 330 ILE A C 1
ATOM 2629 O O . ILE A 1 330 ? -34.200 -0.346 37.804 1.00 95.94 330 ILE A O 1
ATOM 2633 N N . GLU A 1 331 ? -33.626 -1.492 35.960 1.00 95.88 331 GLU A N 1
ATOM 2634 C CA . GLU A 1 331 ? -33.466 -2.762 36.671 1.00 95.88 331 GLU A CA 1
ATOM 2635 C C . GLU A 1 331 ? -32.313 -2.710 37.685 1.00 95.88 331 GLU A C 1
ATOM 2637 O O . GLU A 1 331 ? -32.494 -3.121 38.828 1.00 95.88 331 GLU A O 1
ATOM 2642 N N . THR A 1 332 ? -31.169 -2.127 37.316 1.00 96.62 332 THR A N 1
ATOM 2643 C CA . THR A 1 332 ? -30.006 -1.955 38.206 1.00 96.62 332 THR A CA 1
ATOM 2644 C C . THR A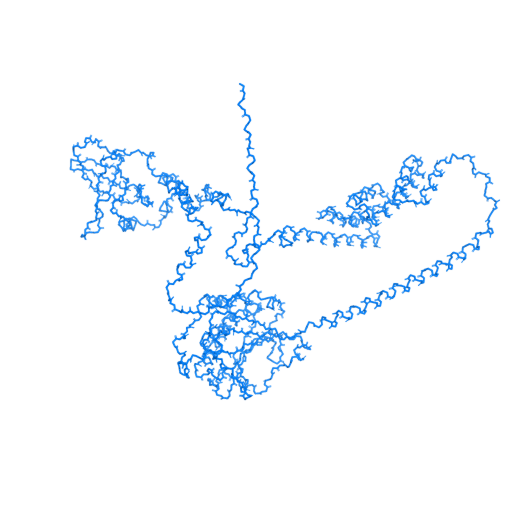 1 332 ? -30.371 -1.125 39.436 1.00 96.62 332 THR A C 1
ATOM 2646 O O . THR A 1 332 ? -30.108 -1.550 40.561 1.00 96.62 332 THR A O 1
ATOM 2649 N N . LEU A 1 333 ? -31.044 0.015 39.240 1.00 96.81 333 LEU A N 1
ATOM 2650 C CA . LEU A 1 333 ? -31.476 0.897 40.327 1.00 96.81 333 LEU A CA 1
ATOM 2651 C C . LEU A 1 333 ? -32.481 0.217 41.261 1.00 96.81 333 LEU A C 1
ATOM 2653 O O . LEU A 1 333 ? -32.389 0.377 42.474 1.00 96.81 333 LEU A O 1
ATOM 2657 N N . LEU A 1 334 ? -33.426 -0.559 40.721 1.00 95.06 334 LEU A N 1
ATOM 2658 C CA . LEU A 1 334 ? -34.413 -1.279 41.530 1.00 95.06 334 LEU A CA 1
ATOM 2659 C C . LEU A 1 334 ? -33.774 -2.388 42.374 1.00 95.06 334 LEU A C 1
ATOM 2661 O O . LEU A 1 334 ? -34.118 -2.532 43.548 1.00 95.06 334 LEU A O 1
ATOM 2665 N N . GLN A 1 335 ? -32.850 -3.161 41.798 1.00 95.00 335 GLN A N 1
ATOM 2666 C CA . GLN A 1 335 ? -32.140 -4.212 42.532 1.00 95.00 335 GLN A CA 1
ATOM 2667 C C . GLN A 1 335 ? -31.240 -3.617 43.619 1.00 95.00 335 GLN A C 1
ATOM 2669 O O . GLN A 1 335 ? -31.206 -4.122 44.744 1.00 95.00 335 GLN A O 1
ATOM 2674 N N . GLU A 1 336 ? -30.564 -2.506 43.325 1.00 95.12 336 GLU A N 1
ATOM 2675 C CA . GLU A 1 336 ? -29.757 -1.810 44.319 1.00 95.12 336 GLU A CA 1
ATOM 2676 C C . GLU A 1 336 ? -30.606 -1.196 45.434 1.00 95.12 336 GLU A C 1
ATOM 2678 O O . GLU A 1 336 ? -30.271 -1.366 46.605 1.00 95.12 336 GLU A O 1
ATOM 2683 N N . ALA A 1 337 ? -31.718 -0.535 45.099 1.00 93.75 337 ALA A N 1
ATOM 2684 C CA . ALA A 1 337 ? -32.626 0.057 46.078 1.00 93.75 337 ALA A CA 1
ATOM 2685 C C . ALA A 1 337 ? -33.178 -1.000 47.041 1.00 93.75 337 ALA A C 1
ATOM 2687 O O . ALA A 1 337 ? -33.166 -0.794 48.254 1.00 93.75 337 ALA A O 1
ATOM 2688 N N . LYS A 1 338 ? -33.579 -2.164 46.517 1.00 93.06 338 LYS A N 1
ATOM 2689 C CA . LYS A 1 338 ? -34.032 -3.292 47.335 1.00 93.06 338 LYS A CA 1
ATOM 2690 C C . LYS A 1 338 ? -32.929 -3.800 48.267 1.00 93.06 338 LYS A C 1
ATOM 2692 O O . LYS A 1 338 ? -33.170 -4.005 49.453 1.00 93.06 338 LYS A O 1
ATOM 2697 N N . ARG A 1 339 ? -31.700 -3.948 47.761 1.00 92.44 339 ARG A N 1
ATOM 2698 C CA . ARG A 1 339 ? -30.546 -4.331 48.589 1.00 92.44 339 ARG A CA 1
ATOM 2699 C C . ARG A 1 339 ? -30.271 -3.292 49.682 1.00 92.44 339 ARG A C 1
ATOM 2701 O O . ARG A 1 339 ? -29.965 -3.653 50.813 1.00 92.44 339 ARG A O 1
ATOM 2708 N N . LEU A 1 340 ? -30.377 -2.003 49.361 1.00 92.81 340 LEU A N 1
ATOM 2709 C CA . LEU A 1 340 ? -30.176 -0.912 50.316 1.00 92.81 340 LEU A CA 1
ATOM 2710 C C . LEU A 1 340 ? -31.260 -0.894 51.402 1.00 92.81 340 LEU A C 1
ATOM 2712 O O . LEU A 1 340 ? -30.929 -0.721 52.575 1.00 92.81 340 LEU A O 1
ATOM 2716 N N . GLU A 1 341 ? -32.516 -1.151 51.033 1.00 88.44 341 GLU A N 1
ATOM 2717 C CA . GLU A 1 341 ? -33.645 -1.325 51.954 1.00 88.44 341 GLU A CA 1
ATOM 2718 C C . GLU A 1 341 ? -33.392 -2.480 52.935 1.00 88.44 341 GLU A C 1
ATOM 2720 O O . GLU A 1 341 ? -33.522 -2.294 54.145 1.00 88.44 341 GLU A O 1
ATOM 2725 N N . GLU A 1 342 ? -32.924 -3.628 52.436 1.00 88.38 342 GLU A N 1
ATOM 2726 C CA . GLU A 1 342 ? -32.537 -4.785 53.257 1.00 88.38 342 GLU A CA 1
ATOM 2727 C C . GLU A 1 342 ? -31.358 -4.468 54.197 1.00 88.38 342 GLU A C 1
ATOM 2729 O O . GLU A 1 342 ? -31.332 -4.932 55.336 1.00 88.38 342 GLU A O 1
ATOM 2734 N N . THR A 1 343 ? -30.407 -3.627 53.769 1.00 91.06 343 THR A N 1
ATOM 2735 C CA . THR A 1 343 ? -29.302 -3.150 54.629 1.00 91.06 343 THR A CA 1
ATOM 2736 C C . THR A 1 343 ? -29.687 -2.006 55.577 1.00 91.06 343 THR A C 1
ATOM 2738 O O . THR A 1 343 ? -28.853 -1.559 56.363 1.00 91.06 343 THR A O 1
ATOM 2741 N N . GLY A 1 344 ? -30.924 -1.502 55.511 1.00 88.06 344 GLY A N 1
ATOM 2742 C CA . GLY A 1 344 ? -31.418 -0.401 56.346 1.00 88.06 344 GLY A CA 1
ATOM 2743 C C . GLY A 1 344 ? -31.004 1.009 55.898 1.00 88.06 344 GLY A C 1
ATOM 2744 O O . GLY A 1 344 ? -31.364 1.986 56.555 1.00 88.06 344 GLY A O 1
ATOM 2745 N N . LYS A 1 345 ? -30.299 1.152 54.769 1.00 90.69 345 LYS A N 1
ATOM 2746 C CA . LYS A 1 345 ? -29.882 2.437 54.179 1.00 90.69 345 LYS A CA 1
ATOM 2747 C C . LYS A 1 345 ? -31.028 3.088 53.394 1.00 90.69 345 LYS A C 1
ATOM 2749 O O . LYS A 1 345 ? -31.004 3.174 52.166 1.00 90.69 345 LYS A O 1
ATOM 2754 N N . LYS A 1 346 ? -32.059 3.528 54.118 1.00 89.12 346 LYS A N 1
ATOM 2755 C CA . LYS A 1 346 ? -33.320 4.020 53.537 1.00 89.12 346 LYS A CA 1
ATOM 2756 C C . LYS A 1 346 ? -33.160 5.247 52.633 1.00 89.12 346 LYS A C 1
ATOM 2758 O O . LYS A 1 346 ? -33.796 5.291 51.584 1.00 89.12 346 LYS A O 1
ATOM 2763 N N . ASP A 1 347 ? -32.309 6.203 53.002 1.00 90.50 347 ASP A N 1
ATOM 2764 C CA . ASP A 1 347 ? -32.119 7.435 52.220 1.00 90.50 347 ASP A CA 1
ATOM 2765 C C . ASP A 1 347 ? -31.446 7.155 50.869 1.00 90.50 347 ASP A C 1
ATOM 2767 O O . ASP A 1 347 ? -31.896 7.640 49.832 1.00 90.50 347 ASP A O 1
ATOM 2771 N N . GLU A 1 348 ? -30.426 6.289 50.852 1.00 91.56 348 GLU A N 1
ATOM 2772 C CA . GLU A 1 348 ? -29.793 5.837 49.609 1.00 91.56 348 GLU A CA 1
ATOM 2773 C C . GLU A 1 348 ? -30.811 5.071 48.741 1.00 91.56 348 GLU A C 1
ATOM 2775 O O . GLU A 1 348 ? -30.948 5.366 47.555 1.00 91.56 348 GLU A O 1
ATOM 2780 N N . ALA A 1 349 ? -31.607 4.161 49.322 1.00 92.44 349 ALA A N 1
ATOM 2781 C CA . ALA A 1 349 ? -32.655 3.441 48.588 1.00 92.44 349 ALA A CA 1
ATOM 2782 C C . ALA A 1 349 ? -33.688 4.392 47.956 1.00 92.44 349 ALA A C 1
ATOM 2784 O O . ALA A 1 349 ? -34.078 4.211 46.799 1.00 92.44 349 ALA A O 1
ATOM 2785 N N . LYS A 1 350 ? -34.091 5.439 48.689 1.00 92.81 350 LYS A N 1
ATOM 2786 C CA . LYS A 1 350 ? -35.012 6.472 48.205 1.00 92.81 350 LYS A CA 1
ATOM 2787 C C . LYS A 1 350 ? -34.471 7.164 46.952 1.00 92.81 350 LYS A C 1
ATOM 2789 O O . LYS A 1 350 ? -35.170 7.198 45.942 1.00 92.81 350 LYS A O 1
ATOM 2794 N N . THR A 1 351 ? -33.220 7.629 46.981 1.00 94.19 351 THR A N 1
ATOM 2795 C CA . THR A 1 351 ? -32.603 8.303 45.820 1.00 94.19 351 THR A CA 1
ATOM 2796 C C . THR A 1 351 ? -32.545 7.412 44.573 1.00 94.19 351 THR A C 1
ATOM 2798 O O . THR A 1 351 ? -32.790 7.882 43.462 1.00 94.19 351 THR A O 1
ATOM 2801 N N . LYS A 1 352 ? -32.296 6.106 44.740 1.00 94.50 352 LYS A N 1
ATOM 2802 C CA . LYS A 1 352 ? -32.275 5.136 43.631 1.00 94.50 352 LYS A CA 1
ATOM 2803 C C . LYS A 1 352 ? -33.671 4.910 43.040 1.00 94.50 352 LYS A C 1
ATOM 2805 O O . LYS A 1 352 ? -33.816 4.885 41.816 1.00 94.50 352 LYS A O 1
ATOM 2810 N N . TYR A 1 353 ? -34.710 4.801 43.876 1.00 95.00 353 TYR A N 1
ATOM 2811 C CA . TYR A 1 353 ? -36.097 4.716 43.401 1.00 95.00 353 TYR A CA 1
ATOM 2812 C C . TYR A 1 353 ? -36.532 5.986 42.659 1.00 95.00 353 TYR A C 1
ATOM 2814 O O . TYR A 1 353 ? -37.138 5.888 41.593 1.00 95.00 353 TYR A O 1
ATOM 2822 N N . GLU A 1 354 ? -36.185 7.166 43.176 1.00 94.44 354 GLU A N 1
ATOM 2823 C CA . GLU A 1 354 ? -36.467 8.447 42.519 1.00 94.44 354 GLU A CA 1
ATOM 2824 C C . GLU A 1 354 ? -35.769 8.545 41.155 1.00 94.44 354 GLU A C 1
ATOM 2826 O O . GLU A 1 354 ? -36.422 8.872 40.164 1.00 94.44 354 GLU A O 1
ATOM 2831 N N . LYS A 1 355 ? -34.484 8.167 41.056 1.00 94.00 355 LYS A N 1
ATOM 2832 C CA . LYS A 1 355 ? -33.757 8.127 39.773 1.00 94.00 355 LYS A CA 1
ATOM 2833 C C . LYS A 1 355 ? -34.379 7.139 38.777 1.00 94.00 355 LYS A C 1
ATOM 2835 O O . LYS A 1 355 ? -34.395 7.400 37.581 1.00 94.00 355 LYS A O 1
ATOM 2840 N N . SER A 1 356 ? -34.929 6.017 39.240 1.00 93.38 356 SER A N 1
ATOM 2841 C CA . SER A 1 356 ? -35.640 5.073 38.364 1.00 93.38 356 SER A CA 1
ATOM 2842 C C . SER A 1 356 ? -36.893 5.714 37.743 1.00 93.38 356 SER A C 1
ATOM 2844 O O . SER A 1 356 ? -37.123 5.602 36.535 1.00 93.38 356 SER A O 1
ATOM 2846 N N . LEU A 1 357 ? -37.644 6.477 38.547 1.00 92.69 357 LEU A N 1
ATOM 2847 C CA . LEU A 1 357 ? -38.859 7.176 38.116 1.00 92.69 357 LEU A CA 1
ATOM 2848 C C . LEU A 1 357 ? -38.593 8.316 37.127 1.00 92.69 357 LEU A C 1
ATOM 2850 O O . LEU A 1 357 ? -39.420 8.549 36.250 1.00 92.69 357 LEU A O 1
ATOM 2854 N N . THR A 1 358 ? -37.436 8.986 37.191 1.00 91.38 358 THR A N 1
ATOM 2855 C CA . THR A 1 358 ? -37.090 10.016 36.190 1.00 91.38 358 THR A CA 1
ATOM 2856 C C . THR A 1 358 ? -36.875 9.433 34.790 1.00 91.38 358 THR A C 1
ATOM 2858 O O . THR A 1 358 ? -37.048 10.134 33.792 1.00 91.38 358 THR A O 1
ATOM 2861 N N . ILE A 1 359 ? -36.530 8.145 34.687 1.00 89.94 359 ILE A N 1
ATOM 2862 C CA . ILE A 1 359 ? -36.362 7.446 33.408 1.00 89.94 359 ILE A CA 1
ATOM 2863 C C . ILE A 1 359 ? -37.706 6.911 32.914 1.00 89.94 359 ILE A C 1
ATOM 2865 O O . ILE A 1 359 ? -38.020 7.014 31.723 1.00 89.94 359 ILE A O 1
ATOM 2869 N N . LYS A 1 360 ? -38.487 6.285 33.797 1.00 89.50 360 LYS A N 1
ATOM 2870 C CA . LYS A 1 360 ? -39.807 5.745 33.473 1.00 89.50 360 LYS A CA 1
ATOM 2871 C C . LYS A 1 360 ? -40.617 5.547 34.745 1.00 89.50 360 LYS A C 1
ATOM 2873 O O . LYS A 1 360 ? -40.110 4.985 35.709 1.00 89.50 360 LYS A O 1
ATOM 2878 N N . ASP A 1 361 ? -41.908 5.854 34.672 1.00 86.69 361 ASP A N 1
ATOM 2879 C CA . ASP A 1 361 ? -42.869 5.471 35.703 1.00 86.69 361 ASP A CA 1
ATOM 2880 C C . ASP A 1 361 ? -42.912 3.938 35.855 1.00 86.69 361 ASP A C 1
ATOM 2882 O O . ASP A 1 361 ? -43.551 3.220 35.077 1.00 86.69 361 ASP A O 1
ATOM 2886 N N . ASP A 1 362 ? -42.191 3.422 36.852 1.00 87.00 362 ASP A N 1
ATOM 2887 C CA . ASP A 1 362 ? -42.172 2.012 37.227 1.00 87.00 362 ASP A CA 1
ATOM 2888 C C . ASP A 1 362 ? -42.925 1.822 38.548 1.00 87.00 362 ASP A C 1
ATOM 2890 O O . ASP A 1 362 ? -42.580 2.377 39.594 1.00 87.00 362 ASP A O 1
ATOM 2894 N N . VAL A 1 363 ? -43.970 0.993 38.510 1.00 90.06 363 VAL A N 1
ATOM 2895 C CA . VAL A 1 363 ? -44.820 0.695 39.673 1.00 90.06 363 VAL A CA 1
ATOM 2896 C C . VAL A 1 363 ? -44.004 0.097 40.825 1.00 90.06 363 VAL A C 1
ATOM 2898 O O . VAL A 1 363 ? -44.341 0.303 41.991 1.00 90.06 363 VAL A O 1
ATOM 2901 N N . ARG A 1 364 ? -42.916 -0.627 40.520 1.00 91.62 364 ARG A N 1
ATOM 2902 C CA . ARG A 1 364 ? -42.024 -1.206 41.533 1.00 91.62 364 ARG A CA 1
ATOM 2903 C C . ARG A 1 364 ? -41.328 -0.110 42.340 1.00 91.62 364 ARG A C 1
ATOM 2905 O O . ARG A 1 364 ? -41.283 -0.223 43.561 1.00 91.62 364 ARG A O 1
ATOM 2912 N N . ALA A 1 365 ? -40.875 0.963 41.687 1.00 89.56 365 ALA A N 1
ATOM 2913 C CA . ALA A 1 365 ? -40.243 2.094 42.364 1.00 89.56 365 ALA A CA 1
ATOM 2914 C C . ALA A 1 365 ? -41.235 2.871 43.245 1.00 89.56 365 ALA A C 1
ATOM 2916 O O . ALA A 1 365 ? -40.925 3.174 44.394 1.00 89.56 365 ALA A O 1
ATOM 2917 N N . LEU A 1 366 ? -42.460 3.114 42.756 1.00 90.25 366 LEU A N 1
ATOM 2918 C CA . LEU A 1 366 ? -43.518 3.773 43.541 1.00 90.25 366 LEU A CA 1
ATOM 2919 C C . LEU A 1 366 ? -43.881 2.988 44.808 1.00 90.25 366 LEU A C 1
ATOM 2921 O O . LEU A 1 366 ? -44.039 3.564 45.885 1.00 90.25 366 LEU A O 1
ATOM 2925 N N . ASN A 1 367 ? -44.001 1.663 44.692 1.00 89.25 367 ASN A N 1
ATOM 2926 C CA . ASN A 1 367 ? -44.261 0.805 45.846 1.00 89.25 367 ASN A CA 1
ATOM 2927 C C . ASN A 1 367 ? -43.080 0.798 46.826 1.00 89.25 367 ASN A C 1
ATOM 2929 O O . ASN A 1 367 ? -43.309 0.839 48.032 1.00 89.25 367 ASN A O 1
ATOM 2933 N N . GLY A 1 368 ? -41.842 0.791 46.320 1.00 86.69 368 GLY A N 1
ATOM 2934 C CA . GLY A 1 368 ? -40.630 0.900 47.134 1.00 86.69 368 GLY A CA 1
ATOM 2935 C C . GLY A 1 368 ? -40.596 2.183 47.968 1.00 86.69 368 GLY A C 1
ATOM 2936 O O . GLY A 1 368 ? -40.429 2.123 49.184 1.00 86.69 368 GLY A O 1
ATOM 2937 N N . LEU A 1 369 ? -40.873 3.339 47.353 1.00 88.50 369 LEU A N 1
ATOM 2938 C CA . LEU A 1 369 ? -40.969 4.624 48.062 1.00 88.50 369 LEU A CA 1
ATOM 2939 C C . LEU A 1 369 ? -42.062 4.618 49.136 1.00 88.50 369 LEU A C 1
ATOM 2941 O O . LEU A 1 369 ? -41.823 5.018 50.274 1.00 88.50 369 LEU A O 1
ATOM 2945 N N . LYS A 1 370 ? -43.243 4.082 48.812 1.00 88.69 370 LYS A N 1
ATOM 2946 C CA . LYS A 1 370 ? -44.351 3.964 49.769 1.00 88.69 370 LYS A CA 1
ATOM 2947 C C . LYS A 1 370 ? -44.010 3.067 50.963 1.00 88.69 370 LYS A C 1
ATOM 2949 O O . LYS A 1 370 ? -44.476 3.324 52.072 1.00 88.69 370 LYS A O 1
ATOM 2954 N N . ASN A 1 371 ? -43.234 2.007 50.750 1.00 85.62 371 ASN A N 1
ATOM 2955 C CA . ASN A 1 371 ? -42.782 1.123 51.824 1.00 85.62 371 ASN A CA 1
ATOM 2956 C C . ASN A 1 371 ? -41.734 1.803 52.716 1.00 85.62 371 ASN A C 1
ATOM 2958 O O . ASN A 1 371 ? -41.776 1.624 53.931 1.00 85.62 371 ASN A O 1
ATOM 2962 N N . LEU A 1 372 ? -40.858 2.637 52.144 1.00 83.06 372 LEU A N 1
ATOM 2963 C CA . LEU A 1 372 ? -39.872 3.419 52.898 1.00 83.06 372 LEU A CA 1
ATOM 2964 C C . LEU A 1 372 ? -40.524 4.476 53.807 1.00 83.06 372 LEU A C 1
ATOM 2966 O O . LEU A 1 372 ? -40.053 4.681 54.927 1.00 83.06 372 LEU A O 1
ATOM 2970 N N . GLU A 1 373 ? -41.618 5.102 53.357 1.00 76.31 373 GLU A N 1
ATOM 2971 C CA . GLU A 1 373 ? -42.395 6.092 54.125 1.00 76.31 373 GLU A CA 1
ATOM 2972 C C . GLU A 1 373 ? -43.216 5.478 55.271 1.00 76.31 373 GLU A C 1
ATOM 2974 O O . GLU A 1 373 ? -43.571 6.162 56.234 1.00 76.31 373 GLU A O 1
ATOM 2979 N N . ARG A 1 374 ? -43.537 4.182 55.194 1.00 64.69 374 ARG A N 1
ATOM 2980 C CA . ARG A 1 374 ? -44.307 3.491 56.232 1.00 64.69 374 ARG A CA 1
ATOM 2981 C C . ARG A 1 374 ? -43.419 3.201 57.443 1.00 64.69 374 ARG A C 1
ATOM 2983 O O . ARG A 1 374 ? -42.656 2.238 57.470 1.00 64.69 374 ARG A O 1
ATOM 2990 N N . SER A 1 375 ? -43.561 4.017 58.486 1.00 38.97 375 SER A N 1
ATOM 2991 C CA . SER A 1 375 ? -43.028 3.719 59.820 1.00 38.97 375 SER A CA 1
ATOM 2992 C C . SER A 1 375 ? -43.557 2.361 60.328 1.00 38.97 375 SER A C 1
ATOM 2994 O O . SER A 1 375 ? -44.735 2.069 60.107 1.00 38.97 375 SER A O 1
ATOM 2996 N N . PRO A 1 376 ? -42.754 1.527 61.029 1.00 44.03 376 PRO A N 1
ATOM 2997 C CA . PRO A 1 376 ? -43.073 0.109 61.278 1.00 44.03 376 PRO A CA 1
ATOM 2998 C C . PRO A 1 376 ? -44.278 -0.203 62.188 1.00 44.03 376 PRO A C 1
ATOM 3000 O O . PRO A 1 376 ? -44.441 -1.346 62.602 1.00 44.03 376 PRO A O 1
ATOM 3003 N N . SER A 1 377 ? -45.134 0.754 62.542 1.00 35.66 377 SER A N 1
ATOM 3004 C CA . SER A 1 377 ? -46.150 0.565 63.585 1.00 35.66 377 SER A CA 1
ATOM 3005 C C . SER A 1 377 ? -47.558 0.160 63.112 1.00 35.66 377 SER A C 1
ATOM 3007 O O . SER A 1 377 ? -48.459 0.137 63.945 1.00 35.66 377 SER A O 1
ATOM 3009 N N . VAL A 1 378 ? -47.812 -0.191 61.836 1.00 37.03 378 VAL A N 1
ATOM 3010 C CA . VAL A 1 378 ? -49.215 -0.355 61.350 1.00 37.03 378 VAL A CA 1
ATOM 3011 C C . VAL A 1 378 ? -49.558 -1.673 60.611 1.00 37.03 378 VAL A C 1
ATOM 3013 O O . VAL A 1 378 ? -50.661 -1.800 60.085 1.00 37.03 378 VAL A O 1
ATOM 3016 N N . GLU A 1 379 ? -48.724 -2.723 60.611 1.00 32.88 379 GLU A N 1
ATOM 3017 C CA . GLU A 1 379 ? -49.037 -3.977 59.871 1.00 32.88 379 GLU A CA 1
ATOM 3018 C C . GLU A 1 379 ? -49.253 -5.264 60.702 1.00 32.88 379 GLU A C 1
ATOM 3020 O O . GLU A 1 379 ? -49.062 -6.361 60.191 1.00 32.88 379 GLU A O 1
ATOM 3025 N N . ILE A 1 380 ? -49.788 -5.190 61.932 1.00 34.97 380 ILE A N 1
ATOM 3026 C CA . ILE A 1 380 ? -50.308 -6.394 62.639 1.00 34.97 380 ILE A CA 1
ATOM 3027 C C . ILE A 1 380 ? -51.848 -6.432 62.702 1.00 34.97 380 ILE A C 1
ATOM 3029 O O . ILE A 1 380 ? -52.401 -6.792 63.732 1.00 34.97 380 ILE A O 1
ATOM 3033 N N . VAL A 1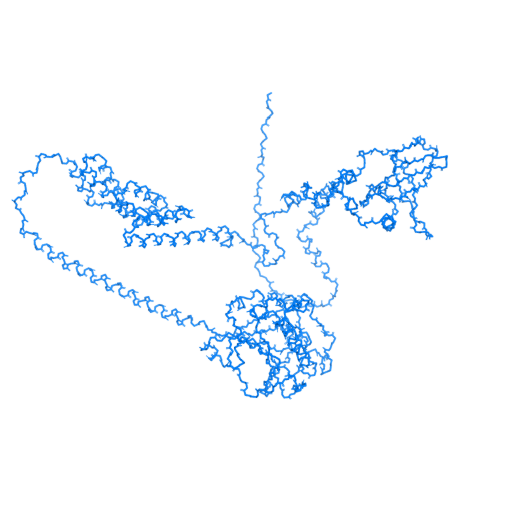 381 ? -52.594 -6.073 61.639 1.00 34.19 381 VAL A N 1
ATOM 3034 C CA . VAL A 1 381 ? -54.061 -6.353 61.635 1.00 34.19 381 VAL A CA 1
ATOM 3035 C C . VAL A 1 381 ? -54.693 -6.768 60.288 1.00 34.19 381 VAL A C 1
ATOM 3037 O O . VAL A 1 381 ? -55.761 -7.370 60.303 1.00 34.19 381 VAL A O 1
ATOM 3040 N N . LYS A 1 382 ? -54.101 -6.565 59.100 1.00 31.14 382 LYS A N 1
ATOM 3041 C CA . LYS A 1 382 ? -54.852 -6.767 57.826 1.00 31.14 382 LYS A CA 1
ATOM 3042 C C . LYS A 1 382 ? -54.544 -8.031 57.003 1.00 31.14 382 LYS A C 1
ATOM 3044 O O . LYS A 1 382 ? -54.864 -8.064 55.822 1.00 31.14 382 LYS A O 1
ATOM 3049 N N . MET A 1 383 ? -54.012 -9.100 57.603 1.00 29.58 383 MET A N 1
ATOM 3050 C CA . MET A 1 383 ? -53.691 -10.350 56.877 1.00 29.58 383 MET A CA 1
ATOM 3051 C C . MET A 1 383 ? -54.750 -11.472 56.914 1.00 29.58 383 MET A C 1
ATOM 3053 O O . MET A 1 383 ? -54.457 -12.597 56.528 1.00 29.58 383 MET A O 1
ATOM 3057 N N . LYS A 1 384 ? -56.005 -11.221 57.311 1.00 27.67 384 LYS A N 1
ATOM 3058 C CA . LYS A 1 384 ? -57.062 -12.253 57.219 1.00 27.67 384 LYS A CA 1
ATOM 3059 C C . LYS A 1 384 ? -58.345 -11.720 56.590 1.00 27.67 384 LYS A C 1
ATOM 3061 O O . LYS A 1 384 ? -59.227 -11.275 57.318 1.00 27.67 384 LYS A O 1
ATOM 3066 N N . ARG A 1 385 ? -58.426 -11.799 55.253 1.00 30.75 385 ARG A N 1
ATOM 3067 C CA . ARG A 1 385 ? -59.627 -12.025 54.404 1.00 30.75 385 ARG A CA 1
ATOM 3068 C C . ARG A 1 385 ? -59.350 -11.510 52.983 1.00 30.75 385 ARG A C 1
ATOM 3070 O O . ARG A 1 385 ? -59.603 -10.341 52.748 1.00 30.75 385 ARG A O 1
ATOM 3077 N N . ASP A 1 386 ? -58.834 -12.349 52.072 1.00 34.84 386 ASP A N 1
ATOM 3078 C CA . ASP A 1 386 ? -59.063 -12.186 50.611 1.00 34.84 386 ASP A CA 1
ATOM 3079 C C . ASP A 1 386 ? -58.554 -13.351 49.714 1.00 34.84 386 ASP A C 1
ATOM 3081 O O . ASP A 1 386 ? -58.260 -13.168 48.533 1.00 34.84 386 ASP A O 1
ATOM 3085 N N . ASP A 1 387 ? -58.500 -14.594 50.214 1.00 40.09 387 ASP A N 1
ATOM 3086 C CA . ASP A 1 387 ? -57.971 -15.731 49.429 1.00 40.09 387 ASP A CA 1
ATOM 3087 C C . ASP A 1 387 ? -58.914 -16.299 48.349 1.00 40.09 387 A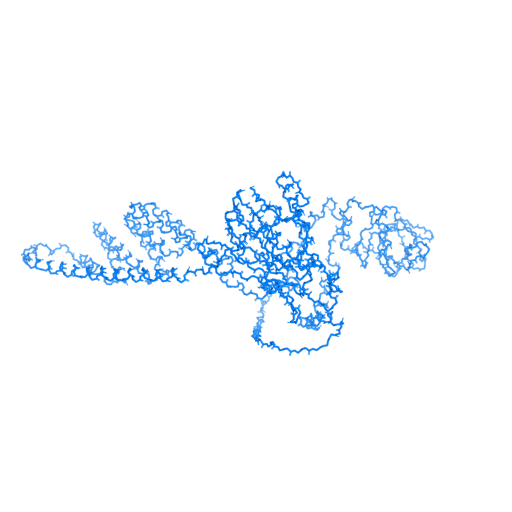SP A C 1
ATOM 3089 O O . ASP A 1 387 ? -58.488 -17.099 47.515 1.00 40.09 387 ASP A O 1
ATOM 3093 N N . THR A 1 388 ? -60.182 -15.886 48.275 1.00 46.38 388 THR A N 1
ATOM 3094 C CA . THR A 1 388 ? -61.119 -16.454 47.284 1.00 46.38 388 THR A CA 1
ATOM 3095 C C . THR A 1 388 ? -61.193 -15.686 45.961 1.00 46.38 388 THR A C 1
ATOM 3097 O O . THR A 1 388 ? -61.470 -16.302 44.938 1.00 46.38 388 THR A O 1
ATOM 3100 N N . LYS A 1 389 ? -60.842 -14.391 45.898 1.00 45.81 389 LYS A N 1
ATOM 3101 C CA . LYS A 1 389 ? -60.847 -13.621 44.626 1.00 45.81 389 LYS A CA 1
ATOM 3102 C C . LYS A 1 389 ? -59.560 -13.740 43.795 1.00 45.81 389 LYS A C 1
ATOM 3104 O O . LYS A 1 389 ? -59.539 -13.340 42.630 1.00 45.81 389 LYS A O 1
ATOM 3109 N N . ALA A 1 390 ? -58.485 -14.298 44.353 1.00 50.22 390 ALA A N 1
ATOM 3110 C CA . ALA A 1 390 ? -57.193 -14.409 43.669 1.00 50.22 390 ALA A CA 1
ATOM 3111 C C . ALA A 1 390 ? -57.125 -15.561 42.644 1.00 50.22 390 ALA A C 1
ATOM 3113 O O . ALA A 1 390 ? -56.313 -15.512 41.715 1.00 50.22 390 ALA A O 1
ATOM 3114 N N . LYS A 1 391 ? -57.967 -16.595 42.785 1.00 47.03 391 LYS A N 1
ATOM 3115 C CA . LYS A 1 391 ? -57.898 -17.802 41.944 1.00 47.03 391 LYS A CA 1
ATOM 3116 C C . LYS A 1 391 ? -58.499 -17.599 40.547 1.00 47.03 391 LYS A C 1
ATOM 3118 O O . LYS A 1 391 ? -57.881 -18.024 39.569 1.00 47.03 391 LYS A O 1
ATOM 3123 N N . ASP A 1 392 ? -59.602 -16.858 40.442 1.00 48.62 392 ASP A N 1
ATOM 3124 C CA . ASP A 1 392 ? -60.260 -16.579 39.155 1.00 48.62 392 ASP A CA 1
ATOM 3125 C C . ASP A 1 392 ? -59.471 -15.571 38.304 1.00 48.62 392 ASP A C 1
ATOM 3127 O O . ASP A 1 392 ? -59.294 -15.757 37.100 1.00 48.62 392 ASP A O 1
ATOM 3131 N N . ARG A 1 393 ? -58.859 -14.554 38.931 1.00 53.38 393 ARG A N 1
ATOM 3132 C CA . ARG A 1 393 ? -57.997 -13.600 38.209 1.00 53.38 393 ARG A CA 1
ATOM 3133 C C . ARG A 1 393 ? -56.747 -14.261 37.627 1.00 53.38 393 ARG A C 1
ATOM 3135 O O . ARG A 1 393 ? -56.326 -13.885 36.538 1.00 53.38 393 ARG A O 1
ATOM 3142 N N . LYS A 1 394 ? -56.156 -15.254 38.307 1.00 54.47 394 LYS A N 1
ATOM 3143 C CA . LYS A 1 394 ? -54.965 -15.966 37.802 1.00 54.47 394 LYS A CA 1
ATOM 3144 C C . LYS A 1 394 ? -55.258 -16.800 36.550 1.00 54.47 394 LYS A C 1
ATOM 3146 O O . LYS A 1 394 ? -54.419 -16.837 35.652 1.00 54.47 394 LYS A O 1
ATOM 3151 N N . THR A 1 395 ? -56.423 -17.442 36.468 1.00 54.41 395 THR A N 1
ATOM 3152 C CA . THR A 1 395 ? -56.802 -18.272 35.307 1.00 54.41 395 THR A CA 1
ATOM 3153 C C . THR A 1 395 ? -57.163 -17.429 34.085 1.00 54.41 395 THR A C 1
ATOM 3155 O O . THR A 1 395 ? -56.842 -17.804 32.957 1.00 54.41 395 THR A O 1
ATOM 3158 N N . GLU A 1 396 ? -57.772 -16.260 34.283 1.00 55.31 396 GLU A N 1
ATOM 3159 C CA . GLU A 1 396 ? -58.079 -15.337 33.188 1.00 55.31 396 GLU A CA 1
ATOM 3160 C C . GLU A 1 396 ? -56.810 -14.651 32.644 1.00 55.31 396 GLU A C 1
ATOM 3162 O O . GLU A 1 396 ? -56.609 -14.568 31.427 1.00 55.31 396 GLU A O 1
ATOM 3167 N N . HIS A 1 397 ? -55.885 -14.262 33.533 1.00 57.22 397 HIS A N 1
ATOM 3168 C CA . HIS A 1 397 ? -54.605 -13.667 33.141 1.00 57.22 397 HIS A CA 1
ATOM 3169 C C . HIS A 1 397 ? -53.694 -14.650 32.389 1.00 57.22 397 HIS A C 1
ATOM 3171 O O . HIS A 1 397 ? -53.000 -14.227 31.461 1.00 57.22 397 HIS A O 1
ATOM 3177 N N . SER A 1 398 ? -53.701 -15.946 32.742 1.00 66.94 398 SER A N 1
ATOM 3178 C CA . SER A 1 398 ? -52.892 -16.951 32.036 1.00 66.94 398 SER A CA 1
ATOM 3179 C C . SER A 1 398 ? -53.404 -17.196 30.614 1.00 66.94 398 SER A C 1
ATOM 3181 O O . SER A 1 398 ? -52.611 -17.173 29.674 1.00 66.94 398 SER A O 1
ATOM 3183 N N . ARG A 1 399 ? -54.728 -17.301 30.421 1.00 73.00 399 ARG A N 1
ATOM 3184 C CA . ARG A 1 399 ? -55.345 -17.444 29.089 1.00 73.00 399 ARG A CA 1
ATOM 3185 C C . ARG A 1 399 ? -55.102 -16.220 28.205 1.00 73.00 399 ARG A C 1
ATOM 3187 O O . ARG A 1 399 ? -54.860 -16.355 27.004 1.00 73.00 399 ARG A O 1
ATOM 3194 N N . ALA A 1 400 ? -55.156 -15.017 28.782 1.00 72.19 400 ALA A N 1
ATOM 3195 C CA . ALA A 1 400 ? -54.840 -13.785 28.0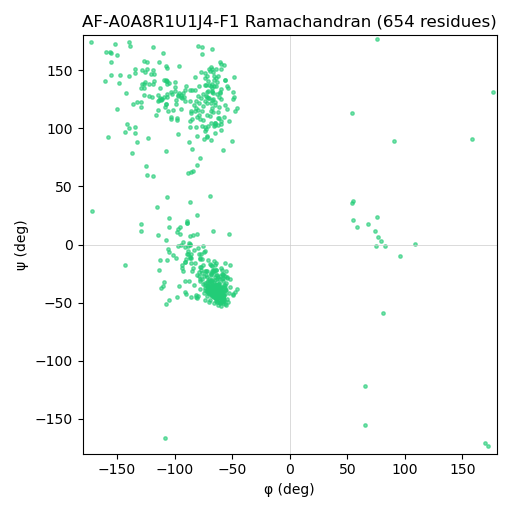64 1.00 72.19 400 ALA A CA 1
ATOM 3196 C C . ALA A 1 400 ? -53.352 -13.713 27.677 1.00 72.19 400 ALA A C 1
ATOM 3198 O O . ALA A 1 400 ? -53.033 -13.329 26.548 1.00 72.19 400 ALA A O 1
ATOM 3199 N N . ALA A 1 401 ? -52.448 -14.118 28.577 1.00 72.25 401 ALA A N 1
ATOM 3200 C CA . ALA A 1 401 ? -51.011 -14.174 28.320 1.00 72.25 401 ALA A CA 1
ATOM 3201 C C . ALA A 1 401 ? -50.662 -15.194 27.223 1.00 72.25 401 ALA A C 1
ATOM 3203 O O . ALA A 1 401 ? -49.956 -14.835 26.279 1.00 72.25 401 ALA A O 1
ATOM 3204 N N . GLU A 1 402 ? -51.231 -16.404 27.268 1.00 75.75 402 GLU A N 1
ATOM 3205 C CA . GLU A 1 402 ? -51.058 -17.423 26.223 1.00 75.75 402 GLU A CA 1
ATOM 3206 C C . GLU A 1 402 ? -51.539 -16.928 24.857 1.00 75.75 402 GLU A C 1
ATOM 3208 O O . GLU A 1 402 ? -50.789 -16.999 23.883 1.00 75.75 402 GLU A O 1
ATOM 3213 N N . LYS A 1 403 ? -52.738 -16.331 24.770 1.00 77.69 403 LYS A N 1
ATOM 3214 C CA . LYS A 1 403 ? -53.237 -15.747 23.509 1.00 77.69 403 LYS A CA 1
ATOM 3215 C C . LYS A 1 403 ? -52.318 -14.645 22.978 1.00 77.69 403 LYS A C 1
ATOM 3217 O O . LYS A 1 403 ? -52.120 -14.530 21.766 1.00 77.69 403 LYS A O 1
ATOM 3222 N N . ARG A 1 404 ? -51.742 -13.821 23.860 1.00 76.12 404 ARG A N 1
ATOM 3223 C CA . ARG A 1 404 ? -50.804 -12.750 23.482 1.00 76.12 404 ARG A CA 1
ATOM 3224 C C . ARG A 1 404 ? -49.477 -13.326 22.982 1.00 76.12 404 ARG A C 1
ATOM 3226 O O . ARG A 1 404 ? -48.945 -12.847 21.981 1.00 76.12 404 ARG A O 1
ATOM 3233 N N . GLN A 1 405 ? -48.987 -14.385 23.621 1.00 76.12 405 GLN A N 1
ATOM 3234 C CA . GLN A 1 405 ? -47.756 -15.075 23.245 1.00 76.12 405 GLN A CA 1
ATOM 3235 C C . GLN A 1 405 ? -47.914 -15.863 21.938 1.00 76.12 405 GLN A C 1
ATOM 3237 O O . GLN A 1 405 ? -47.027 -15.816 21.088 1.00 76.12 405 GLN A O 1
ATOM 3242 N N . GLN A 1 406 ? -49.073 -16.484 21.711 1.00 78.31 406 GLN A N 1
ATOM 3243 C CA . GLN A 1 406 ? -49.414 -17.146 20.450 1.00 78.31 406 GLN A CA 1
ATOM 3244 C C . GLN A 1 406 ? -49.499 -16.143 19.287 1.00 78.31 406 GLN A C 1
ATOM 3246 O O . GLN A 1 406 ? -48.956 -16.397 18.213 1.00 78.31 406 GLN A O 1
ATOM 3251 N N . ARG A 1 407 ? -50.095 -14.958 19.509 1.00 83.12 407 ARG A N 1
ATOM 3252 C CA . ARG A 1 407 ? -50.096 -13.861 18.521 1.00 83.12 407 ARG A CA 1
ATOM 3253 C C . ARG A 1 407 ? -48.688 -13.354 18.203 1.00 83.12 407 ARG A C 1
ATOM 3255 O O . ARG A 1 407 ? -48.419 -13.045 17.047 1.00 83.12 407 ARG A O 1
ATOM 3262 N N . LYS A 1 408 ? -47.798 -13.275 19.199 1.00 79.12 408 LYS A N 1
ATOM 3263 C CA . LYS A 1 408 ? -46.396 -12.881 18.990 1.00 79.12 408 LYS A CA 1
ATOM 3264 C C . LYS A 1 408 ? -45.649 -13.918 18.143 1.00 79.12 408 LYS A C 1
ATOM 3266 O O . LYS A 1 408 ? -45.110 -13.554 17.108 1.00 79.12 408 LYS A O 1
ATOM 3271 N N . ARG A 1 409 ? -45.738 -15.207 18.502 1.00 80.69 409 ARG A N 1
ATOM 3272 C CA . ARG A 1 409 ? -45.123 -16.312 17.740 1.00 80.69 409 ARG A CA 1
ATOM 3273 C C . ARG A 1 409 ? -45.574 -16.347 16.278 1.00 80.69 409 ARG A C 1
ATOM 3275 O O . ARG A 1 409 ? -44.755 -16.583 15.402 1.00 80.69 409 ARG A O 1
ATOM 3282 N N . ARG A 1 410 ? -46.856 -16.074 16.009 1.00 83.50 410 ARG A N 1
ATOM 3283 C CA . ARG A 1 410 ? -47.383 -16.014 14.638 1.00 83.50 410 ARG A CA 1
ATOM 3284 C C . ARG A 1 410 ? -46.780 -14.863 13.824 1.00 83.50 410 ARG A C 1
ATOM 3286 O O . ARG A 1 410 ? -46.380 -15.090 12.691 1.00 83.50 410 ARG A O 1
ATOM 3293 N N . ARG A 1 411 ? -46.652 -13.665 14.410 1.00 84.06 411 ARG A N 1
ATOM 3294 C CA . ARG A 1 411 ? -45.993 -12.522 13.745 1.00 84.06 411 ARG A CA 1
ATOM 3295 C C . ARG A 1 411 ? -44.512 -12.781 13.483 1.00 84.06 411 ARG A C 1
ATOM 3297 O O . ARG A 1 411 ? -44.008 -12.399 12.434 1.00 84.06 411 ARG A O 1
ATOM 3304 N N . ASP A 1 412 ? -43.827 -13.416 14.431 1.00 84.31 412 ASP A N 1
ATOM 3305 C CA . ASP A 1 412 ? -42.406 -13.743 14.290 1.00 84.31 412 ASP A CA 1
ATOM 3306 C C . ASP A 1 412 ? -42.194 -14.794 13.179 1.00 84.31 412 ASP A C 1
ATOM 3308 O O . ASP A 1 412 ? -41.276 -14.654 12.374 1.00 84.31 412 ASP A O 1
ATOM 3312 N N . ALA A 1 413 ? -43.087 -15.787 13.064 1.00 86.12 413 ALA A N 1
ATOM 3313 C CA . ALA A 1 413 ? -43.068 -16.777 11.982 1.00 86.12 413 ALA A CA 1
ATOM 3314 C C . ALA A 1 413 ? -43.395 -16.173 10.601 1.00 86.12 413 ALA A C 1
ATOM 3316 O O . ALA A 1 413 ? -42.748 -16.517 9.616 1.00 86.12 413 ALA A O 1
ATOM 3317 N N . GLU A 1 414 ? -44.359 -15.248 10.523 1.00 89.19 414 GLU A N 1
ATOM 3318 C CA . GLU A 1 414 ? -44.688 -14.522 9.285 1.00 89.19 414 GLU A CA 1
ATOM 3319 C C . GLU A 1 414 ? -43.503 -13.663 8.808 1.00 89.19 414 GLU A C 1
ATOM 3321 O O . GLU A 1 414 ? -43.151 -13.716 7.630 1.00 89.19 414 GLU A O 1
ATOM 3326 N N . LYS A 1 415 ? -42.821 -12.958 9.724 1.00 84.12 415 LYS A N 1
ATOM 3327 C CA . LYS A 1 415 ? -41.592 -12.210 9.406 1.00 84.12 415 LYS A CA 1
ATOM 3328 C C . LYS A 1 415 ? -40.451 -13.112 8.943 1.00 84.12 415 LYS A C 1
ATOM 3330 O O . LYS A 1 415 ? -39.728 -12.746 8.023 1.00 84.12 415 LYS A O 1
ATOM 3335 N N . LEU A 1 416 ? -40.271 -14.277 9.571 1.00 85.62 416 LEU A N 1
ATOM 3336 C CA . LEU A 1 416 ? -39.229 -15.222 9.168 1.00 85.62 416 LEU A CA 1
ATOM 3337 C C . LEU A 1 416 ? -39.466 -15.732 7.739 1.00 85.62 416 LEU A C 1
ATOM 3339 O O . LEU A 1 416 ? -38.541 -15.720 6.933 1.00 85.62 416 LEU A O 1
ATOM 3343 N N . ALA A 1 417 ? -40.708 -16.084 7.399 1.00 88.06 417 ALA A N 1
ATOM 3344 C CA . ALA A 1 417 ? -41.070 -16.517 6.049 1.00 88.06 417 ALA A CA 1
ATOM 3345 C C . ALA A 1 417 ? -40.893 -15.405 4.996 1.00 88.06 417 ALA A C 1
ATOM 3347 O O . ALA A 1 417 ? -40.526 -15.683 3.854 1.00 88.06 417 ALA A O 1
ATOM 3348 N N . GLU A 1 418 ? -41.142 -14.144 5.363 1.00 88.69 418 GLU A N 1
ATOM 3349 C CA . GLU A 1 418 ? -40.878 -12.983 4.506 1.00 88.69 418 GLU A CA 1
ATOM 3350 C C . GLU A 1 418 ? -39.374 -12.800 4.252 1.00 88.69 418 GLU A C 1
ATOM 3352 O O . GLU A 1 418 ? -38.963 -12.642 3.101 1.00 88.69 418 GLU A O 1
ATOM 3357 N N . TYR A 1 419 ? -38.543 -12.921 5.295 1.00 80.88 419 TYR A N 1
ATOM 3358 C CA . TYR A 1 419 ? -37.086 -12.889 5.148 1.00 80.88 419 TYR A CA 1
ATOM 3359 C C . TYR A 1 419 ? -36.558 -14.046 4.298 1.00 80.88 419 TYR A C 1
ATOM 3361 O O . TYR A 1 419 ? -35.699 -13.821 3.450 1.00 80.88 419 TYR A O 1
ATOM 3369 N N . GLU A 1 420 ? -37.073 -15.264 4.465 1.00 86.31 420 GLU A N 1
ATOM 3370 C CA . GLU A 1 420 ? -36.672 -16.409 3.639 1.00 86.31 420 GLU A CA 1
ATOM 3371 C C . GLU A 1 420 ? -37.030 -16.203 2.161 1.00 86.31 420 GLU A C 1
ATOM 3373 O O . GLU A 1 420 ? -36.204 -16.481 1.288 1.00 86.31 420 GLU A O 1
ATOM 3378 N N . ARG A 1 421 ? -38.212 -15.640 1.868 1.00 84.19 421 ARG A N 1
ATOM 3379 C CA . ARG A 1 421 ? -38.606 -15.265 0.499 1.00 84.19 421 ARG A CA 1
ATOM 3380 C C . ARG A 1 421 ? -37.694 -14.188 -0.085 1.00 84.19 421 ARG A C 1
ATOM 3382 O O . ARG A 1 421 ? -37.246 -14.332 -1.219 1.00 84.19 421 ARG A O 1
ATOM 3389 N N . PHE A 1 422 ? -37.377 -13.155 0.692 1.00 80.81 422 PHE A N 1
ATOM 3390 C CA . PHE A 1 422 ? -36.474 -12.085 0.270 1.00 80.81 422 PHE A CA 1
ATOM 3391 C C . PHE A 1 422 ? -35.047 -12.596 0.029 1.00 80.81 422 PHE A C 1
ATOM 3393 O O . PHE A 1 422 ? -34.422 -12.232 -0.962 1.00 80.81 422 PHE A O 1
ATOM 3400 N N . ILE A 1 423 ? -34.538 -13.495 0.878 1.00 72.19 423 ILE A N 1
ATOM 3401 C CA . ILE A 1 423 ? -33.226 -14.130 0.688 1.00 72.19 423 ILE A CA 1
ATOM 3402 C C . ILE A 1 423 ? -33.225 -15.012 -0.568 1.00 72.19 423 ILE A C 1
ATOM 3404 O O . ILE A 1 423 ? -32.245 -15.005 -1.311 1.00 72.19 423 ILE A O 1
ATOM 3408 N N . ALA A 1 424 ? -34.301 -15.758 -0.831 1.00 73.38 424 ALA A N 1
ATOM 3409 C CA . ALA A 1 424 ? -34.430 -16.544 -2.057 1.00 73.38 424 ALA A CA 1
ATOM 3410 C C . ALA A 1 424 ? -34.463 -15.651 -3.314 1.00 73.38 424 ALA A C 1
ATOM 3412 O O . ALA A 1 424 ? -33.827 -15.982 -4.313 1.00 73.38 424 ALA A O 1
ATOM 3413 N N . GLU A 1 425 ? -35.135 -14.497 -3.249 1.00 71.88 425 GLU A N 1
ATOM 3414 C CA . GLU A 1 425 ? -35.172 -13.505 -4.330 1.00 71.88 425 GLU A CA 1
ATOM 3415 C C . GLU A 1 425 ? -33.823 -12.794 -4.529 1.00 71.88 425 GLU A C 1
ATOM 3417 O O . GLU A 1 425 ? -33.392 -12.585 -5.661 1.00 71.88 425 GLU A O 1
ATOM 3422 N N . LEU A 1 426 ? -33.110 -12.463 -3.447 1.00 63.78 426 LEU A N 1
ATOM 3423 C CA . LEU A 1 426 ? -31.752 -11.923 -3.532 1.00 63.78 426 LEU A CA 1
ATOM 3424 C C . LEU A 1 426 ? -30.801 -12.930 -4.175 1.00 63.78 426 LEU A C 1
ATOM 3426 O O . LEU A 1 426 ? -30.058 -12.557 -5.072 1.00 63.78 426 LEU A O 1
ATOM 3430 N N . LYS A 1 427 ? -30.871 -14.210 -3.787 1.00 55.50 427 LYS A N 1
ATOM 3431 C CA . LYS A 1 427 ? -30.040 -15.267 -4.382 1.00 55.50 427 LYS A CA 1
ATOM 3432 C C . LYS A 1 427 ? -30.356 -15.521 -5.856 1.00 55.50 427 LYS A C 1
ATOM 3434 O O . LYS A 1 427 ? -29.445 -15.873 -6.597 1.00 55.50 427 LYS A O 1
ATOM 3439 N N . SER A 1 428 ? -31.607 -15.349 -6.296 1.00 54.12 428 SER A N 1
ATOM 3440 C CA . SER A 1 428 ? -31.950 -15.478 -7.720 1.00 54.12 428 SER A CA 1
ATOM 3441 C C . SER A 1 428 ? -31.497 -14.265 -8.540 1.00 54.12 428 SER A C 1
ATOM 3443 O O . SER A 1 428 ? -31.067 -14.433 -9.680 1.00 54.12 428 SER A O 1
ATOM 3445 N N . LYS A 1 429 ? -31.520 -13.056 -7.957 1.00 47.62 429 LYS A N 1
ATOM 3446 C CA . LYS A 1 429 ? -30.994 -11.825 -8.579 1.00 47.62 429 LYS A CA 1
ATOM 3447 C C . LYS A 1 429 ? -29.465 -11.744 -8.548 1.00 47.62 429 LYS A C 1
ATOM 3449 O O . LYS A 1 429 ? -28.873 -11.205 -9.474 1.00 47.62 429 LYS A O 1
ATOM 3454 N N . GLU A 1 430 ? -28.828 -12.347 -7.546 1.00 41.12 430 GLU A N 1
ATOM 3455 C CA . GLU A 1 430 ? -27.388 -12.626 -7.482 1.00 41.12 430 GLU A CA 1
ATOM 3456 C C . GLU A 1 430 ? -26.996 -13.886 -8.268 1.00 41.12 430 GLU A C 1
ATOM 3458 O O . GLU A 1 430 ? -25.918 -14.449 -8.054 1.00 41.12 430 GLU A O 1
ATOM 3463 N N . HIS A 1 431 ? -27.776 -14.281 -9.283 1.00 36.97 431 HIS A N 1
ATOM 3464 C CA . HIS A 1 431 ? -27.128 -14.756 -10.498 1.00 36.97 431 HIS A CA 1
ATOM 3465 C C . HIS A 1 431 ? -26.237 -13.611 -10.990 1.00 36.97 431 HIS A C 1
ATOM 3467 O O . HIS A 1 431 ? -26.616 -12.828 -11.857 1.00 36.97 431 HIS A O 1
ATOM 3473 N N . PHE A 1 432 ? -25.050 -13.512 -10.381 1.00 40.09 432 PHE A N 1
ATOM 3474 C CA . PHE A 1 432 ? -23.851 -12.909 -10.911 1.00 40.09 432 PHE A CA 1
ATOM 3475 C C . PHE A 1 432 ? -23.723 -13.563 -12.271 1.00 40.09 432 PHE A C 1
ATOM 3477 O O . PHE A 1 432 ? -23.299 -14.711 -12.401 1.00 40.09 432 PHE A O 1
ATOM 3484 N N . CYS A 1 433 ? -24.355 -12.921 -13.243 1.00 39.78 433 CYS A N 1
ATOM 3485 C CA . CYS A 1 433 ? -24.512 -13.441 -14.569 1.00 39.78 433 CYS A CA 1
ATOM 3486 C C . CYS A 1 433 ? -23.073 -13.488 -15.046 1.00 39.78 433 CYS A C 1
ATOM 3488 O O . CYS A 1 433 ? -22.484 -12.430 -15.261 1.00 39.78 433 CYS A O 1
ATOM 3490 N N . TRP A 1 434 ? -22.480 -14.683 -15.098 1.00 43.81 434 TRP A N 1
ATOM 3491 C CA . TRP A 1 434 ? -21.119 -14.925 -15.577 1.00 43.81 434 TRP A CA 1
ATOM 3492 C C . TRP A 1 434 ? -21.056 -14.680 -17.095 1.00 43.81 434 TRP A C 1
ATOM 3494 O O . TRP A 1 434 ? -20.460 -15.444 -17.844 1.00 43.81 434 TRP A O 1
ATOM 3504 N N . LYS A 1 435 ? -21.714 -13.609 -17.554 1.00 56.19 435 LYS A N 1
ATOM 3505 C CA . LYS A 1 435 ? -21.556 -13.015 -18.863 1.00 56.19 435 LYS A CA 1
ATOM 3506 C C . LYS A 1 435 ? -20.080 -12.735 -19.050 1.00 56.19 435 LYS A C 1
ATOM 3508 O O . LYS A 1 435 ? -19.413 -12.208 -18.160 1.00 56.19 435 LYS A O 1
ATOM 3513 N N . MET A 1 436 ? -19.613 -13.095 -20.235 1.00 67.81 436 MET A N 1
ATOM 3514 C CA . MET A 1 436 ? -18.280 -12.802 -20.726 1.00 67.81 436 MET A CA 1
ATOM 3515 C C . MET A 1 436 ? -17.927 -11.338 -20.444 1.00 67.81 436 MET A C 1
ATOM 3517 O O . MET A 1 436 ? -18.596 -10.421 -20.923 1.00 67.81 436 MET A O 1
ATOM 3521 N N . ILE A 1 437 ? -16.890 -11.129 -19.639 1.00 79.38 437 ILE A N 1
ATOM 3522 C CA . ILE A 1 437 ? -16.441 -9.795 -19.246 1.00 79.38 437 ILE A CA 1
ATOM 3523 C C . ILE A 1 437 ? -15.681 -9.199 -20.426 1.00 79.38 437 ILE A C 1
ATOM 3525 O O . ILE A 1 437 ? -14.755 -9.824 -20.936 1.00 79.38 437 ILE A O 1
ATOM 3529 N N . ILE A 1 438 ? -16.067 -8.008 -20.878 1.00 81.94 438 ILE A N 1
ATOM 3530 C CA . ILE A 1 438 ? -15.401 -7.327 -21.991 1.00 81.94 438 ILE A CA 1
ATOM 3531 C C . ILE A 1 438 ? -14.488 -6.248 -21.418 1.00 81.94 438 ILE A C 1
ATOM 3533 O O . ILE A 1 438 ? -14.960 -5.283 -20.825 1.00 81.94 438 ILE A O 1
ATOM 3537 N N . GLU A 1 439 ? -13.187 -6.410 -21.632 1.00 85.75 439 GLU A N 1
ATOM 3538 C CA . GLU A 1 439 ? -12.153 -5.453 -21.245 1.00 85.75 439 GLU A CA 1
ATOM 3539 C C . GLU A 1 439 ? -11.647 -4.742 -22.495 1.00 85.75 439 GLU A C 1
ATOM 3541 O O . GLU A 1 439 ? -11.080 -5.369 -23.389 1.00 85.75 439 GLU A O 1
ATOM 3546 N N . THR A 1 440 ? -11.880 -3.434 -22.588 1.00 87.19 440 THR A N 1
ATOM 3547 C CA . THR A 1 440 ? -11.460 -2.646 -23.754 1.00 87.19 440 THR A CA 1
ATOM 3548 C C . THR A 1 440 ? -10.157 -1.928 -23.444 1.00 87.19 440 THR A C 1
ATOM 3550 O O . THR A 1 440 ? -10.102 -1.126 -22.519 1.00 87.19 440 THR A O 1
ATOM 3553 N N . ILE A 1 441 ? -9.116 -2.191 -24.232 1.00 88.81 441 ILE A N 1
ATOM 3554 C CA . ILE A 1 441 ? -7.781 -1.621 -24.027 1.00 88.81 441 ILE A CA 1
ATOM 3555 C C . ILE A 1 441 ? -7.521 -0.564 -25.101 1.00 88.81 441 ILE A C 1
ATOM 3557 O O . ILE A 1 441 ? -7.526 -0.859 -26.301 1.00 88.81 441 ILE A O 1
ATOM 3561 N N . GLU A 1 442 ? -7.270 0.672 -24.672 1.00 87.19 442 GLU A N 1
ATOM 3562 C CA . GLU A 1 442 ? -6.966 1.795 -25.559 1.00 87.19 442 GLU A CA 1
ATOM 3563 C C . GLU A 1 442 ? -5.457 2.039 -25.658 1.00 87.19 442 GLU A C 1
ATOM 3565 O O . GLU A 1 442 ? -4.822 2.541 -24.731 1.00 87.19 442 GLU A O 1
ATOM 3570 N N . VAL A 1 443 ? -4.869 1.723 -26.814 1.00 85.69 443 VAL A N 1
ATOM 3571 C CA . VAL A 1 443 ? -3.443 2.003 -27.067 1.00 85.69 443 VAL A CA 1
ATOM 3572 C C . VAL A 1 443 ? -3.234 3.455 -27.527 1.00 85.69 443 VAL A C 1
ATOM 3574 O O . VAL A 1 443 ? -2.269 4.112 -27.127 1.00 85.69 443 VAL A O 1
ATOM 3577 N N . GLY A 1 444 ? -4.196 3.994 -28.286 1.00 84.06 444 GLY A N 1
ATOM 3578 C CA . GLY A 1 444 ? -4.197 5.370 -28.802 1.00 84.06 444 GLY A CA 1
ATOM 3579 C C . GLY A 1 444 ? -3.957 5.493 -30.312 1.00 84.06 444 GLY A C 1
ATOM 3580 O O . GLY A 1 444 ? -3.961 6.605 -30.829 1.00 84.06 444 GLY A O 1
ATOM 3581 N N . ARG A 1 445 ? -3.780 4.373 -31.021 1.00 85.00 445 ARG A N 1
ATOM 3582 C CA . ARG A 1 445 ? -3.702 4.286 -32.488 1.00 85.00 445 ARG A CA 1
ATOM 3583 C C . ARG A 1 445 ? -4.223 2.933 -32.979 1.00 85.00 445 ARG A C 1
ATOM 3585 O O . ARG A 1 445 ? -4.320 1.993 -32.191 1.00 85.00 445 ARG A O 1
ATOM 3592 N N . CYS A 1 446 ? -4.536 2.828 -34.271 1.00 82.81 446 CYS A N 1
ATOM 3593 C CA . CYS A 1 446 ? -4.802 1.535 -34.905 1.00 82.81 446 CYS A CA 1
ATOM 3594 C C . CYS A 1 446 ? -3.506 0.694 -34.915 1.00 82.81 446 CYS A C 1
ATOM 3596 O O . CYS A 1 446 ? -2.407 1.229 -35.089 1.00 82.81 446 CYS A O 1
ATOM 3598 N N . LEU A 1 447 ? -3.629 -0.616 -34.682 1.00 86.81 447 LEU A N 1
ATOM 3599 C CA . LEU A 1 447 ? -2.485 -1.524 -34.590 1.00 86.81 447 LEU A CA 1
ATOM 3600 C C . LEU A 1 447 ? -2.342 -2.332 -35.872 1.00 86.81 447 LEU A C 1
ATOM 3602 O O . LEU A 1 447 ? -3.297 -2.947 -36.352 1.00 86.81 447 LEU A O 1
ATOM 3606 N N . CYS A 1 448 ? -1.124 -2.359 -36.393 1.00 86.38 448 CYS A N 1
ATOM 3607 C CA . CYS A 1 448 ? -0.750 -3.273 -37.453 1.00 86.38 448 CYS A CA 1
ATOM 3608 C C . CYS A 1 448 ? -0.551 -4.697 -36.895 1.00 86.38 448 CYS A C 1
ATOM 3610 O O . CYS A 1 448 ? -0.523 -4.881 -35.676 1.00 86.38 448 CYS A O 1
ATOM 3612 N N . ILE A 1 449 ? -0.396 -5.711 -37.752 1.00 87.50 449 ILE A N 1
ATOM 3613 C CA . ILE A 1 449 ? -0.293 -7.107 -37.290 1.00 87.50 449 ILE A CA 1
ATOM 3614 C C . ILE A 1 449 ? 0.911 -7.327 -36.359 1.00 87.50 449 ILE A C 1
ATOM 3616 O O . ILE A 1 449 ? 0.782 -7.969 -35.319 1.00 87.50 449 ILE A O 1
ATOM 3620 N N . HIS A 1 450 ? 2.048 -6.692 -36.649 1.00 89.44 450 HIS A N 1
ATOM 3621 C CA . HIS A 1 450 ? 3.252 -6.766 -35.817 1.00 89.44 450 HIS A CA 1
ATOM 3622 C C . HIS A 1 450 ? 3.074 -6.053 -34.466 1.00 89.44 450 HIS A C 1
ATOM 3624 O O . HIS A 1 450 ? 3.504 -6.553 -33.428 1.00 89.44 450 HIS A O 1
ATOM 3630 N N . ALA A 1 451 ? 2.382 -4.911 -34.445 1.00 90.62 451 ALA A N 1
ATOM 3631 C CA . ALA A 1 451 ? 2.051 -4.228 -33.197 1.00 90.62 451 ALA A CA 1
ATOM 3632 C C . ALA A 1 451 ? 1.014 -5.018 -32.374 1.00 90.62 451 ALA A C 1
ATOM 3634 O O . ALA A 1 451 ? 1.055 -4.990 -31.145 1.00 90.62 451 ALA A O 1
ATOM 3635 N N . GLN A 1 452 ? 0.111 -5.764 -33.026 1.00 90.62 452 GLN A N 1
ATOM 3636 C CA . GLN A 1 452 ? -0.808 -6.674 -32.337 1.00 90.62 452 GLN A CA 1
ATOM 3637 C C . GLN A 1 452 ? -0.103 -7.871 -31.717 1.00 90.62 452 GLN A C 1
ATOM 3639 O O . GLN A 1 452 ? -0.444 -8.221 -30.592 1.00 90.62 452 GLN A O 1
ATOM 3644 N N . LEU A 1 453 ? 0.906 -8.443 -32.378 1.00 93.81 453 LEU A N 1
ATOM 3645 C CA . LEU A 1 453 ? 1.768 -9.457 -31.766 1.00 93.81 453 LEU A CA 1
ATOM 3646 C C . LEU A 1 453 ? 2.362 -8.948 -30.447 1.00 93.81 453 LEU A C 1
ATOM 3648 O O . LEU A 1 453 ? 2.263 -9.616 -29.421 1.00 93.81 453 LEU A O 1
ATOM 3652 N N . GLN A 1 454 ? 2.940 -7.746 -30.462 1.00 94.00 454 GLN A N 1
ATOM 3653 C CA . GLN A 1 454 ? 3.529 -7.147 -29.263 1.00 94.00 454 GLN A CA 1
ATOM 3654 C C . GLN A 1 454 ? 2.473 -6.840 -28.191 1.00 94.00 454 GLN A C 1
ATOM 3656 O O . GLN A 1 454 ? 2.734 -7.024 -27.001 1.00 94.00 454 GLN A O 1
ATOM 3661 N N . ALA A 1 455 ? 1.268 -6.417 -28.589 1.00 93.75 455 ALA A N 1
ATOM 3662 C CA . ALA A 1 455 ? 0.156 -6.214 -27.663 1.00 93.75 455 ALA A CA 1
ATOM 3663 C C . ALA A 1 455 ? -0.265 -7.534 -27.000 1.00 93.75 455 ALA A C 1
ATOM 3665 O O . ALA A 1 455 ? -0.416 -7.582 -25.782 1.00 93.75 455 ALA A O 1
ATOM 3666 N N . VAL A 1 456 ? -0.403 -8.610 -27.781 1.00 94.88 456 VAL A N 1
ATOM 3667 C CA . VAL A 1 456 ? -0.734 -9.954 -27.290 1.00 94.88 456 VAL A CA 1
ATOM 3668 C C . VAL A 1 456 ? 0.347 -10.477 -26.350 1.00 94.88 456 VAL A C 1
ATOM 3670 O O . VAL A 1 456 ? 0.010 -10.960 -25.273 1.00 94.88 456 VAL A O 1
ATOM 3673 N N . ASP A 1 457 ? 1.628 -10.334 -26.698 1.00 94.62 457 ASP A N 1
ATOM 3674 C CA . ASP A 1 457 ? 2.738 -10.727 -25.820 1.00 94.62 457 ASP A CA 1
ATOM 3675 C C . ASP A 1 457 ? 2.715 -9.925 -24.508 1.00 94.62 457 ASP A C 1
ATOM 3677 O O . ASP A 1 457 ? 2.853 -10.496 -23.431 1.00 94.62 457 ASP A O 1
ATOM 3681 N N . THR A 1 458 ? 2.445 -8.617 -24.565 1.00 93.75 458 THR A N 1
ATOM 3682 C CA . THR A 1 458 ? 2.331 -7.766 -23.364 1.00 93.75 458 THR A CA 1
ATOM 3683 C C . THR A 1 458 ? 1.155 -8.191 -22.474 1.00 93.75 458 THR A C 1
ATOM 3685 O O . THR A 1 458 ? 1.291 -8.245 -21.247 1.00 93.75 458 THR A O 1
ATOM 3688 N N . ILE A 1 459 ? 0.006 -8.523 -23.078 1.00 94.12 459 ILE A N 1
ATOM 3689 C CA . ILE A 1 459 ? -1.173 -9.041 -22.368 1.00 94.12 459 ILE A CA 1
ATOM 3690 C C . ILE A 1 459 ? -0.840 -10.383 -21.713 1.00 94.12 459 ILE A C 1
ATOM 3692 O O . ILE A 1 459 ? -1.107 -10.558 -20.527 1.00 94.12 459 ILE A O 1
ATOM 3696 N N . LEU A 1 460 ? -0.217 -11.307 -22.450 1.00 94.31 460 LEU A N 1
ATOM 3697 C CA . LEU A 1 460 ? 0.160 -12.624 -21.944 1.00 94.31 460 LEU A CA 1
ATOM 3698 C C . LEU A 1 460 ? 1.112 -12.514 -20.747 1.00 94.31 460 LEU A C 1
ATOM 3700 O O . LEU A 1 460 ? 0.837 -13.104 -19.706 1.00 94.31 460 LEU A O 1
ATOM 3704 N N . GLN A 1 461 ? 2.180 -11.716 -20.844 1.00 92.75 461 GLN A N 1
ATOM 3705 C CA . GLN A 1 461 ? 3.110 -11.502 -19.726 1.00 92.75 461 GLN A CA 1
ATOM 3706 C C . GLN A 1 461 ? 2.404 -10.939 -18.490 1.00 92.75 461 GLN A C 1
ATOM 3708 O O . GLN A 1 461 ? 2.626 -11.410 -17.373 1.00 92.75 461 GLN A O 1
ATOM 3713 N N . SER A 1 462 ? 1.536 -9.944 -18.696 1.00 90.19 462 SER A N 1
ATOM 3714 C CA . SER A 1 462 ? 0.789 -9.306 -17.611 1.00 90.19 462 SER A CA 1
ATOM 3715 C C . SER A 1 462 ? -0.163 -10.302 -16.940 1.00 90.19 462 SER A C 1
ATOM 3717 O O . SER A 1 462 ? -0.211 -10.362 -15.715 1.00 90.19 462 SER A O 1
ATOM 3719 N N . LEU A 1 463 ? -0.860 -11.134 -17.722 1.00 90.00 463 LEU A N 1
ATOM 3720 C CA . LEU A 1 463 ? -1.751 -12.182 -17.215 1.00 90.00 463 LEU A CA 1
ATOM 3721 C C . LEU A 1 463 ? -1.002 -13.247 -16.413 1.00 90.00 463 LEU A C 1
ATOM 3723 O O . LEU A 1 463 ? -1.447 -13.609 -15.324 1.00 90.00 463 LEU A O 1
ATOM 3727 N N . LEU A 1 464 ? 0.130 -13.741 -16.927 1.00 90.62 464 LEU A N 1
ATOM 3728 C CA . LEU A 1 464 ? 0.932 -14.759 -16.243 1.00 90.62 464 LEU A CA 1
ATOM 3729 C C . LEU A 1 464 ? 1.378 -14.273 -14.859 1.00 90.62 464 LEU A C 1
ATOM 3731 O O . LEU A 1 464 ? 1.275 -15.017 -13.883 1.00 90.62 464 LEU A O 1
ATOM 3735 N N . TYR A 1 465 ? 1.827 -13.021 -14.774 1.00 88.19 465 TYR A N 1
ATOM 3736 C CA . TYR A 1 465 ? 2.251 -12.417 -13.516 1.00 88.19 465 TYR A CA 1
ATOM 3737 C C . TYR A 1 465 ? 1.070 -12.161 -12.570 1.00 88.19 465 TYR A C 1
ATOM 3739 O O . TYR A 1 465 ? 1.092 -12.595 -11.423 1.00 88.19 465 TYR A O 1
ATOM 3747 N N . GLN A 1 466 ? -0.003 -11.525 -13.049 1.00 85.75 466 GLN A N 1
ATOM 3748 C CA . GLN A 1 466 ? -1.166 -11.188 -12.217 1.00 85.75 466 GLN A CA 1
ATOM 3749 C C . GLN A 1 466 ? -1.883 -12.398 -11.639 1.00 85.75 466 GLN A C 1
ATOM 3751 O O . GLN A 1 466 ? -2.412 -12.337 -10.530 1.00 85.75 466 GLN A O 1
ATOM 3756 N N . ARG A 1 467 ? -1.928 -13.499 -12.393 1.00 84.94 467 ARG A N 1
ATOM 3757 C CA . ARG A 1 467 ? -2.520 -14.738 -11.899 1.00 84.94 467 ARG A CA 1
ATOM 3758 C C . ARG A 1 467 ? -1.598 -15.484 -10.946 1.00 84.94 467 ARG A C 1
ATOM 3760 O O . ARG A 1 467 ? -2.086 -16.360 -10.250 1.00 84.94 467 ARG A O 1
ATOM 3767 N N . GLY A 1 468 ? -0.322 -15.109 -10.846 1.00 84.31 468 GLY A N 1
ATOM 3768 C CA . GLY A 1 468 ? 0.663 -15.812 -10.027 1.00 84.31 468 GLY A CA 1
ATOM 3769 C C . GLY A 1 468 ? 1.125 -17.122 -10.664 1.00 84.31 468 GLY A C 1
ATOM 3770 O O . GLY A 1 468 ? 1.548 -18.034 -9.965 1.00 84.31 468 GLY A O 1
ATOM 3771 N N . ILE A 1 469 ? 1.013 -17.244 -11.991 1.00 87.19 469 ILE A N 1
ATOM 3772 C CA . ILE A 1 469 ? 1.556 -18.388 -12.739 1.00 87.19 469 ILE A CA 1
ATOM 3773 C C . ILE A 1 469 ? 3.083 -18.309 -12.733 1.00 87.19 469 ILE A C 1
ATOM 3775 O O . ILE A 1 469 ? 3.748 -19.341 -12.705 1.00 87.19 469 ILE A O 1
ATOM 3779 N N . VAL A 1 470 ? 3.618 -17.087 -12.739 1.00 88.25 470 VAL A N 1
ATOM 3780 C CA . VAL A 1 470 ? 5.039 -16.783 -12.571 1.00 88.25 470 VAL A CA 1
ATOM 3781 C C . VAL A 1 470 ? 5.246 -15.876 -11.350 1.00 88.25 470 VAL A C 1
ATOM 3783 O O . VAL A 1 470 ? 4.383 -15.041 -11.071 1.00 88.25 470 VAL A O 1
ATOM 3786 N N . PRO A 1 471 ? 6.369 -16.013 -10.620 1.00 84.31 471 PRO A N 1
ATOM 3787 C CA . PRO A 1 471 ? 6.595 -15.292 -9.362 1.00 84.31 471 PRO A CA 1
ATOM 3788 C C . PRO A 1 471 ? 6.958 -13.814 -9.565 1.00 84.31 471 PRO A C 1
ATOM 3790 O O . PRO A 1 471 ? 6.741 -12.985 -8.682 1.00 84.31 471 PRO A O 1
ATOM 3793 N N . SER A 1 472 ? 7.512 -13.472 -10.726 1.00 85.94 472 SER A N 1
ATOM 3794 C CA . SER A 1 472 ? 7.978 -12.133 -11.080 1.00 85.94 472 SER A CA 1
ATOM 3795 C C . SER A 1 472 ? 7.595 -11.794 -12.520 1.00 85.94 472 SER A C 1
ATOM 3797 O O . SER A 1 472 ? 7.076 -12.630 -13.266 1.00 85.94 472 SER A O 1
ATOM 3799 N N . VAL A 1 473 ? 7.795 -10.536 -12.915 1.00 86.75 473 VAL A N 1
ATOM 3800 C CA . VAL A 1 473 ? 7.474 -10.095 -14.276 1.00 86.75 473 VAL A CA 1
ATOM 3801 C C . VAL A 1 473 ? 8.374 -10.841 -15.260 1.00 86.75 473 VAL A C 1
ATOM 3803 O O . VAL A 1 473 ? 9.575 -10.963 -15.038 1.00 86.75 473 VAL A O 1
ATOM 3806 N N . VAL A 1 474 ? 7.808 -11.313 -16.372 1.00 86.69 474 VAL A N 1
ATOM 3807 C CA . VAL A 1 474 ? 8.513 -12.158 -17.353 1.00 86.69 474 VAL A CA 1
ATOM 3808 C C . VAL A 1 474 ? 9.842 -11.546 -17.818 1.00 86.69 474 VAL A C 1
ATOM 3810 O O . VAL A 1 474 ? 10.819 -12.266 -17.985 1.00 86.69 474 VAL A O 1
ATOM 3813 N N . THR A 1 475 ? 9.925 -10.223 -17.965 1.00 85.38 475 THR A N 1
ATOM 3814 C CA . THR A 1 475 ? 11.176 -9.523 -18.303 1.00 85.38 475 THR A CA 1
ATOM 3815 C C . THR A 1 475 ? 12.298 -9.740 -17.285 1.00 85.38 475 THR A C 1
ATOM 3817 O O . THR A 1 475 ? 13.448 -9.876 -17.689 1.00 85.38 475 THR A O 1
ATOM 3820 N N . GLN A 1 476 ? 11.983 -9.823 -15.990 1.00 85.06 476 GLN A N 1
ATOM 3821 C CA . GLN A 1 476 ? 12.964 -10.113 -14.940 1.00 85.06 476 GLN A CA 1
ATOM 3822 C C . GLN A 1 476 ? 13.438 -11.568 -15.009 1.00 85.06 476 GLN A C 1
ATOM 3824 O O . GLN A 1 476 ? 14.638 -11.816 -14.903 1.00 85.06 476 GLN A O 1
ATOM 3829 N N . LEU A 1 477 ? 12.523 -12.503 -15.289 1.00 85.25 477 LEU A N 1
ATOM 3830 C CA . LEU A 1 477 ? 12.849 -13.924 -15.470 1.00 85.25 477 LEU A CA 1
ATOM 3831 C C . LEU A 1 477 ? 13.805 -14.172 -16.641 1.00 85.25 477 LEU A C 1
ATOM 3833 O O . LEU A 1 477 ? 14.591 -15.107 -16.599 1.00 85.25 477 LEU A O 1
ATOM 3837 N N . PHE A 1 478 ? 13.775 -13.329 -17.676 1.00 84.00 478 PHE A N 1
ATOM 3838 C CA . PHE A 1 478 ? 14.757 -13.393 -18.762 1.00 84.00 478 PHE A CA 1
ATOM 3839 C C . PHE A 1 478 ? 16.148 -12.881 -18.356 1.00 84.00 478 PHE A C 1
ATOM 3841 O O . PHE A 1 478 ? 17.135 -13.285 -18.963 1.00 84.00 478 PHE A O 1
ATOM 3848 N N . SER A 1 479 ? 16.236 -11.981 -17.371 1.00 83.81 479 SER A N 1
ATOM 3849 C CA . SER A 1 479 ? 17.499 -11.346 -16.965 1.00 83.81 479 SER A CA 1
ATOM 3850 C C . SER A 1 479 ? 18.252 -12.091 -15.861 1.00 83.81 479 SER A C 1
ATOM 3852 O O . SER A 1 479 ? 19.478 -12.047 -15.833 1.00 83.81 479 SER A O 1
ATOM 3854 N N . ALA A 1 480 ? 17.532 -12.771 -14.967 1.00 77.94 480 ALA A N 1
ATOM 3855 C CA . ALA A 1 480 ? 18.094 -13.461 -13.813 1.00 77.94 480 ALA A CA 1
ATOM 3856 C C . ALA A 1 480 ? 17.458 -14.850 -13.713 1.00 77.94 480 ALA A C 1
ATOM 3858 O O . ALA A 1 480 ? 16.345 -14.994 -13.216 1.00 77.94 480 ALA A O 1
ATOM 3859 N N . ILE A 1 481 ? 18.152 -15.853 -14.254 1.00 76.00 481 ILE A N 1
ATOM 3860 C CA . ILE A 1 481 ? 17.704 -17.245 -14.238 1.00 76.00 481 ILE A CA 1
ATOM 3861 C C . ILE A 1 481 ? 18.507 -17.981 -13.168 1.00 76.00 481 ILE A C 1
ATOM 3863 O O . ILE A 1 481 ? 19.705 -18.208 -13.338 1.00 76.00 481 ILE A O 1
ATOM 3867 N N . GLU A 1 482 ? 17.856 -18.359 -12.075 1.00 78.44 482 GLU A N 1
ATOM 3868 C CA . GLU A 1 482 ? 18.493 -19.012 -10.929 1.00 78.44 482 GLU A CA 1
ATOM 3869 C C . GLU A 1 482 ? 18.041 -20.467 -10.785 1.00 78.44 482 GLU A C 1
ATOM 3871 O O . GLU A 1 482 ? 18.839 -21.345 -10.447 1.00 78.44 482 GLU A O 1
ATOM 3876 N N . SER A 1 483 ? 16.765 -20.756 -11.064 1.00 83.62 483 SER A N 1
ATOM 3877 C CA . SER A 1 483 ? 16.179 -22.076 -10.817 1.00 83.62 483 SER A CA 1
ATOM 3878 C C . SER A 1 483 ? 15.917 -22.890 -12.089 1.00 83.62 483 SER A C 1
ATOM 3880 O O . SER A 1 483 ? 15.639 -22.369 -13.169 1.00 83.62 483 SER A O 1
ATOM 3882 N N . HIS A 1 484 ? 15.918 -24.222 -11.959 1.00 84.25 484 HIS A N 1
ATOM 3883 C CA . HIS A 1 484 ? 15.583 -25.127 -13.067 1.00 84.25 484 HIS A CA 1
ATOM 3884 C C . HIS A 1 484 ? 14.171 -24.880 -13.641 1.00 84.25 484 HIS A C 1
ATOM 3886 O O . HIS A 1 484 ? 13.940 -25.061 -14.837 1.00 84.25 484 HIS A O 1
ATOM 3892 N N . HIS A 1 485 ? 13.226 -24.438 -12.803 1.00 84.44 485 HIS A N 1
ATOM 3893 C CA . HIS A 1 485 ? 11.871 -24.089 -13.236 1.00 84.44 485 HIS A CA 1
ATOM 3894 C C . HIS A 1 485 ? 11.858 -22.821 -14.100 1.00 84.44 485 HIS A C 1
ATOM 3896 O O . HIS A 1 485 ? 11.143 -22.784 -15.101 1.00 84.44 485 HIS A O 1
ATOM 3902 N N . GLU A 1 486 ? 12.689 -21.828 -13.770 1.00 86.75 486 GLU A N 1
ATOM 3903 C CA . GLU A 1 486 ? 12.857 -20.603 -14.563 1.00 86.75 486 GLU A CA 1
ATOM 3904 C C . GLU A 1 486 ? 13.463 -20.898 -15.930 1.00 86.75 486 GLU A C 1
ATOM 3906 O O . GLU A 1 486 ? 12.906 -20.450 -16.928 1.00 86.75 486 GLU A O 1
ATOM 3911 N N . ILE A 1 487 ? 14.515 -21.726 -16.000 1.00 86.81 487 ILE A N 1
ATOM 3912 C CA . ILE A 1 487 ? 15.118 -22.153 -17.279 1.00 86.81 487 ILE A CA 1
ATOM 3913 C C . ILE A 1 487 ? 14.049 -22.787 -18.175 1.00 86.81 487 ILE A C 1
ATOM 3915 O O . ILE A 1 487 ? 13.840 -22.365 -19.313 1.00 86.81 487 ILE A O 1
ATOM 3919 N N . LYS A 1 488 ? 13.311 -23.766 -17.639 1.00 88.00 488 LYS A N 1
ATOM 3920 C CA . LYS A 1 488 ? 12.275 -24.482 -18.390 1.00 88.00 488 LYS A CA 1
ATOM 3921 C C . LYS A 1 488 ? 11.142 -23.560 -18.843 1.00 88.00 488 LYS A C 1
ATOM 3923 O O . LYS A 1 488 ? 10.607 -23.727 -19.942 1.00 88.00 488 LYS A O 1
ATOM 3928 N N . PHE A 1 489 ? 10.754 -22.602 -18.004 1.00 91.19 489 PHE A N 1
ATOM 3929 C CA . PHE A 1 489 ? 9.775 -21.586 -18.368 1.00 91.19 489 PHE A CA 1
ATOM 3930 C C . PHE A 1 489 ? 10.290 -20.693 -19.493 1.00 91.19 489 PHE A C 1
ATOM 3932 O O . PHE A 1 489 ? 9.578 -20.522 -20.477 1.00 91.19 489 PHE A O 1
ATOM 3939 N N . VAL A 1 490 ? 11.516 -20.175 -19.382 1.00 90.81 490 VAL A N 1
ATOM 3940 C CA . VAL A 1 490 ? 12.144 -19.316 -20.391 1.00 90.81 490 VAL A CA 1
ATOM 3941 C C . VAL A 1 490 ? 12.225 -20.039 -21.733 1.00 90.81 490 VAL A C 1
ATOM 3943 O O . VAL A 1 490 ? 11.786 -19.485 -22.738 1.00 90.81 490 VAL A O 1
ATOM 3946 N N . GLU A 1 491 ? 12.669 -21.297 -21.768 1.00 90.19 491 GLU A N 1
ATOM 3947 C CA . GLU A 1 491 ? 12.683 -22.113 -22.992 1.00 90.19 491 GLU A CA 1
ATOM 3948 C C . GLU A 1 491 ? 11.279 -22.273 -23.596 1.00 90.19 491 GLU A C 1
ATOM 3950 O O . GLU A 1 491 ? 11.078 -22.083 -24.797 1.00 90.19 491 GLU A O 1
ATOM 3955 N N . THR A 1 492 ? 10.287 -22.587 -22.758 1.00 91.69 492 THR A N 1
ATOM 3956 C CA . THR A 1 492 ? 8.894 -22.777 -23.192 1.00 91.69 492 THR A CA 1
ATOM 3957 C C . THR A 1 492 ? 8.299 -21.473 -23.727 1.00 91.69 492 THR A C 1
ATOM 3959 O O . THR A 1 492 ? 7.678 -21.460 -24.787 1.00 91.69 492 THR A O 1
ATOM 3962 N N . TYR A 1 493 ? 8.513 -20.361 -23.024 1.00 94.06 493 TYR A N 1
ATOM 3963 C CA . TYR A 1 493 ? 8.002 -19.045 -23.394 1.00 94.06 493 TYR A CA 1
ATOM 3964 C C . TYR A 1 493 ? 8.688 -18.496 -24.650 1.00 94.06 493 TYR A C 1
ATOM 3966 O O . TYR A 1 493 ? 8.044 -17.853 -25.479 1.00 94.06 493 TYR A O 1
ATOM 3974 N N . THR A 1 494 ? 9.977 -18.790 -24.837 1.00 91.94 494 THR A N 1
ATOM 3975 C CA . THR A 1 494 ? 10.720 -18.416 -26.050 1.00 91.94 494 THR A CA 1
ATOM 3976 C C . THR A 1 494 ? 10.145 -19.123 -27.275 1.00 91.94 494 THR A C 1
ATOM 3978 O O . THR A 1 494 ? 9.840 -18.454 -28.260 1.00 91.94 494 THR A O 1
ATOM 3981 N N . LYS A 1 495 ? 9.851 -20.428 -27.173 1.00 91.69 495 LYS A N 1
ATOM 3982 C CA . LYS A 1 495 ? 9.150 -21.173 -28.234 1.00 91.69 495 LYS A CA 1
ATOM 3983 C C . LYS A 1 495 ? 7.771 -20.589 -28.538 1.00 91.69 495 LYS A C 1
ATOM 3985 O O . LYS A 1 495 ? 7.431 -20.405 -29.698 1.00 91.69 495 LYS A O 1
ATOM 3990 N N . ILE A 1 496 ? 6.994 -20.227 -27.511 1.00 93.00 496 ILE A N 1
ATOM 3991 C CA . ILE A 1 496 ? 5.690 -19.563 -27.699 1.00 93.00 496 ILE A CA 1
ATOM 3992 C C . ILE A 1 496 ? 5.852 -18.260 -28.485 1.00 93.00 496 ILE A C 1
ATOM 3994 O O . ILE A 1 496 ? 5.108 -18.018 -29.433 1.00 93.00 496 ILE A O 1
ATOM 3998 N N . ARG A 1 497 ? 6.831 -17.424 -28.122 1.00 93.00 497 ARG A N 1
ATOM 3999 C CA . ARG A 1 497 ? 7.108 -16.169 -28.833 1.00 93.00 497 ARG A CA 1
ATOM 4000 C C . ARG A 1 497 ? 7.495 -16.400 -30.289 1.00 93.00 497 ARG A C 1
ATOM 4002 O O . ARG A 1 497 ? 7.059 -15.634 -31.141 1.00 93.00 497 ARG A O 1
ATOM 4009 N N . GLU A 1 498 ? 8.297 -17.417 -30.579 1.00 91.62 498 GLU A N 1
ATOM 4010 C CA . GLU A 1 498 ? 8.663 -17.793 -31.950 1.00 91.62 498 GLU A CA 1
ATOM 4011 C C . GLU A 1 498 ? 7.439 -18.248 -32.750 1.00 91.62 498 GLU A C 1
ATOM 4013 O O . GLU A 1 498 ? 7.202 -17.730 -33.841 1.00 91.62 498 GLU A O 1
ATOM 4018 N N . THR A 1 499 ? 6.588 -19.103 -32.177 1.00 92.06 499 THR A N 1
ATOM 4019 C CA . THR A 1 499 ? 5.337 -19.520 -32.824 1.00 92.06 499 THR A CA 1
ATOM 4020 C C . THR A 1 499 ? 4.412 -18.338 -33.098 1.00 92.06 499 THR A C 1
ATOM 4022 O O . THR A 1 499 ? 3.877 -18.206 -34.198 1.00 92.06 499 THR A O 1
ATOM 4025 N N . LEU A 1 500 ? 4.244 -17.432 -32.130 1.00 93.88 500 LEU A N 1
ATOM 4026 C CA . LEU A 1 500 ? 3.436 -16.230 -32.326 1.00 93.88 500 LEU A CA 1
ATOM 4027 C C . LEU A 1 500 ? 4.046 -15.311 -33.398 1.00 93.88 500 LEU A C 1
ATOM 4029 O O . LEU A 1 500 ? 3.306 -14.761 -34.208 1.00 93.88 500 LEU A O 1
ATOM 4033 N N . LYS A 1 501 ? 5.376 -15.177 -33.477 1.00 92.75 501 LYS A N 1
ATOM 4034 C CA . LYS A 1 501 ? 6.033 -14.413 -34.552 1.00 92.75 501 LYS A CA 1
ATOM 4035 C C . LYS A 1 501 ? 5.708 -14.965 -35.941 1.00 92.75 501 LYS A C 1
ATOM 4037 O O . LYS A 1 501 ? 5.416 -14.172 -36.832 1.00 92.75 501 LYS A O 1
ATOM 4042 N N . GLU A 1 502 ? 5.709 -16.286 -36.120 1.00 91.12 502 GLU A N 1
ATOM 4043 C CA . GLU A 1 502 ? 5.329 -16.918 -37.394 1.00 91.12 502 GLU A CA 1
ATOM 4044 C C . GLU A 1 502 ? 3.845 -16.705 -37.727 1.00 91.12 502 GLU A C 1
ATOM 4046 O O . GLU A 1 502 ? 3.492 -16.399 -38.869 1.00 91.12 502 GLU A O 1
ATOM 4051 N N . LEU A 1 503 ? 2.970 -16.805 -36.723 1.00 91.62 503 LEU A N 1
ATOM 4052 C CA . LEU A 1 503 ? 1.527 -16.624 -36.892 1.00 91.62 503 LEU A CA 1
ATOM 4053 C C . LEU A 1 503 ? 1.144 -15.181 -37.244 1.00 91.62 503 LEU A C 1
ATOM 4055 O O . LEU A 1 503 ? 0.260 -14.977 -38.072 1.00 91.62 503 LEU A O 1
ATOM 4059 N N . PHE A 1 504 ? 1.818 -14.186 -36.665 1.00 92.12 504 PHE A N 1
ATOM 4060 C CA . PHE A 1 504 ? 1.548 -12.759 -36.884 1.00 92.12 504 PHE A CA 1
ATOM 4061 C C . PHE A 1 504 ? 2.331 -12.139 -38.053 1.00 92.12 504 PHE A C 1
ATOM 4063 O O . PHE A 1 504 ? 2.477 -10.916 -38.126 1.00 92.12 504 PHE A O 1
ATOM 4070 N N . ARG A 1 505 ? 2.829 -12.941 -38.998 1.00 89.31 505 ARG A N 1
ATOM 4071 C CA . ARG A 1 505 ? 3.406 -12.403 -40.238 1.00 89.31 505 ARG A CA 1
ATOM 4072 C C . ARG A 1 505 ? 2.339 -11.795 -41.145 1.00 89.31 505 ARG A C 1
ATOM 4074 O O . ARG A 1 505 ? 1.214 -12.286 -41.206 1.00 89.31 505 ARG A O 1
ATOM 4081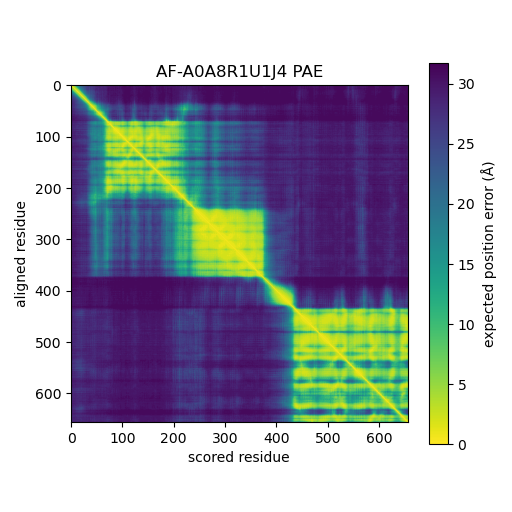 N N . SER A 1 506 ? 2.716 -10.773 -41.918 1.00 86.62 506 SER A N 1
ATOM 4082 C CA . SER A 1 506 ? 1.829 -10.033 -42.836 1.00 86.62 506 SER A CA 1
ATOM 4083 C C . SER A 1 506 ? 0.933 -10.922 -43.705 1.00 86.62 506 SER A C 1
ATOM 4085 O O . SER A 1 506 ? -0.246 -10.616 -43.870 1.00 86.62 506 SER A O 1
ATOM 4087 N N . TYR A 1 507 ? 1.430 -12.060 -44.199 1.00 85.94 507 TYR A N 1
ATOM 4088 C CA . TYR A 1 507 ? 0.644 -12.946 -45.065 1.00 85.94 507 TYR A CA 1
ATOM 4089 C C . TYR A 1 507 ? -0.533 -13.631 -44.346 1.00 85.94 507 TYR A C 1
ATOM 4091 O O . TYR A 1 507 ? -1.468 -14.070 -45.008 1.00 85.94 507 TYR A O 1
ATOM 4099 N N . ASN A 1 508 ? -0.530 -13.686 -43.010 1.00 88.69 508 ASN A N 1
ATOM 4100 C CA . ASN A 1 508 ? -1.615 -14.237 -42.191 1.00 88.69 508 ASN A CA 1
ATOM 4101 C C . ASN A 1 508 ? -2.636 -13.179 -41.741 1.00 88.69 508 ASN A C 1
ATOM 4103 O O . ASN A 1 508 ? -3.590 -13.502 -41.032 1.00 88.69 508 ASN A O 1
ATOM 4107 N N . ARG A 1 509 ? -2.488 -11.913 -42.153 1.00 84.00 509 ARG A N 1
ATOM 4108 C CA . ARG A 1 509 ? -3.297 -10.782 -41.656 1.00 84.00 509 ARG A CA 1
ATOM 4109 C C . ARG A 1 509 ? -4.808 -10.900 -41.843 1.00 84.00 509 ARG A C 1
ATOM 4111 O O . ARG A 1 509 ? -5.548 -10.274 -41.094 1.00 84.00 509 ARG A O 1
ATOM 4118 N N . ARG A 1 510 ? -5.256 -11.676 -42.833 1.00 82.19 510 ARG A N 1
ATOM 4119 C CA . ARG A 1 510 ? -6.680 -11.963 -43.097 1.00 82.19 510 ARG A CA 1
ATOM 4120 C C . ARG A 1 510 ? -7.082 -13.393 -42.730 1.00 82.19 510 ARG A C 1
ATOM 4122 O O . ARG A 1 510 ? -8.210 -13.785 -42.992 1.00 82.19 510 ARG A O 1
ATOM 4129 N N . ALA A 1 511 ? -6.164 -14.169 -42.159 1.00 87.00 511 ALA A N 1
ATOM 4130 C CA . ALA A 1 511 ? -6.400 -15.552 -41.767 1.00 87.00 511 ALA A CA 1
ATOM 4131 C C . ALA A 1 511 ? -6.465 -15.718 -40.244 1.00 87.00 511 ALA A C 1
ATOM 4133 O O . ALA A 1 511 ? -7.217 -16.553 -39.755 1.00 87.00 511 ALA A O 1
ATOM 4134 N N . LEU A 1 512 ? -5.711 -14.916 -39.486 1.00 88.94 512 LEU A N 1
ATOM 4135 C CA . LEU A 1 512 ? -5.675 -14.964 -38.025 1.00 88.94 512 LEU A CA 1
ATOM 4136 C C . LEU A 1 512 ? -6.865 -14.206 -37.411 1.00 88.94 512 LEU A C 1
ATOM 4138 O O . LEU A 1 512 ? -6.971 -12.991 -37.569 1.00 88.94 512 LEU A O 1
ATOM 4142 N N . HIS A 1 513 ? -7.739 -14.902 -36.680 1.00 86.75 513 HIS A N 1
ATOM 4143 C CA . HIS A 1 513 ? -8.981 -14.326 -36.153 1.00 86.75 513 HIS A CA 1
ATOM 4144 C C . HIS A 1 513 ? -8.914 -14.030 -34.649 1.00 86.75 513 HIS A C 1
ATOM 4146 O O . HIS A 1 513 ? -9.381 -12.987 -34.180 1.00 86.75 513 HIS A O 1
ATOM 4152 N N . GLU A 1 514 ? -8.448 -14.975 -33.838 1.00 91.25 514 GLU A N 1
ATOM 4153 C CA . GLU A 1 514 ? -8.548 -14.861 -32.381 1.00 91.25 514 GLU A CA 1
ATOM 4154 C C . GLU A 1 514 ? -7.479 -15.690 -31.684 1.00 91.25 514 GLU A C 1
ATOM 4156 O O . GLU A 1 514 ? -7.128 -16.773 -32.142 1.00 91.25 514 GLU A O 1
ATOM 4161 N N . ILE A 1 515 ? -6.999 -15.186 -30.551 1.00 93.94 515 ILE A N 1
ATOM 4162 C CA . ILE A 1 515 ? -6.128 -15.927 -29.642 1.00 93.94 515 ILE A CA 1
ATOM 4163 C C . ILE A 1 515 ? -6.872 -16.177 -28.349 1.00 93.94 515 ILE A C 1
ATOM 4165 O O . ILE A 1 515 ? -7.500 -15.275 -27.795 1.00 93.94 515 ILE A O 1
ATOM 4169 N N . VAL A 1 516 ? -6.790 -17.407 -27.863 1.00 93.19 516 VAL A N 1
ATOM 4170 C CA . VAL A 1 516 ? -7.401 -17.828 -26.613 1.00 93.19 516 VAL A CA 1
ATOM 4171 C C . VAL A 1 516 ? -6.333 -18.380 -25.689 1.00 93.19 516 VAL A C 1
ATOM 4173 O O . VAL A 1 516 ? -5.574 -19.271 -26.054 1.00 93.19 516 VAL A O 1
ATOM 4176 N N . ILE A 1 517 ? -6.288 -17.859 -24.470 1.00 94.31 517 ILE A N 1
ATOM 4177 C CA . ILE A 1 517 ? -5.406 -18.332 -23.409 1.00 94.31 517 ILE A CA 1
ATOM 4178 C C . ILE A 1 517 ? -6.285 -19.045 -22.386 1.00 94.31 517 ILE A C 1
ATOM 4180 O O . ILE A 1 517 ? -7.181 -18.439 -21.797 1.00 94.31 517 ILE A O 1
ATOM 4184 N N . ILE A 1 518 ? -6.038 -20.333 -22.183 1.00 91.88 518 ILE A N 1
ATOM 4185 C CA . ILE A 1 518 ? -6.769 -21.163 -21.226 1.00 91.88 518 ILE A CA 1
ATOM 4186 C C . ILE A 1 518 ? -5.872 -21.436 -20.033 1.00 91.88 518 ILE A C 1
ATOM 4188 O O . ILE A 1 518 ? -4.775 -21.963 -20.199 1.00 91.88 518 ILE A O 1
ATOM 4192 N N . VAL A 1 519 ? -6.371 -21.137 -18.836 1.00 90.75 519 VAL A N 1
ATOM 4193 C CA . VAL A 1 519 ? -5.719 -21.477 -17.569 1.00 90.75 519 VAL A CA 1
ATOM 4194 C C . VAL A 1 519 ? -6.547 -22.552 -16.875 1.00 90.75 519 VAL A C 1
ATOM 4196 O O . VAL A 1 519 ? -7.750 -22.389 -16.661 1.00 90.75 519 VAL A O 1
ATOM 4199 N N . GLY A 1 520 ? -5.926 -23.677 -16.532 1.00 88.75 520 GLY A N 1
ATOM 4200 C CA . GLY A 1 520 ? -6.606 -24.782 -15.856 1.00 88.75 520 GLY A CA 1
ATOM 4201 C C . GLY A 1 520 ? -5.738 -26.029 -15.735 1.00 88.75 520 GLY A C 1
ATOM 4202 O O . GLY A 1 520 ? -4.561 -26.011 -16.076 1.00 88.75 520 GLY A O 1
ATOM 4203 N N . ALA A 1 521 ? -6.306 -27.135 -15.254 1.00 84.69 521 ALA A N 1
ATOM 4204 C CA . ALA A 1 521 ? -5.561 -28.396 -15.135 1.00 84.69 521 ALA A CA 1
ATOM 4205 C C . ALA A 1 521 ? -5.209 -29.001 -16.511 1.00 84.69 521 ALA A C 1
ATOM 4207 O O . ALA A 1 521 ? -4.186 -29.668 -16.681 1.00 84.69 521 ALA A O 1
ATOM 4208 N N . SER A 1 522 ? -6.066 -28.762 -17.503 1.00 81.94 522 SER A N 1
ATOM 4209 C CA . SER A 1 522 ? -5.877 -29.123 -18.906 1.00 81.94 522 SER A CA 1
ATOM 4210 C C . SER A 1 522 ? -6.728 -28.206 -19.782 1.00 81.94 522 SER A C 1
ATOM 4212 O O . SER A 1 522 ? -7.649 -27.558 -19.282 1.00 81.94 522 SER A O 1
ATOM 4214 N N . CYS A 1 523 ? -6.479 -28.183 -21.094 1.00 78.62 523 CYS A N 1
ATOM 4215 C CA . CYS A 1 523 ? -7.301 -27.382 -22.002 1.00 78.62 523 CYS A CA 1
ATOM 4216 C C . CYS A 1 523 ? -8.777 -27.871 -22.041 1.00 78.62 523 CYS A C 1
ATOM 4218 O O . CYS A 1 523 ? -9.672 -27.084 -22.323 1.00 78.62 523 CYS A O 1
ATOM 4220 N N . ALA A 1 524 ? -9.049 -29.133 -21.665 1.00 79.25 524 ALA A N 1
ATOM 4221 C CA . ALA A 1 524 ? -10.401 -29.704 -21.537 1.00 79.25 524 ALA A CA 1
ATOM 4222 C C . ALA A 1 524 ? -11.103 -29.379 -20.199 1.00 79.25 524 ALA A C 1
ATOM 4224 O O . ALA A 1 524 ? -12.318 -29.545 -20.067 1.00 79.25 524 ALA A O 1
ATOM 4225 N N . ILE A 1 525 ? -10.350 -28.930 -19.189 1.00 82.38 525 ILE A N 1
ATOM 4226 C CA . ILE A 1 525 ? -10.868 -28.542 -17.870 1.00 82.38 525 ILE A CA 1
ATOM 4227 C C . ILE A 1 525 ? -10.405 -27.105 -17.574 1.00 82.38 525 ILE A C 1
ATOM 4229 O O . ILE A 1 525 ? -9.559 -26.887 -16.694 1.00 82.38 525 ILE A O 1
ATOM 4233 N N . PRO A 1 526 ? -10.926 -26.116 -18.328 1.00 86.12 526 PRO A N 1
ATOM 4234 C CA . PRO A 1 526 ? -10.578 -24.718 -18.131 1.00 86.12 526 PRO A CA 1
ATOM 4235 C C . PRO A 1 526 ? -11.132 -24.220 -16.795 1.00 86.12 526 PRO A C 1
ATOM 4237 O O . PRO A 1 526 ? -12.283 -24.480 -16.443 1.00 86.12 526 PRO A O 1
ATOM 4240 N N . GLN A 1 527 ? -10.316 -23.475 -16.057 1.00 86.12 527 GLN A N 1
ATOM 4241 C CA . GLN A 1 527 ? -10.761 -22.668 -14.918 1.00 86.12 527 GLN A CA 1
ATOM 4242 C C . GLN A 1 527 ? -10.995 -21.221 -15.353 1.00 86.12 527 GLN A C 1
ATOM 4244 O O . GLN A 1 527 ? -11.929 -20.571 -14.870 1.00 86.12 527 GLN A O 1
ATOM 4249 N N . GLU A 1 528 ? -10.163 -20.745 -16.283 1.00 88.00 528 GLU A N 1
ATOM 4250 C CA . GLU A 1 528 ? -10.211 -19.402 -16.842 1.00 88.00 528 GLU A CA 1
ATOM 4251 C C . GLU A 1 528 ? -9.937 -19.425 -18.349 1.00 88.00 528 GLU A C 1
ATOM 4253 O O . GLU A 1 528 ? -9.133 -20.222 -18.837 1.00 88.00 528 GLU A O 1
ATOM 4258 N N . ILE A 1 529 ? -10.610 -18.539 -19.077 1.00 90.31 529 ILE A N 1
ATOM 4259 C CA . ILE A 1 529 ? -10.502 -18.385 -20.525 1.00 90.31 529 ILE A CA 1
ATOM 4260 C C . ILE A 1 529 ? -10.346 -16.896 -20.838 1.00 90.31 529 ILE A C 1
ATOM 4262 O O . ILE A 1 529 ? -11.203 -16.079 -20.497 1.00 90.31 529 ILE A O 1
ATOM 4266 N N . TYR A 1 530 ? -9.263 -16.542 -21.521 1.00 92.44 530 TYR A N 1
ATOM 4267 C CA . TYR A 1 530 ? -8.989 -15.183 -21.979 1.00 92.44 530 TYR A CA 1
ATOM 4268 C C . TYR A 1 530 ? -8.997 -15.142 -23.493 1.00 92.44 530 TYR A C 1
ATOM 4270 O O . TYR A 1 530 ? -8.247 -15.863 -24.141 1.00 92.44 530 TYR A O 1
ATOM 4278 N N . ARG A 1 531 ? -9.841 -14.290 -24.060 1.00 92.56 531 ARG A N 1
ATOM 4279 C CA . ARG A 1 531 ? -10.084 -14.198 -25.497 1.00 92.56 531 ARG A CA 1
ATOM 4280 C C . ARG A 1 531 ? -9.569 -12.874 -26.035 1.00 92.56 531 ARG A C 1
ATOM 4282 O O . ARG A 1 531 ? -9.965 -11.822 -25.541 1.00 92.56 531 ARG A O 1
ATOM 4289 N N . ILE A 1 532 ? -8.729 -12.913 -27.059 1.00 94.25 532 ILE A N 1
ATOM 4290 C CA . ILE A 1 532 ? -8.143 -11.735 -27.697 1.00 94.25 532 ILE A CA 1
ATOM 4291 C C . ILE A 1 532 ? -8.508 -11.766 -29.187 1.00 94.25 532 ILE A C 1
ATOM 4293 O O . ILE A 1 532 ? -7.811 -12.403 -29.980 1.00 94.25 532 ILE A O 1
ATOM 4297 N N . PRO A 1 533 ? -9.624 -11.134 -29.596 1.00 90.75 533 PRO A N 1
ATOM 4298 C CA . PRO A 1 533 ? -9.934 -10.951 -31.008 1.00 90.75 533 PRO A CA 1
ATOM 4299 C C . PRO A 1 533 ? -8.846 -10.130 -31.708 1.00 90.75 533 PRO A C 1
ATOM 4301 O O . PRO A 1 533 ? -8.479 -9.047 -31.249 1.00 90.75 533 PRO A O 1
ATOM 4304 N N . ILE A 1 534 ? -8.382 -10.631 -32.848 1.00 89.50 534 ILE A N 1
ATOM 4305 C CA . ILE A 1 534 ? -7.369 -9.994 -33.686 1.00 89.50 534 ILE A CA 1
ATOM 4306 C C . ILE A 1 534 ? -8.093 -9.107 -34.704 1.00 89.50 534 ILE A C 1
ATOM 4308 O O . ILE A 1 534 ? -8.996 -9.549 -35.410 1.00 89.50 534 ILE A O 1
ATOM 4312 N N . LYS A 1 535 ? -7.748 -7.817 -34.722 1.00 82.75 535 LYS A N 1
ATOM 4313 C CA . LYS A 1 535 ? -8.382 -6.795 -35.575 1.00 82.75 535 LYS A CA 1
ATOM 4314 C C . LYS A 1 535 ? -7.319 -5.897 -36.179 1.00 82.75 535 LYS A C 1
ATOM 4316 O O . LYS A 1 535 ? -7.050 -4.824 -35.642 1.00 82.75 535 LYS A O 1
ATOM 4321 N N . VAL A 1 536 ? -6.647 -6.372 -37.215 1.00 79.50 536 VAL A N 1
ATOM 4322 C CA . VAL A 1 536 ? -5.522 -5.655 -37.823 1.00 79.50 536 VAL A CA 1
ATOM 4323 C C . VAL A 1 536 ? -6.031 -4.463 -38.634 1.00 79.50 536 VAL A C 1
ATOM 4325 O O . VAL A 1 536 ? -7.003 -4.584 -39.377 1.00 79.50 536 VAL A O 1
ATOM 4328 N N . CYS A 1 537 ? -5.348 -3.325 -38.516 1.00 76.62 537 CYS A N 1
ATOM 4329 C CA . CYS A 1 537 ? -5.608 -2.162 -39.357 1.00 76.62 537 CYS A CA 1
ATOM 4330 C C . CYS A 1 537 ? -5.226 -2.449 -40.814 1.00 76.62 537 CYS A C 1
ATOM 4332 O O . CYS A 1 537 ? -4.079 -2.816 -41.086 1.00 76.62 537 CYS A O 1
ATOM 4334 N N . ASP A 1 538 ? -6.159 -2.252 -41.749 1.00 68.69 538 ASP A N 1
ATOM 4335 C CA . ASP A 1 538 ? -5.881 -2.320 -43.187 1.00 68.69 538 ASP A CA 1
ATOM 4336 C C . ASP A 1 538 ? -5.656 -0.900 -43.730 1.00 68.69 538 ASP A C 1
ATOM 4338 O O . ASP A 1 538 ? -6.604 -0.155 -43.988 1.00 68.69 538 ASP A O 1
ATOM 4342 N N . SER A 1 539 ? -4.388 -0.473 -43.808 1.00 66.75 539 SER A N 1
ATOM 4343 C CA . SER A 1 539 ? -4.042 0.735 -44.568 1.00 66.75 539 SER A CA 1
ATOM 4344 C C . SER A 1 539 ? -4.210 0.432 -46.056 1.00 66.75 539 SER A C 1
ATOM 4346 O O . SER A 1 539 ? -4.006 -0.705 -46.470 1.00 66.75 539 SER A O 1
ATOM 4348 N N . PHE A 1 540 ? -4.526 1.434 -46.879 1.00 63.75 540 PHE A N 1
ATOM 4349 C CA . PHE A 1 540 ? -4.635 1.256 -48.335 1.00 63.75 540 PHE A CA 1
ATOM 4350 C C . PHE A 1 540 ? -3.347 0.680 -48.964 1.00 63.75 540 PHE A C 1
ATOM 4352 O O . PHE A 1 540 ? -3.400 -0.018 -49.970 1.00 63.75 540 PHE A O 1
ATOM 4359 N N . GLU A 1 541 ? -2.199 0.924 -48.329 1.00 63.19 541 GLU A N 1
ATOM 4360 C CA . GLU A 1 541 ? -0.874 0.437 -48.739 1.00 63.19 541 GLU A CA 1
ATOM 4361 C C . GLU A 1 541 ? -0.501 -0.943 -48.171 1.00 63.19 541 GLU A C 1
ATOM 4363 O O . GLU A 1 541 ? 0.568 -1.469 -48.476 1.00 63.19 541 GLU A O 1
ATOM 4368 N N . SER A 1 542 ? -1.320 -1.523 -47.290 1.00 67.75 542 SER A N 1
ATOM 4369 C CA . SER A 1 542 ? -1.007 -2.802 -46.652 1.00 67.75 542 SER A CA 1
ATOM 4370 C C . SER A 1 542 ? -1.379 -3.972 -47.573 1.00 67.75 542 SER A C 1
ATOM 4372 O O . SER A 1 542 ? -2.558 -4.233 -47.815 1.00 67.75 542 SER A O 1
ATOM 4374 N N . ASP A 1 543 ? -0.391 -4.743 -48.029 1.00 73.75 543 ASP A N 1
ATOM 4375 C CA . ASP A 1 543 ? -0.595 -5.966 -48.817 1.00 73.75 543 ASP A CA 1
ATOM 4376 C C . ASP A 1 543 ? -0.276 -7.237 -47.987 1.00 73.75 543 ASP A C 1
ATOM 4378 O O . ASP A 1 543 ? -0.243 -7.208 -46.753 1.00 73.75 543 ASP A O 1
ATOM 4382 N N . LEU A 1 544 ? -0.141 -8.400 -48.635 1.00 69.38 544 LEU A N 1
ATOM 4383 C CA . LEU A 1 544 ? 0.189 -9.669 -47.960 1.00 69.38 544 LEU A CA 1
ATOM 4384 C C . LEU A 1 544 ? 1.675 -9.783 -47.567 1.00 69.38 544 LEU A C 1
ATOM 4386 O O . LEU A 1 544 ? 2.036 -10.685 -46.814 1.00 69.38 544 LEU A O 1
ATOM 4390 N N . LEU A 1 545 ? 2.539 -8.900 -48.062 1.00 72.75 545 LEU A N 1
ATOM 4391 C CA . LEU A 1 545 ? 3.987 -8.911 -47.839 1.00 72.75 545 LEU A CA 1
ATOM 4392 C C . LEU A 1 545 ? 4.430 -7.746 -46.939 1.00 72.75 545 LEU A C 1
ATOM 4394 O O . LEU A 1 545 ? 5.293 -7.919 -46.079 1.00 72.75 545 LEU A O 1
ATOM 4398 N N . HIS A 1 546 ? 3.788 -6.589 -47.065 1.00 74.50 546 HIS A N 1
ATOM 4399 C CA . HIS A 1 546 ? 4.178 -5.319 -46.479 1.00 74.50 546 HIS A CA 1
ATOM 4400 C C . HIS A 1 546 ? 3.035 -4.708 -45.678 1.00 74.50 546 HIS A C 1
ATOM 4402 O O . HIS A 1 546 ? 1.871 -4.673 -46.067 1.00 74.50 546 HIS A O 1
ATOM 4408 N N . CYS A 1 547 ? 3.405 -4.178 -44.522 1.00 73.56 547 CYS A N 1
ATOM 4409 C CA . CYS A 1 547 ? 2.472 -3.651 -43.542 1.00 73.56 547 CYS A CA 1
ATOM 4410 C C . CYS A 1 547 ? 2.116 -2.162 -43.793 1.00 73.56 547 CYS A C 1
ATOM 4412 O O . CYS A 1 547 ? 1.309 -1.587 -43.065 1.00 73.56 547 CYS A O 1
ATOM 4414 N N . GLY A 1 548 ? 2.658 -1.562 -44.862 1.00 71.00 548 GLY A N 1
ATOM 4415 C CA . GLY A 1 548 ? 2.536 -0.137 -45.198 1.00 71.00 548 GLY A CA 1
ATOM 4416 C C . GLY A 1 548 ? 3.427 0.766 -44.334 1.00 71.00 548 GLY A C 1
ATOM 4417 O O . GLY A 1 548 ? 4.082 0.292 -43.400 1.00 71.00 548 GLY A O 1
ATOM 4418 N N . GLU A 1 549 ? 3.433 2.073 -44.615 1.00 69.38 549 GLU A N 1
ATOM 4419 C CA . GLU A 1 549 ? 4.309 3.045 -43.931 1.00 69.38 549 GLU A CA 1
ATOM 4420 C C . GLU A 1 549 ? 4.014 3.202 -42.427 1.00 69.38 549 GLU A C 1
ATOM 4422 O O . GLU A 1 549 ? 4.905 3.491 -41.632 1.00 69.38 549 GLU A O 1
ATOM 4427 N N . ASN A 1 550 ? 2.780 2.927 -41.995 1.00 68.62 550 ASN A N 1
ATOM 4428 C CA . ASN A 1 550 ? 2.362 3.050 -40.591 1.00 68.62 550 ASN A CA 1
ATOM 4429 C C . ASN A 1 550 ? 2.773 1.857 -39.702 1.00 68.62 550 ASN A C 1
ATOM 4431 O O . ASN A 1 550 ? 2.320 1.735 -38.556 1.00 68.62 550 ASN A O 1
ATOM 4435 N N . CYS A 1 551 ? 3.597 0.939 -40.211 1.00 81.56 551 CYS A N 1
ATOM 4436 C CA . CYS A 1 551 ? 4.070 -0.205 -39.447 1.00 81.56 551 CYS A CA 1
ATOM 4437 C C . CYS A 1 551 ? 5.119 0.213 -38.411 1.00 81.56 551 CYS A C 1
ATOM 4439 O O . CYS A 1 551 ? 6.306 0.301 -38.706 1.00 81.56 551 CYS A O 1
ATOM 4441 N N . ALA A 1 552 ? 4.673 0.400 -37.170 1.00 84.12 552 ALA A N 1
ATOM 4442 C CA . ALA A 1 552 ? 5.538 0.732 -36.046 1.00 84.12 552 ALA A CA 1
ATOM 4443 C C . ALA A 1 552 ? 5.314 -0.211 -34.862 1.00 84.12 552 ALA A C 1
ATOM 4445 O O . ALA A 1 552 ? 4.166 -0.505 -34.492 1.00 84.12 552 ALA A O 1
ATOM 4446 N N . GLU A 1 553 ? 6.417 -0.620 -34.237 1.00 88.88 553 GLU A N 1
ATOM 4447 C CA . GLU A 1 553 ? 6.411 -1.303 -32.946 1.00 88.88 553 GLU A CA 1
ATOM 4448 C C . GLU A 1 553 ? 5.700 -0.460 -31.876 1.00 88.88 553 GLU A C 1
ATOM 4450 O O . GLU A 1 553 ? 5.602 0.767 -31.959 1.00 88.88 553 GLU A O 1
ATOM 4455 N N . LEU A 1 554 ? 5.165 -1.126 -30.859 1.00 90.12 554 LEU A N 1
ATOM 4456 C CA . LEU A 1 554 ? 4.644 -0.489 -29.665 1.00 90.12 554 LEU A CA 1
ATOM 4457 C C . LEU A 1 554 ? 5.788 0.186 -28.917 1.00 90.12 554 LEU A C 1
ATOM 4459 O O . LEU A 1 554 ? 6.708 -0.470 -28.427 1.00 90.12 554 LEU A O 1
ATOM 4463 N N . SER A 1 555 ? 5.672 1.496 -28.749 1.00 89.56 555 SER A N 1
ATOM 4464 C CA . SER A 1 555 ? 6.553 2.262 -27.876 1.00 89.56 555 SER A CA 1
ATOM 4465 C C . SER A 1 555 ? 6.456 1.772 -26.428 1.00 89.56 555 SER A C 1
ATOM 4467 O O . SER A 1 555 ? 5.417 1.281 -25.974 1.00 89.56 555 SER A O 1
ATOM 4469 N N . SER A 1 556 ? 7.495 2.016 -25.627 1.00 88.19 556 SER A N 1
ATOM 4470 C CA . SER A 1 556 ? 7.479 1.685 -24.194 1.00 88.19 556 SER A CA 1
ATOM 4471 C C . SER A 1 556 ? 6.348 2.388 -23.431 1.00 88.19 556 SER A C 1
ATOM 4473 O O . SER A 1 556 ? 5.965 1.961 -22.344 1.00 88.19 556 SER A O 1
ATOM 4475 N N . ARG A 1 557 ? 5.810 3.500 -23.954 1.00 85.12 557 ARG A N 1
ATOM 4476 C CA . ARG A 1 557 ? 4.636 4.178 -23.382 1.00 85.12 557 ARG A CA 1
ATOM 4477 C C . ARG A 1 557 ? 3.347 3.408 -23.671 1.00 85.12 557 ARG A C 1
ATOM 4479 O O . ARG A 1 557 ? 2.510 3.287 -22.783 1.00 85.12 557 ARG A O 1
ATOM 4486 N N . GLU A 1 558 ? 3.191 2.896 -24.886 1.00 89.81 558 GLU A N 1
ATOM 4487 C CA . GLU A 1 558 ? 2.031 2.099 -25.296 1.00 89.81 558 GLU A CA 1
ATOM 4488 C C . GLU A 1 558 ? 1.995 0.748 -24.578 1.00 89.81 558 GLU A C 1
ATOM 4490 O O . GLU A 1 558 ? 0.956 0.381 -24.035 1.00 89.81 558 GLU A O 1
ATOM 4495 N N . GLN A 1 559 ? 3.137 0.063 -24.474 1.00 89.38 559 GLN A N 1
ATOM 4496 C CA . GLN A 1 559 ? 3.254 -1.176 -23.695 1.00 89.38 559 GLN A CA 1
ATOM 4497 C C . GLN A 1 559 ? 2.864 -0.946 -22.227 1.00 89.38 559 GLN A C 1
ATOM 4499 O O . GLN A 1 559 ? 2.038 -1.673 -21.679 1.00 89.38 559 GLN A O 1
ATOM 4504 N N . ARG A 1 560 ? 3.371 0.137 -21.612 1.00 87.19 560 ARG A N 1
ATOM 4505 C CA . ARG A 1 560 ? 2.995 0.526 -20.244 1.00 87.19 560 ARG A CA 1
ATOM 4506 C C . ARG A 1 560 ? 1.501 0.793 -20.100 1.00 87.19 560 ARG A C 1
ATOM 4508 O O . ARG A 1 560 ? 0.924 0.363 -19.112 1.00 87.19 560 ARG A O 1
ATOM 4515 N N . ARG A 1 561 ? 0.856 1.450 -21.072 1.00 87.12 561 ARG A N 1
ATOM 4516 C CA . ARG A 1 561 ? -0.603 1.663 -21.044 1.00 87.12 561 ARG A CA 1
ATOM 4517 C C . ARG A 1 561 ? -1.374 0.347 -21.024 1.00 87.12 561 ARG A C 1
ATOM 4519 O O . ARG A 1 561 ? -2.295 0.220 -20.221 1.00 87.12 561 ARG A O 1
ATOM 4526 N N . ILE A 1 562 ? -0.985 -0.621 -21.858 1.00 89.88 562 ILE A N 1
ATOM 4527 C CA . ILE A 1 562 ? -1.602 -1.955 -21.877 1.00 89.88 562 ILE A CA 1
ATOM 4528 C C . ILE A 1 562 ? -1.445 -2.613 -20.500 1.00 89.88 562 ILE A C 1
ATOM 4530 O O . ILE A 1 562 ? -2.444 -2.989 -19.889 1.00 89.88 562 ILE A O 1
ATOM 4534 N N . SER A 1 563 ? -0.222 -2.681 -19.967 1.00 88.19 563 SER A N 1
ATOM 4535 C CA . SER A 1 563 ? 0.033 -3.280 -18.651 1.00 88.19 563 SER A CA 1
ATOM 4536 C C . SER A 1 563 ? -0.711 -2.566 -17.518 1.00 88.19 563 SER A C 1
ATOM 4538 O O . SER A 1 563 ? -1.328 -3.225 -16.688 1.00 88.19 563 SER A O 1
ATOM 4540 N N . SER A 1 564 ? -0.721 -1.230 -17.488 1.00 85.75 564 SER A N 1
ATOM 4541 C CA . SER A 1 564 ? -1.445 -0.454 -16.473 1.00 85.75 564 SER A CA 1
ATOM 4542 C C . SER A 1 564 ? -2.953 -0.692 -16.532 1.00 85.75 564 SER A C 1
ATOM 4544 O O . SER A 1 564 ? -3.573 -0.867 -15.486 1.00 85.75 564 SER A O 1
ATOM 4546 N N . SER A 1 565 ? -3.538 -0.760 -17.733 1.00 85.88 565 SER A N 1
ATOM 4547 C CA . SER A 1 565 ? -4.963 -1.067 -17.908 1.00 85.88 565 SER A CA 1
ATOM 4548 C C . SER A 1 565 ? -5.325 -2.433 -17.324 1.00 85.88 565 SER A C 1
ATOM 4550 O O . SER A 1 565 ? -6.377 -2.580 -16.708 1.00 85.88 565 SER A O 1
ATOM 4552 N N . LEU A 1 566 ? -4.448 -3.426 -17.489 1.00 86.06 566 LEU A N 1
ATOM 4553 C CA . LEU A 1 566 ? -4.656 -4.762 -16.936 1.00 86.06 566 LEU A CA 1
ATOM 4554 C C . LEU A 1 566 ? -4.447 -4.793 -15.419 1.00 86.06 566 LEU A C 1
ATOM 4556 O O . LEU A 1 566 ? -5.188 -5.478 -14.725 1.00 86.06 566 LEU A O 1
ATOM 4560 N N . VAL A 1 567 ? -3.453 -4.079 -14.878 1.00 81.06 567 VAL A N 1
ATOM 4561 C CA . VAL A 1 567 ? -3.147 -4.048 -13.426 1.00 81.06 567 VAL A CA 1
ATOM 4562 C C . VAL A 1 567 ? -4.243 -3.380 -12.614 1.00 81.06 567 VAL A C 1
ATOM 4564 O O . VAL A 1 567 ? -4.520 -3.800 -11.496 1.00 81.06 567 VAL A O 1
ATOM 4567 N N . VAL A 1 568 ? -4.891 -2.363 -13.171 1.00 79.56 568 VAL A N 1
ATOM 4568 C CA . VAL A 1 568 ? -5.962 -1.645 -12.473 1.00 79.56 568 VAL A CA 1
ATOM 4569 C C . VAL A 1 568 ? -7.325 -2.327 -12.667 1.00 79.56 568 VAL A C 1
ATOM 4571 O O . VAL A 1 568 ? -8.270 -2.011 -11.944 1.00 79.56 568 VAL A O 1
ATOM 4574 N N . SER A 1 569 ? -7.446 -3.293 -13.588 1.00 79.50 569 SER A N 1
ATOM 4575 C CA . SER A 1 569 ? -8.724 -3.948 -13.877 1.00 79.50 569 SER A CA 1
ATOM 4576 C C . SER A 1 569 ? -9.274 -4.681 -12.638 1.00 79.50 569 SER A C 1
ATOM 4578 O O . SER A 1 569 ? -8.682 -5.661 -12.172 1.00 79.50 569 SER A O 1
ATOM 4580 N N . PRO A 1 570 ? -10.456 -4.287 -12.121 1.00 72.06 570 PRO A N 1
ATOM 4581 C CA . PRO A 1 570 ? -11.080 -4.968 -10.987 1.00 72.06 570 PRO A CA 1
ATOM 4582 C C . PRO A 1 570 ? -11.464 -6.415 -11.322 1.00 72.06 570 PRO A C 1
ATOM 4584 O O . PRO A 1 570 ? -11.581 -7.245 -10.421 1.00 72.06 570 PRO A O 1
ATOM 4587 N N . ASN A 1 571 ? -11.616 -6.726 -12.612 1.00 74.19 571 ASN A N 1
ATOM 4588 C CA . ASN A 1 571 ? -11.935 -8.057 -13.108 1.00 74.19 571 ASN A CA 1
ATOM 4589 C C . ASN A 1 571 ? -10.733 -9.012 -12.960 1.00 74.19 571 ASN A C 1
ATOM 4591 O O . ASN A 1 571 ? -10.899 -10.193 -12.656 1.00 74.19 571 ASN A O 1
ATOM 4595 N N . LEU A 1 572 ? -9.503 -8.509 -13.073 1.00 73.50 572 LEU A N 1
ATOM 4596 C CA . LEU A 1 572 ? -8.295 -9.331 -12.940 1.00 73.50 572 LEU A CA 1
ATOM 4597 C C . LEU A 1 572 ? -7.762 -9.419 -11.499 1.00 73.50 572 LEU A C 1
ATOM 4599 O O . LEU A 1 572 ? -6.992 -10.324 -11.194 1.00 73.50 572 LEU A O 1
ATOM 4603 N N . ASN A 1 573 ? -8.244 -8.575 -10.582 1.00 68.06 573 ASN A N 1
ATOM 4604 C CA . ASN A 1 573 ? -7.745 -8.483 -9.200 1.00 68.06 573 ASN A CA 1
ATOM 4605 C C . ASN A 1 573 ? -8.147 -9.636 -8.262 1.00 68.06 573 ASN A C 1
ATOM 4607 O O . ASN A 1 573 ? -7.715 -9.681 -7.110 1.00 68.06 573 ASN A O 1
ATOM 4611 N N . THR A 1 574 ? -8.991 -10.571 -8.701 1.00 65.94 574 THR A N 1
ATOM 4612 C CA . THR A 1 574 ? -9.394 -11.702 -7.853 1.00 65.94 574 THR A CA 1
ATOM 4613 C C . THR A 1 574 ? -8.315 -12.785 -7.859 1.00 65.94 574 THR A C 1
ATOM 4615 O O . THR A 1 574 ? -8.130 -13.477 -8.858 1.00 65.94 574 THR A O 1
ATOM 4618 N N . ILE A 1 575 ? -7.618 -12.954 -6.734 1.00 57.47 575 ILE A N 1
ATOM 4619 C CA . ILE A 1 575 ? -6.633 -14.026 -6.537 1.00 57.47 575 ILE A CA 1
ATOM 4620 C C . ILE A 1 575 ? -7.385 -15.367 -6.501 1.00 57.47 575 ILE A C 1
ATOM 4622 O O . ILE A 1 575 ? -8.233 -15.580 -5.632 1.00 57.47 575 ILE A O 1
ATOM 4626 N N . ARG A 1 576 ? -7.107 -16.266 -7.453 1.00 63.53 576 ARG A N 1
ATOM 4627 C CA . ARG A 1 576 ? -7.633 -17.642 -7.465 1.00 63.53 576 ARG A CA 1
ATOM 4628 C C . ARG A 1 576 ? -6.535 -18.640 -7.104 1.00 63.53 576 ARG A C 1
ATOM 4630 O O . ARG A 1 576 ? -5.357 -18.393 -7.336 1.00 63.53 576 ARG A O 1
ATOM 4637 N N . ASN A 1 577 ? -6.945 -19.771 -6.527 1.00 66.38 577 ASN A N 1
ATOM 4638 C CA . ASN A 1 577 ? -6.046 -20.830 -6.067 1.00 66.38 577 ASN A CA 1
ATOM 4639 C C . ASN A 1 577 ? -5.375 -21.531 -7.253 1.00 66.38 577 ASN A C 1
ATOM 4641 O O . ASN A 1 577 ? -5.890 -22.526 -7.769 1.00 66.38 577 ASN A O 1
ATOM 4645 N N . ILE A 1 578 ? -4.218 -21.022 -7.665 1.00 71.06 578 ILE A N 1
ATOM 4646 C CA . ILE A 1 578 ? -3.313 -21.747 -8.548 1.00 71.06 578 ILE A CA 1
ATOM 4647 C C . ILE A 1 578 ? -2.753 -22.948 -7.789 1.00 71.06 578 ILE A C 1
ATOM 4649 O O . ILE A 1 578 ? -2.309 -22.851 -6.648 1.00 71.06 578 ILE A O 1
ATOM 4653 N N . THR A 1 579 ? -2.812 -24.106 -8.435 1.00 77.69 579 THR A N 1
ATOM 4654 C CA . THR A 1 579 ? -2.205 -25.352 -7.951 1.00 77.69 579 THR A CA 1
ATOM 4655 C C . THR A 1 579 ? -1.007 -25.727 -8.818 1.00 77.69 579 THR A C 1
ATOM 4657 O O . THR A 1 579 ? -0.897 -25.264 -9.953 1.00 77.69 579 THR A O 1
ATOM 4660 N N . GLN A 1 580 ? -0.163 -26.647 -8.349 1.00 72.88 580 GLN A N 1
ATOM 4661 C CA . GLN A 1 580 ? 0.981 -27.160 -9.124 1.00 72.88 580 GLN A CA 1
ATOM 4662 C C . GLN A 1 580 ? 0.574 -27.825 -10.456 1.00 72.88 580 GLN A C 1
ATOM 4664 O O . GLN A 1 580 ? 1.376 -27.942 -11.378 1.00 72.88 580 GLN A O 1
ATOM 4669 N N . ASN A 1 581 ? -0.690 -28.246 -10.580 1.00 82.94 581 ASN A N 1
ATOM 4670 C CA . ASN A 1 581 ? -1.233 -28.848 -11.799 1.00 82.94 581 ASN A CA 1
ATOM 4671 C C . ASN A 1 581 ? -1.772 -27.817 -12.797 1.00 82.94 581 ASN A C 1
ATOM 4673 O O . ASN A 1 581 ? -2.266 -28.206 -13.855 1.00 82.94 581 ASN A O 1
ATOM 4677 N N . THR A 1 582 ? -1.698 -26.525 -12.478 1.00 89.00 582 THR A N 1
ATOM 4678 C CA . THR A 1 582 ? -2.210 -25.460 -13.342 1.00 89.00 582 THR A CA 1
ATOM 4679 C C . THR A 1 582 ? -1.296 -25.289 -14.547 1.00 89.00 582 THR A C 1
ATOM 4681 O O . THR A 1 582 ? -0.076 -25.146 -14.430 1.00 89.00 582 THR A O 1
ATOM 4684 N N . ARG A 1 583 ? -1.908 -25.319 -15.723 1.00 90.44 583 ARG A N 1
ATOM 4685 C CA . ARG A 1 583 ? -1.272 -25.198 -17.026 1.00 90.44 583 ARG A CA 1
ATOM 4686 C C . ARG A 1 583 ? -1.907 -24.054 -17.795 1.00 90.44 583 ARG A C 1
ATOM 4688 O O . ARG A 1 583 ? -3.091 -23.762 -17.616 1.00 90.44 583 ARG A O 1
ATOM 4695 N N . VAL A 1 584 ? -1.116 -23.448 -18.670 1.00 92.81 584 VAL A N 1
ATOM 4696 C CA . VAL A 1 584 ? -1.585 -22.438 -19.616 1.00 92.81 584 VAL A CA 1
ATOM 4697 C C . VAL A 1 584 ? -1.434 -22.986 -21.023 1.00 92.81 584 VAL A C 1
ATOM 4699 O O . VAL A 1 584 ? -0.315 -23.245 -21.471 1.00 92.81 584 VAL A O 1
ATOM 4702 N N . CYS A 1 585 ? -2.565 -23.171 -21.699 1.00 91.62 585 CYS A N 1
ATOM 4703 C CA . CYS A 1 585 ? -2.617 -23.507 -23.118 1.00 91.62 585 CYS A CA 1
ATOM 4704 C C . CYS A 1 585 ? -2.912 -22.235 -23.917 1.00 91.62 585 CYS A C 1
ATOM 4706 O O . CYS A 1 585 ? -3.771 -21.447 -23.516 1.00 91.62 585 CYS A O 1
ATOM 4708 N N . ILE A 1 586 ? -2.256 -22.062 -25.063 1.00 93.38 586 ILE A N 1
ATOM 4709 C CA . ILE A 1 586 ? -2.580 -20.995 -26.013 1.00 93.38 586 ILE A CA 1
ATOM 4710 C C . ILE A 1 586 ? -3.152 -21.651 -27.262 1.00 93.38 586 ILE A C 1
ATOM 4712 O O . ILE A 1 586 ? -2.537 -22.546 -27.840 1.00 93.38 586 ILE A O 1
ATOM 4716 N N . LEU A 1 587 ? -4.340 -21.213 -27.655 1.00 91.75 587 LEU A N 1
ATOM 4717 C CA . LEU A 1 587 ? -5.011 -21.640 -28.868 1.00 91.75 587 LEU A CA 1
ATOM 4718 C C . LEU A 1 587 ? -5.223 -20.450 -29.787 1.00 91.75 587 LEU A C 1
ATOM 4720 O O . LEU A 1 587 ? -5.378 -19.307 -29.353 1.00 91.75 587 LEU A O 1
ATOM 4724 N N . VAL A 1 588 ? -5.239 -20.743 -31.072 1.00 91.56 588 VAL A N 1
ATOM 4725 C CA . VAL A 1 588 ? -5.382 -19.783 -32.147 1.00 91.56 588 VAL A CA 1
ATOM 4726 C C . VAL A 1 588 ? -6.536 -20.238 -33.014 1.00 91.56 588 VAL A C 1
ATOM 4728 O O . VAL A 1 588 ? -6.645 -21.412 -33.351 1.00 91.56 588 VAL A O 1
ATOM 4731 N N . ARG A 1 589 ? -7.397 -19.297 -33.378 1.00 88.56 589 ARG A N 1
ATOM 4732 C CA . ARG A 1 589 ? -8.436 -19.510 -34.374 1.00 88.56 589 ARG A CA 1
ATOM 4733 C C . ARG A 1 589 ? -8.055 -18.784 -35.646 1.00 88.56 589 ARG A C 1
ATOM 4735 O O . ARG A 1 589 ? -7.758 -17.584 -35.608 1.00 88.56 589 ARG A O 1
ATOM 4742 N N . GLY A 1 590 ? -8.113 -19.491 -36.762 1.00 88.50 590 GLY A N 1
ATOM 4743 C CA . GLY A 1 590 ? -7.907 -18.900 -38.074 1.00 88.50 590 GLY A CA 1
ATOM 4744 C C . GLY A 1 590 ? -8.651 -19.639 -39.169 1.00 88.50 590 GLY A C 1
ATOM 4745 O O . GLY A 1 590 ? -9.263 -20.672 -38.921 1.00 88.50 590 GLY A O 1
ATOM 4746 N N . THR A 1 591 ? -8.634 -19.074 -40.368 1.00 86.81 591 THR A N 1
ATOM 4747 C CA . THR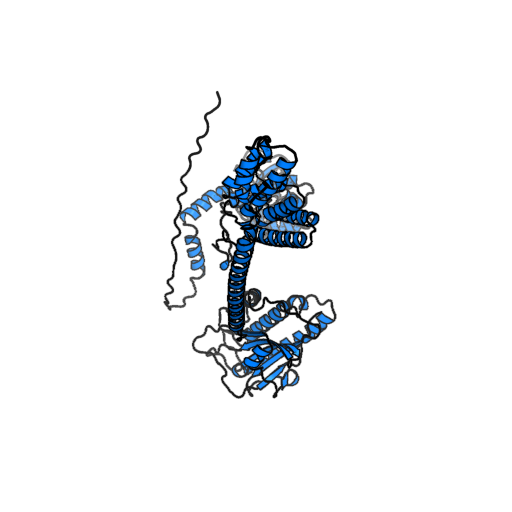 A 1 591 ? -9.220 -19.704 -41.556 1.00 86.81 591 THR A CA 1
ATOM 4748 C C . THR A 1 591 ? -8.283 -20.761 -42.133 1.00 86.81 591 THR A C 1
ATOM 4750 O O . THR A 1 591 ? -7.101 -20.825 -41.786 1.00 86.81 591 THR A O 1
ATOM 4753 N N . SER A 1 592 ? -8.779 -21.539 -43.092 1.00 82.00 592 SER A N 1
ATOM 4754 C CA . SER A 1 592 ? -7.983 -22.499 -43.872 1.00 82.00 592 SER A CA 1
ATOM 4755 C C . SER A 1 592 ? -6.781 -21.879 -44.609 1.00 82.00 592 SER A C 1
ATOM 4757 O O . SER A 1 592 ? -5.873 -22.596 -45.019 1.00 82.00 592 SER A O 1
ATOM 4759 N N . ALA A 1 593 ? -6.737 -20.549 -44.762 1.00 83.81 593 ALA A N 1
ATOM 4760 C CA . ALA A 1 593 ? -5.616 -19.827 -45.360 1.00 83.81 593 ALA A CA 1
ATOM 4761 C C . ALA A 1 593 ? -4.462 -19.533 -44.378 1.00 83.81 593 ALA A C 1
ATOM 4763 O O . ALA A 1 593 ? -3.451 -18.963 -44.797 1.00 83.81 593 ALA A O 1
ATOM 4764 N N . LEU A 1 594 ? -4.605 -19.864 -43.087 1.00 87.19 594 LEU A N 1
ATOM 4765 C CA . LEU A 1 594 ? -3.594 -19.598 -42.065 1.00 87.19 594 LEU A CA 1
ATOM 4766 C C . LEU A 1 594 ? -2.354 -20.474 -42.302 1.00 87.19 594 LEU A C 1
ATOM 4768 O O . LEU A 1 594 ? -2.442 -21.697 -42.316 1.00 87.19 594 LEU A O 1
ATOM 4772 N N . LYS A 1 595 ? -1.187 -19.843 -42.480 1.00 84.19 595 LYS A N 1
ATOM 4773 C CA . LYS A 1 595 ? 0.081 -20.528 -42.772 1.00 84.19 595 LYS A CA 1
ATOM 4774 C C . LYS A 1 595 ? 1.030 -20.459 -41.584 1.00 84.19 595 LYS A C 1
ATOM 4776 O O . LYS A 1 595 ? 1.358 -19.373 -41.106 1.00 84.19 595 LYS A O 1
ATOM 4781 N N . PHE A 1 596 ? 1.531 -21.606 -41.157 1.00 85.44 596 PHE A N 1
ATOM 4782 C CA . PHE A 1 596 ? 2.548 -21.739 -40.116 1.00 85.44 596 PHE A CA 1
ATOM 4783 C C . PHE A 1 596 ? 3.299 -23.063 -40.311 1.00 85.44 596 PHE A C 1
ATOM 4785 O O . PHE A 1 596 ? 2.762 -23.972 -40.946 1.00 85.44 596 PHE A O 1
ATOM 4792 N N . PRO A 1 597 ? 4.531 -23.192 -39.796 1.00 82.06 597 PRO A N 1
ATOM 4793 C CA . PRO A 1 597 ? 5.204 -24.485 -39.733 1.00 82.06 597 PRO A CA 1
ATOM 4794 C C . PRO A 1 597 ? 4.381 -25.472 -38.889 1.00 82.06 597 PRO A C 1
ATOM 4796 O O . PRO A 1 597 ? 4.078 -25.172 -37.732 1.00 82.06 597 PRO A O 1
ATOM 4799 N N . GLU A 1 598 ? 4.040 -26.639 -39.446 1.00 78.50 598 GLU A N 1
ATOM 4800 C CA . GLU A 1 598 ? 3.211 -27.660 -38.772 1.00 78.50 598 GLU A CA 1
ATOM 4801 C C . GLU A 1 598 ? 3.816 -28.135 -37.440 1.00 78.50 598 GLU A C 1
ATOM 4803 O O . GLU A 1 598 ? 3.099 -28.511 -36.524 1.00 78.50 598 GLU A O 1
ATOM 4808 N N . GLU A 1 599 ? 5.137 -28.046 -37.276 1.00 81.88 599 GLU A N 1
ATOM 4809 C CA . GLU A 1 599 ? 5.842 -28.438 -36.048 1.00 81.88 599 GLU A CA 1
ATOM 4810 C C . GLU A 1 599 ? 5.503 -27.563 -34.828 1.00 81.88 599 GLU A C 1
ATOM 4812 O O . GLU A 1 599 ? 5.701 -27.976 -33.685 1.00 81.88 599 GLU A O 1
ATOM 4817 N N . LEU A 1 600 ? 5.022 -26.335 -35.046 1.00 80.44 600 LEU A N 1
ATOM 4818 C CA . LEU A 1 600 ? 4.793 -25.363 -33.972 1.00 80.44 600 LEU A CA 1
ATOM 4819 C C . LEU A 1 600 ? 3.380 -25.438 -33.381 1.00 80.44 600 LEU A C 1
ATOM 4821 O O . LEU A 1 600 ? 3.119 -24.864 -32.315 1.00 80.44 600 LEU A O 1
ATOM 4825 N N . VAL A 1 601 ? 2.465 -26.109 -34.080 1.00 81.88 601 VAL A N 1
ATOM 4826 C CA . VAL A 1 601 ? 1.029 -26.061 -33.828 1.00 81.88 601 VAL A CA 1
ATOM 4827 C C . VAL A 1 601 ? 0.423 -27.443 -34.041 1.00 81.88 601 VAL A C 1
ATOM 4829 O O . VAL A 1 601 ? 0.603 -28.066 -35.077 1.00 81.88 601 VAL A O 1
ATOM 4832 N N . GLU A 1 602 ? -0.360 -27.898 -33.077 1.00 79.81 602 GLU A N 1
ATOM 4833 C CA . GLU A 1 602 ? -1.104 -29.149 -33.152 1.00 79.81 602 GLU A CA 1
ATOM 4834 C C . GLU A 1 602 ? -2.540 -28.847 -33.592 1.00 79.81 602 GLU A C 1
ATOM 4836 O O . GLU A 1 602 ? -3.207 -27.986 -33.004 1.00 79.81 602 GLU A O 1
ATOM 4841 N N . ASN A 1 603 ? -3.013 -29.536 -34.635 1.00 72.44 603 ASN A N 1
ATOM 4842 C CA . ASN A 1 603 ? -4.401 -29.402 -35.062 1.00 72.44 603 ASN A CA 1
ATOM 4843 C C . ASN A 1 603 ? -5.328 -30.054 -34.022 1.00 72.44 603 ASN A C 1
ATOM 4845 O O . ASN A 1 603 ? -5.126 -31.212 -33.650 1.00 72.44 603 ASN A O 1
ATOM 4849 N N . ASP A 1 604 ? -6.315 -29.303 -33.536 1.00 72.44 604 ASP A N 1
ATOM 4850 C CA . ASP A 1 604 ? -7.251 -29.732 -32.491 1.00 72.44 604 ASP A CA 1
ATOM 4851 C C . ASP A 1 604 ? -8.682 -29.592 -33.036 1.00 72.44 604 ASP A C 1
ATOM 4853 O O . ASP A 1 604 ? -9.497 -28.836 -32.513 1.00 72.44 604 ASP A O 1
ATOM 4857 N N . ASP A 1 605 ? -8.974 -30.302 -34.138 1.00 64.69 605 ASP A N 1
ATOM 4858 C CA . ASP A 1 605 ? -10.247 -30.219 -34.883 1.00 64.69 605 ASP A CA 1
ATOM 4859 C C . ASP A 1 605 ? -11.490 -30.492 -34.008 1.00 64.69 605 ASP A C 1
ATOM 4861 O O . ASP A 1 605 ? -12.595 -30.076 -34.345 1.00 64.69 605 ASP A O 1
ATOM 4865 N N . GLY A 1 606 ? -11.328 -31.194 -32.881 1.00 66.31 606 GLY A N 1
ATOM 4866 C CA . GLY A 1 606 ? -12.402 -31.481 -31.923 1.00 66.31 606 GLY A CA 1
ATOM 4867 C C . GLY A 1 606 ? -12.559 -30.445 -30.807 1.00 66.31 606 GLY A C 1
ATOM 4868 O O . GLY A 1 606 ? -13.424 -30.610 -29.943 1.00 66.31 606 GLY A O 1
ATOM 4869 N N . PHE A 1 607 ? -11.713 -29.414 -30.764 1.00 74.94 607 PHE A N 1
ATOM 4870 C CA . PHE A 1 607 ? -11.780 -28.387 -29.736 1.00 74.94 607 PHE A CA 1
ATOM 4871 C C . PHE A 1 607 ? -12.878 -27.368 -30.051 1.00 74.94 607 PHE A C 1
ATOM 4873 O O . PHE A 1 607 ? -12.780 -26.576 -30.986 1.00 74.94 607 PHE A O 1
ATOM 4880 N N . GLU A 1 608 ? -13.891 -27.323 -29.190 1.00 76.19 608 GLU A N 1
ATOM 4881 C CA . GLU A 1 608 ? -14.892 -26.262 -29.167 1.00 76.19 608 GLU A CA 1
ATOM 4882 C C . GLU A 1 608 ? -14.838 -25.513 -27.833 1.00 76.19 608 GLU A C 1
ATOM 4884 O O . GLU A 1 608 ? -14.660 -26.098 -26.758 1.00 76.19 608 GLU A O 1
ATOM 4889 N N . LEU A 1 609 ? -15.000 -24.189 -27.890 1.00 78.75 609 LEU A N 1
ATOM 4890 C CA . LEU A 1 609 ? -15.114 -23.388 -26.677 1.00 78.75 609 LEU A CA 1
ATOM 4891 C C . LEU A 1 609 ? -16.433 -23.711 -25.957 1.00 78.75 609 LEU A C 1
ATOM 4893 O O . LEU A 1 609 ? -17.469 -23.788 -26.614 1.00 78.75 609 LEU A O 1
ATOM 4897 N N . PRO A 1 610 ? -16.435 -23.831 -24.614 1.00 78.25 610 PRO A N 1
ATOM 4898 C CA . PRO A 1 610 ? -17.666 -24.067 -23.871 1.00 78.25 610 PRO A CA 1
ATOM 4899 C C . PRO A 1 610 ? -18.680 -22.940 -24.103 1.00 78.25 610 PRO A C 1
ATOM 4901 O O . PRO A 1 610 ? -18.328 -21.765 -23.983 1.00 78.25 610 PRO A O 1
ATOM 4904 N N . GLU A 1 611 ? -19.935 -23.298 -24.374 1.00 77.25 611 GLU A N 1
ATOM 4905 C CA . GLU A 1 611 ? -21.035 -22.335 -24.488 1.00 77.25 611 GLU A CA 1
ATOM 4906 C C . GLU A 1 611 ? -21.240 -21.542 -23.184 1.00 77.25 611 GLU A C 1
ATOM 4908 O O . GLU A 1 611 ? -20.929 -22.019 -22.086 1.00 77.25 611 GLU A O 1
ATOM 4913 N N . ASP A 1 612 ? -21.824 -20.343 -23.284 1.00 70.69 612 ASP A N 1
ATOM 4914 C CA . ASP A 1 612 ? -22.036 -19.431 -22.147 1.00 70.69 612 ASP A CA 1
ATOM 4915 C C . ASP A 1 612 ? -22.816 -20.090 -20.987 1.00 70.69 612 ASP A C 1
ATOM 4917 O O . ASP A 1 612 ? -22.546 -19.833 -19.805 1.00 70.69 612 ASP A O 1
ATOM 4921 N N . GLU A 1 613 ? -23.738 -21.005 -21.299 1.00 71.62 613 GLU A N 1
ATOM 4922 C CA . GLU A 1 613 ? -24.467 -21.795 -20.300 1.00 71.62 613 GLU A CA 1
ATOM 4923 C C . GLU A 1 613 ? -23.537 -22.728 -19.508 1.00 71.62 613 GLU A C 1
ATOM 4925 O O . GLU A 1 613 ? -23.637 -22.838 -18.279 1.00 71.62 613 GLU A O 1
ATOM 4930 N N . VAL A 1 614 ? -22.580 -23.365 -20.190 1.00 75.12 614 VAL A N 1
ATOM 4931 C CA . VAL A 1 614 ? -21.586 -24.261 -19.583 1.00 75.12 614 VAL A CA 1
ATOM 4932 C C . VAL A 1 614 ? -20.596 -23.469 -18.736 1.00 75.12 614 VAL A C 1
ATOM 4934 O O . VAL A 1 614 ? -20.284 -23.900 -17.621 1.00 75.12 614 VAL A O 1
ATOM 4937 N N . LEU A 1 615 ? -20.145 -22.306 -19.219 1.00 76.25 615 LEU A N 1
ATOM 4938 C CA . LEU A 1 615 ? -19.274 -21.398 -18.465 1.00 76.25 615 LEU A CA 1
ATOM 4939 C C . LEU A 1 615 ? -19.928 -20.998 -17.140 1.00 76.25 615 LEU A C 1
ATOM 4941 O O . LEU A 1 615 ? -19.320 -21.135 -16.075 1.00 76.25 615 LEU A O 1
ATOM 4945 N N . THR A 1 616 ? -21.202 -20.608 -17.198 1.00 72.25 616 THR A N 1
ATOM 4946 C CA . THR A 1 616 ? -21.992 -20.212 -16.027 1.00 72.25 616 THR A CA 1
ATOM 4947 C C . THR A 1 616 ? -22.183 -21.384 -15.062 1.00 72.25 616 THR A C 1
ATOM 4949 O O . THR A 1 616 ? -21.946 -21.250 -13.859 1.00 72.25 616 THR A O 1
ATOM 4952 N N . ARG A 1 617 ? -22.550 -22.566 -15.578 1.00 75.50 617 ARG A N 1
ATOM 4953 C CA . ARG A 1 617 ? -22.776 -23.774 -14.769 1.00 75.50 617 ARG A CA 1
ATOM 4954 C C . ARG A 1 617 ? -21.505 -24.249 -14.064 1.00 75.50 617 ARG A C 1
ATOM 4956 O O . ARG A 1 617 ? -21.566 -24.652 -12.903 1.00 75.50 617 ARG A O 1
ATOM 4963 N N . ARG A 1 618 ? -20.361 -24.215 -14.753 1.00 76.38 618 ARG A N 1
ATOM 4964 C CA . ARG A 1 618 ? -19.057 -24.642 -14.216 1.00 76.38 618 ARG A CA 1
ATOM 4965 C C . ARG A 1 618 ? -18.296 -23.520 -13.499 1.00 76.38 618 ARG A C 1
ATOM 4967 O O . ARG A 1 618 ? -17.229 -23.787 -12.955 1.00 76.38 618 ARG A O 1
ATOM 4974 N N . LYS A 1 619 ? -18.845 -22.299 -13.451 1.00 77.00 619 LYS A N 1
ATOM 4975 C CA . LYS A 1 619 ? -18.217 -21.101 -12.856 1.00 77.00 619 LYS A CA 1
ATOM 4976 C C . LYS A 1 619 ? -16.831 -20.798 -13.450 1.00 77.00 619 LYS A C 1
ATOM 4978 O O . LYS A 1 619 ? -15.906 -20.385 -12.738 1.00 77.00 619 LYS A O 1
ATOM 4983 N N . ILE A 1 620 ? -16.696 -21.034 -14.755 1.00 79.38 620 ILE A N 1
ATOM 4984 C CA . ILE A 1 620 ? -15.472 -20.772 -15.515 1.00 79.38 620 ILE A CA 1
ATOM 4985 C C . ILE A 1 620 ? -15.372 -19.266 -15.733 1.00 79.38 620 ILE A C 1
ATOM 4987 O O . ILE A 1 620 ? -16.328 -18.625 -16.166 1.00 79.38 620 ILE A O 1
ATOM 4991 N N . TYR A 1 621 ? -14.217 -18.695 -15.406 1.00 84.69 621 TYR A N 1
ATOM 4992 C CA . TYR A 1 621 ? -13.994 -17.264 -15.546 1.00 84.69 621 TYR A CA 1
ATOM 4993 C C . TYR A 1 621 ? -13.644 -16.927 -16.998 1.00 84.69 621 TYR A C 1
ATOM 4995 O O . TYR A 1 621 ? -12.697 -17.492 -17.531 1.00 84.69 621 TYR A O 1
ATOM 5003 N N . SER A 1 622 ? -14.390 -16.034 -17.652 1.00 86.56 622 SER A N 1
ATOM 5004 C CA . SER A 1 622 ? -14.171 -15.713 -19.068 1.00 86.56 622 SER A CA 1
ATOM 5005 C C . SER A 1 622 ? -14.063 -14.209 -19.298 1.00 86.56 622 SER A C 1
ATOM 5007 O O . SER A 1 622 ? -15.002 -13.465 -19.004 1.00 86.56 622 SER A O 1
ATOM 5009 N N . VAL A 1 623 ? -12.945 -13.775 -19.883 1.00 88.88 623 VAL A N 1
ATOM 5010 C CA . VAL A 1 623 ? -12.665 -12.368 -20.209 1.00 88.88 623 VAL A CA 1
ATOM 5011 C C . VAL A 1 623 ? -12.310 -12.235 -21.683 1.00 88.88 623 VAL A C 1
ATOM 5013 O O . VAL A 1 623 ? -11.576 -13.050 -22.236 1.00 88.88 623 VAL A O 1
ATOM 5016 N N . ARG A 1 624 ? -12.808 -11.183 -22.325 1.00 90.06 624 ARG A N 1
ATOM 5017 C CA . ARG A 1 624 ? -12.513 -10.827 -23.708 1.00 90.06 624 ARG A CA 1
ATOM 5018 C C . ARG A 1 624 ? -11.797 -9.481 -23.760 1.00 90.06 624 ARG A C 1
ATOM 5020 O O . ARG A 1 624 ? -12.414 -8.455 -23.490 1.00 90.06 624 ARG A O 1
ATOM 5027 N N . PHE A 1 625 ? -10.524 -9.486 -24.145 1.00 91.56 625 PHE A N 1
ATOM 5028 C CA . PHE A 1 625 ? -9.706 -8.287 -24.323 1.00 91.56 625 PHE A CA 1
ATOM 5029 C C . PHE A 1 625 ? -9.884 -7.716 -25.726 1.00 91.56 625 PHE A C 1
ATOM 5031 O O . PHE A 1 625 ? -9.379 -8.258 -26.707 1.00 91.56 625 PHE A O 1
ATOM 5038 N N . VAL A 1 626 ? -10.601 -6.606 -25.834 1.00 88.69 626 VAL A N 1
ATOM 5039 C CA . VAL A 1 626 ? -10.823 -5.908 -27.097 1.00 88.69 626 VAL A CA 1
ATOM 5040 C C . VAL A 1 626 ? -9.827 -4.759 -27.204 1.00 88.69 626 VAL A C 1
ATOM 5042 O O . VAL A 1 626 ? -9.966 -3.734 -26.540 1.00 88.69 626 VAL A O 1
ATOM 5045 N N . LEU A 1 627 ? -8.826 -4.911 -28.070 1.00 88.25 627 LEU A N 1
ATOM 5046 C CA . LEU A 1 627 ? -7.950 -3.804 -28.453 1.00 88.25 627 LEU A CA 1
ATOM 5047 C C . LEU A 1 627 ? -8.772 -2.803 -29.277 1.00 88.25 627 LEU A C 1
ATOM 5049 O O . LEU A 1 627 ? -9.266 -3.138 -30.359 1.00 88.25 627 LEU A O 1
ATOM 5053 N N . LYS A 1 628 ? -8.971 -1.589 -28.750 1.00 83.75 628 LYS A N 1
ATOM 5054 C CA . LYS A 1 628 ? -9.806 -0.575 -29.404 1.00 83.75 628 LYS A CA 1
ATOM 5055 C C . LYS A 1 628 ? -9.174 -0.153 -30.727 1.00 83.75 628 LYS A C 1
ATOM 5057 O O . LYS A 1 628 ? -8.050 0.342 -30.764 1.00 83.75 628 LYS A O 1
ATOM 5062 N N . HIS A 1 629 ? -9.931 -0.315 -31.805 1.00 79.31 629 HIS A N 1
ATOM 5063 C CA . HIS A 1 629 ? -9.555 0.141 -33.135 1.00 79.31 629 HIS A CA 1
ATOM 5064 C C . HIS A 1 629 ? -10.162 1.528 -33.379 1.00 79.31 629 HIS A C 1
ATOM 5066 O O . HIS A 1 629 ? -11.360 1.705 -33.173 1.00 79.31 629 HIS A O 1
ATOM 5072 N N . LEU A 1 630 ? -9.353 2.516 -33.775 1.00 77.50 630 LEU A N 1
ATOM 5073 C CA . LEU A 1 630 ? -9.813 3.905 -33.961 1.00 77.50 630 LEU A CA 1
ATOM 5074 C C . LEU A 1 630 ? -10.298 4.213 -35.385 1.00 77.50 630 LEU A C 1
ATOM 5076 O O . LEU A 1 630 ? -10.949 5.227 -35.608 1.00 77.50 630 LEU A O 1
ATOM 5080 N N . CYS A 1 631 ? -9.975 3.356 -36.348 1.00 70.25 631 CYS A N 1
ATOM 5081 C CA . CYS A 1 631 ? -10.307 3.561 -37.748 1.00 70.25 631 CYS A CA 1
ATOM 5082 C C . CYS A 1 631 ? -11.775 3.167 -37.986 1.00 70.25 631 CYS A C 1
ATOM 5084 O O . CYS A 1 631 ? -12.168 2.061 -37.611 1.00 70.25 631 CYS A O 1
ATOM 5086 N N . VAL A 1 632 ? -12.561 4.066 -38.591 1.00 60.75 632 VAL A N 1
ATOM 5087 C CA . VAL A 1 632 ? -14.015 3.903 -38.790 1.00 60.75 632 VAL A CA 1
ATOM 5088 C C . VAL A 1 632 ? -14.341 2.959 -39.959 1.00 60.75 632 VAL A C 1
ATOM 5090 O O . VAL A 1 632 ? -15.335 2.245 -39.888 1.00 60.75 632 VAL A O 1
ATOM 5093 N N . GLU A 1 633 ? -13.494 2.904 -40.997 1.00 52.78 633 GLU A N 1
ATOM 5094 C CA . GLU A 1 633 ? -13.863 2.290 -42.290 1.00 52.78 633 GLU A CA 1
ATOM 5095 C C . GLU A 1 633 ? -13.098 1.001 -42.662 1.00 52.78 633 GLU A C 1
ATOM 5097 O O . GLU A 1 633 ? -13.633 0.178 -43.396 1.00 52.78 633 GLU A O 1
ATOM 5102 N N . ASN A 1 634 ? -11.905 0.741 -42.106 1.00 51.41 634 ASN A N 1
ATOM 5103 C CA . ASN A 1 634 ? -11.028 -0.352 -42.574 1.00 51.41 634 ASN A CA 1
ATOM 5104 C C . ASN A 1 634 ? -10.735 -1.415 -41.504 1.00 51.41 634 ASN A C 1
ATOM 5106 O O . ASN A 1 634 ? -9.579 -1.648 -41.139 1.00 51.41 634 ASN A O 1
ATOM 5110 N N . VAL A 1 635 ? -11.774 -2.061 -40.970 1.00 51.75 635 VAL A N 1
ATOM 5111 C CA . VAL A 1 635 ? -11.593 -3.233 -40.099 1.00 51.75 635 VAL A CA 1
ATOM 5112 C C . VAL A 1 635 ? -11.913 -4.491 -40.895 1.00 51.75 635 VAL A C 1
ATOM 5114 O O . VAL A 1 635 ? -13.078 -4.783 -41.154 1.00 51.75 635 VAL A O 1
ATOM 5117 N N . VAL A 1 636 ? -10.887 -5.275 -41.234 1.00 52.53 636 VAL A N 1
ATOM 5118 C CA . VAL A 1 636 ? -11.095 -6.653 -41.692 1.00 52.53 636 VAL A CA 1
ATOM 5119 C C . VAL A 1 636 ? -11.521 -7.468 -40.473 1.00 52.53 636 VAL A C 1
ATOM 5121 O O . VAL A 1 636 ? -10.694 -7.944 -39.698 1.00 52.53 636 VAL A O 1
ATOM 5124 N N . VAL A 1 637 ? -12.830 -7.590 -40.259 1.00 53.28 637 VAL A N 1
ATOM 5125 C CA . VAL A 1 637 ? -13.371 -8.647 -39.403 1.00 53.28 637 VAL A CA 1
ATOM 5126 C C . VAL A 1 637 ? -13.546 -9.853 -40.308 1.00 53.28 637 VAL A C 1
ATOM 5128 O O . VAL A 1 637 ? -14.481 -9.905 -41.105 1.00 53.28 637 VAL A O 1
ATOM 5131 N N . VAL A 1 638 ? -12.615 -10.799 -40.224 1.00 52.12 638 VAL A N 1
ATOM 5132 C CA . VAL A 1 638 ? -12.742 -12.092 -40.900 1.00 52.12 638 VAL A CA 1
ATOM 5133 C C . VAL A 1 638 ? -14.007 -12.746 -40.351 1.00 52.12 638 VAL A C 1
ATOM 5135 O O . VAL A 1 638 ? -14.041 -13.160 -39.202 1.00 52.12 638 VAL A O 1
ATOM 5138 N N . SER A 1 639 ? -15.083 -12.722 -41.132 1.00 52.06 639 SER A N 1
ATOM 5139 C CA . SER A 1 639 ? -16.414 -13.177 -40.706 1.00 52.06 639 SER A CA 1
ATOM 5140 C C . SER A 1 639 ? -16.701 -14.602 -41.178 1.00 52.06 639 SER A C 1
ATOM 5142 O O . SER A 1 639 ? -17.845 -15.044 -41.120 1.00 52.06 639 SER A O 1
ATOM 5144 N N . ASP A 1 640 ? -15.679 -15.289 -41.693 1.00 54.69 640 ASP A N 1
ATOM 5145 C CA . ASP A 1 640 ? -15.844 -16.578 -42.349 1.00 54.69 640 ASP A CA 1
ATOM 5146 C C . ASP A 1 640 ? -16.278 -17.659 -41.347 1.00 54.69 640 ASP A C 1
ATOM 5148 O O . ASP A 1 640 ? -15.670 -17.778 -40.278 1.00 54.69 640 ASP A O 1
ATOM 5152 N N . PRO A 1 641 ? -17.309 -18.459 -41.674 1.00 58.47 641 PRO A N 1
ATOM 5153 C CA . PRO A 1 641 ? -17.719 -19.594 -40.853 1.00 58.47 641 PRO A CA 1
ATOM 5154 C C . PRO A 1 641 ? -16.665 -20.716 -40.835 1.00 58.47 641 PRO A C 1
ATOM 5156 O O . PRO A 1 641 ? -16.596 -21.459 -39.857 1.00 58.47 641 PRO A O 1
ATOM 5159 N N . ASP A 1 642 ? -15.789 -20.787 -41.842 1.00 73.62 642 ASP A N 1
ATOM 5160 C CA . ASP A 1 642 ? -14.770 -21.835 -41.993 1.00 73.62 642 ASP A CA 1
ATOM 5161 C C . ASP A 1 642 ? -13.481 -21.504 -41.217 1.00 73.62 642 ASP A C 1
ATOM 5163 O O . ASP A 1 642 ? -12.401 -21.309 -41.784 1.00 73.62 642 ASP A O 1
ATOM 5167 N N . THR A 1 643 ? -13.598 -21.409 -39.889 1.00 81.50 643 THR A N 1
ATOM 5168 C CA . THR A 1 643 ? -12.439 -21.263 -38.992 1.00 81.50 643 THR A CA 1
ATOM 5169 C C . THR A 1 643 ? -12.161 -22.545 -38.219 1.00 81.50 643 THR A C 1
ATOM 5171 O O . THR A 1 643 ? -13.082 -23.174 -37.707 1.00 81.50 643 THR A O 1
ATOM 5174 N N . SER A 1 644 ? -10.885 -22.897 -38.094 1.00 83.50 644 SER A N 1
ATOM 5175 C CA . SER A 1 644 ? -10.399 -24.045 -37.327 1.00 83.50 644 SER A CA 1
ATOM 5176 C C . SER A 1 644 ? -9.571 -23.595 -36.122 1.00 83.50 644 SER A C 1
ATOM 5178 O O . SER A 1 644 ? -9.051 -22.470 -36.073 1.00 83.50 644 SER A O 1
ATOM 5180 N N . TRP A 1 645 ? -9.482 -24.475 -35.123 1.00 87.12 645 TRP A N 1
ATOM 5181 C CA . TRP A 1 645 ? -8.714 -24.253 -33.903 1.00 87.12 645 TRP A CA 1
ATOM 5182 C C . TRP A 1 645 ? -7.366 -24.955 -33.958 1.00 87.12 645 TRP A C 1
ATOM 5184 O O . TRP A 1 645 ? -7.241 -26.121 -34.311 1.00 87.12 645 TRP A O 1
ATOM 5194 N N . PHE A 1 646 ? -6.354 -24.215 -33.537 1.00 87.88 646 PHE A N 1
ATOM 5195 C CA . PHE A 1 646 ? -4.960 -24.593 -33.611 1.00 87.88 646 PHE A CA 1
ATOM 5196 C C . PHE A 1 646 ? -4.330 -24.401 -32.238 1.00 87.88 646 PHE A C 1
ATOM 5198 O O . PHE A 1 646 ? -4.307 -23.285 -31.710 1.00 87.88 646 PHE A O 1
ATOM 5205 N N . ARG A 1 647 ? -3.825 -25.471 -31.625 1.00 88.50 647 ARG A N 1
ATOM 5206 C CA . ARG A 1 647 ? -3.182 -25.393 -30.311 1.00 88.50 647 ARG A CA 1
ATOM 5207 C C . ARG A 1 647 ? -1.683 -25.199 -30.478 1.00 88.50 647 ARG A C 1
ATOM 5209 O O . ARG A 1 647 ? -1.034 -25.961 -31.182 1.00 88.50 647 ARG A O 1
ATOM 5216 N N . LEU A 1 648 ? -1.102 -24.226 -29.783 1.00 90.00 648 LEU A N 1
ATOM 5217 C CA . LEU A 1 648 ? 0.355 -24.119 -29.709 1.00 90.00 648 LEU A CA 1
ATOM 5218 C C . LEU A 1 648 ? 0.911 -25.320 -28.932 1.00 90.00 648 LEU A C 1
ATOM 5220 O O . LEU A 1 648 ? 0.443 -25.608 -27.830 1.00 90.00 648 LEU A O 1
ATOM 5224 N N . SER A 1 649 ? 1.919 -25.998 -29.487 1.00 83.56 649 SER A N 1
ATOM 5225 C CA . SER A 1 649 ? 2.524 -27.180 -28.847 1.00 83.56 649 SER A CA 1
ATOM 5226 C C . SER A 1 649 ? 3.127 -26.895 -27.452 1.00 83.56 649 SER A C 1
ATOM 5228 O O . SER A 1 649 ? 2.935 -27.697 -26.530 1.00 83.56 649 SER A O 1
ATOM 5230 N N . PRO A 1 650 ? 3.811 -25.754 -27.205 1.00 86.62 650 PRO A N 1
ATOM 5231 C CA . PRO A 1 650 ? 4.363 -25.470 -25.883 1.00 86.62 650 PRO A CA 1
ATOM 5232 C C . PRO A 1 650 ? 3.276 -25.114 -24.852 1.00 86.62 650 PRO A C 1
ATOM 5234 O O . PRO A 1 650 ? 2.499 -24.178 -25.036 1.00 86.62 650 PRO A O 1
ATOM 5237 N N . VAL A 1 651 ? 3.280 -25.815 -23.712 1.00 88.06 651 VAL A N 1
ATOM 5238 C CA . VAL A 1 651 ? 2.355 -25.589 -22.585 1.00 88.06 651 VAL A CA 1
ATOM 5239 C C . VAL A 1 651 ? 3.117 -25.070 -21.368 1.00 88.06 651 VAL A C 1
ATOM 5241 O O . VAL A 1 651 ? 4.028 -25.735 -20.867 1.00 88.06 651 VAL A O 1
ATOM 5244 N N . ILE A 1 652 ? 2.709 -23.914 -20.841 1.00 90.75 652 ILE A N 1
ATOM 5245 C CA . ILE A 1 652 ? 3.322 -23.320 -19.645 1.00 90.75 652 ILE A CA 1
ATOM 5246 C C . ILE A 1 652 ? 2.791 -24.037 -18.400 1.00 90.75 652 ILE A C 1
ATOM 5248 O O . ILE A 1 652 ? 1.590 -24.284 -18.281 1.00 90.75 652 ILE A O 1
ATOM 5252 N N . ARG A 1 653 ? 3.676 -24.352 -17.451 1.00 87.75 653 ARG A N 1
ATOM 5253 C CA . ARG A 1 653 ? 3.310 -24.861 -16.120 1.00 87.75 653 ARG A CA 1
ATOM 5254 C C . ARG A 1 653 ? 3.491 -23.756 -15.087 1.00 87.75 653 ARG A C 1
ATOM 5256 O O . ARG A 1 653 ? 4.475 -23.025 -15.165 1.00 87.75 653 ARG A O 1
ATOM 5263 N N . ALA A 1 654 ? 2.551 -23.643 -14.153 1.00 84.31 654 ALA A N 1
ATOM 5264 C CA . ALA A 1 654 ? 2.649 -22.671 -13.073 1.00 84.31 654 ALA A CA 1
ATOM 5265 C C . ALA A 1 654 ? 3.824 -22.977 -12.134 1.00 84.31 654 ALA A C 1
ATOM 5267 O O . ALA A 1 654 ? 4.153 -24.141 -11.888 1.00 84.31 654 ALA A O 1
ATOM 5268 N N . PHE A 1 655 ? 4.434 -21.913 -11.625 1.00 78.50 655 PHE A N 1
ATOM 5269 C CA . PHE A 1 655 ? 5.465 -21.965 -10.601 1.00 78.50 655 PHE A CA 1
ATOM 5270 C C . PHE A 1 655 ? 4.828 -22.296 -9.253 1.00 78.50 655 PHE A C 1
ATOM 5272 O O . PHE A 1 655 ? 3.668 -21.960 -9.003 1.00 78.50 655 PHE A O 1
ATOM 5279 N N . THR A 1 656 ? 5.575 -23.013 -8.420 1.00 64.94 656 THR A N 1
ATOM 5280 C CA . THR A 1 656 ? 5.114 -23.512 -7.120 1.00 64.94 656 THR A CA 1
ATOM 5281 C C . THR A 1 656 ? 5.635 -22.677 -5.978 1.00 64.94 656 THR A C 1
ATOM 5283 O O . THR A 1 656 ? 6.857 -22.404 -6.018 1.00 64.94 656 THR A O 1
#

Foldseek 3Di:
DDDDDDDDDPDDDDPDDDDDDDDDDDDDDDDDDPPCPVVVVVVVVCVVAVVVNVVVLCVVVCVVPVVLPPLAADPVLQDPPDALVNVVVVVLVQDDFFWKFKWFFADADPQFTKTFTAWTLDDDTDGNNPNPPGIDGEGDDPPLPAPDDGGWIFMKGQHDADPPPSGTDIYTPSVVHTDDPVSGRSNSVVSVVCPNDHPVRVLVVPCCNPPPCVCVVSVNPPVAPPDPPPVSHRDPPVDCPDPVNVLLVVLLVVLVVLLVVLVVCVVVVNLVVSLVSLVVSCVSPVLPLSSLLSNLVSCLSVVNLVSSLVSLVSSCVSPVPPPSSLVSLLVSLLVVLVVCVVVVVLVSSLVSLVVSVVSHPDPSSVVSNVVSPDDPPPPPPPPDDDPPVPPVVVVVVVVVVVVVVVVVVVVVVVVVVVVVVVVVVVVVVPVPQLPAAEQEAELPAAAALQQVLVLVLLLVQLLCCLQQLDVDRLVVLVVDPDDPLSVLQVVLVVLVSVQSVQQSQLLCLLWWFKKKKFKDLDPVGGQEIEIETDWHFDDVPRDSHDRPPPHDHRDPVSSVSSSVSQVPDPLSNDHDDDDQSIKIWMKTKTAPSRDDDCVFKDFDQVDDDDDSVVCSVSVRRHYYYHHDHPDDPGTSNNPDPRMGMIIGPRMRGGDD

Radius of gyration: 43.4 Å; Cα contacts (8 Å, |Δi|>4): 834; chains: 1; bounding box: 120×83×112 Å